Protein AF-A0A951AKP3-F1 (afdb_monomer_lite)

pLDDT: mean 90.2, std 10.3, range [45.19, 98.88]

Sequence (385 aa):
YLSSWAFIGCNFNHPSGFTTNSPVAVSLLDCQFVNNSPLYTNGPVHLEHAQFASKTAVPGTMQASTDSAGLVGQYTTGNVISNNATISGSAVPATDFTVFRRSASIAYPRPSSACVNIQTLGAKGDGIADDSAVIQNALNNYSDIFFPVGTYRTNGQLNIASGKHLYGQGVGTLIQSDSSILPSGSNSAFVSVAGRDISIVGIWFWNESYGKCGEFNVDGSSSVLDCMFWNNKPGNSSVIMNFIGGCGGLFDNMWGTGINGNGINVSSNGPLELFAVAPEHYNVASLTFDGASNVLGLNIQSETAGSYVTINNSHNIYLASILAGNWNSNSDHLVAIQNSAVELFGLQINQNSSCIVLDQTTNPSIKYGPASGDAFVTLNGFIKP

Secondary structure (DSSP, 8-state):
----EEEES-EE-STT-EEE---S-EEEES-EE-TT--EEESS-EEEEEEEESSGGGS-GGGGGGB-TTSEEEEEESS-EEETTEEE-SS---TTSS----PPPPPP-----TTPEEGGGGT---EEEEE-HHHHHHHHHH-SEEE--SEEEEESS-EEE-SSEEEE--STTEEEEE-TTSS-TT---EEEEEEESSEEEES-EEEE-SSSEEEEEEE-TT-EEES-EEEE-STT--S-SEEEEET--EEEEEEEEE-SSS--EEEEE-S-EEEEEEEEES-SSEEEEEES-EEEEEES-EEES-SEEEEEES-EEEEEEEEEEE-GGG--S-SEEEES--EEEEEEEE-SSBS-SEEE-SSSSPEEES--BSSS-EEEEEEEE-

Foldseek 3Di:
DQFAEEDELEEQEDQCGAEDAGQAEYEYANYEDPPLHAHYYNHKYKYAQYAYCALVSHDPLQSQQADGRRTRHIFIQAWAQAPNDTDGGDHDHNPPDDRDDDDDDDDDDDADPPAAELVVLPFDLAQPDASAVSQQVCLVPDLHYEQEQGEHEHAEAHEHEENHEYHYPAPRAEDEYDAPHAAPPDQDESYEYAEEQYEAERYEFEYNYAHEPYEDHYAQRYEYYSYEFEDPHPPRQYEHYEADEQGAHYYELYEFEYQEHEYYEYLHAHQHEAYNYEQEHYAAERYEYAVYENYEYERYEYEAYQEDYEYELYEHAEYERYEYHCPPVSYQEHYEYENYWYKYASQKYAARHPAHYWYVPDVVIDGHFDGDRDGMGTDGIYGYD

Structure (mmCIF, N/CA/C/O backbone):
data_AF-A0A951AKP3-F1
#
_entry.id   AF-A0A951AKP3-F1
#
loop_
_atom_site.group_PDB
_atom_site.id
_atom_site.type_symbol
_atom_site.label_atom_id
_atom_site.label_alt_id
_atom_site.label_comp_id
_atom_site.label_asym_id
_atom_site.label_entity_id
_atom_site.label_seq_id
_atom_site.pdbx_PDB_ins_code
_atom_site.Cartn_x
_atom_site.Cartn_y
_atom_site.Cartn_z
_atom_site.occupancy
_atom_site.B_iso_or_equiv
_atom_site.auth_seq_id
_atom_site.auth_comp_id
_atom_site.auth_asym_id
_atom_site.auth_atom_id
_atom_site.pdbx_PDB_model_num
ATOM 1 N N . TYR A 1 1 ? -8.389 8.442 -17.503 1.00 46.91 1 TYR A N 1
ATOM 2 C CA . TYR A 1 1 ? -7.409 8.029 -16.490 1.00 46.91 1 TYR A CA 1
ATOM 3 C C . TYR A 1 1 ? -6.517 6.977 -17.109 1.00 46.91 1 TYR A C 1
ATOM 5 O O . TYR A 1 1 ? -7.019 5.939 -17.520 1.00 46.91 1 TYR A O 1
ATOM 13 N N . LEU A 1 2 ? -5.239 7.294 -17.299 1.00 54.06 2 LEU A N 1
ATOM 14 C CA . LEU A 1 2 ? -4.231 6.281 -17.585 1.00 54.06 2 LEU A CA 1
ATOM 15 C C . LEU A 1 2 ? -3.783 5.774 -16.215 1.00 54.06 2 LEU A C 1
ATOM 17 O O . LEU A 1 2 ? -3.296 6.558 -15.413 1.00 54.06 2 LEU A O 1
ATOM 21 N N . SER A 1 3 ? -4.077 4.515 -15.913 1.00 64.56 3 SER A N 1
ATOM 22 C CA . SER A 1 3 ? -3.653 3.849 -14.681 1.00 64.56 3 SER A CA 1
ATOM 23 C C . SER A 1 3 ? -2.582 2.828 -15.039 1.00 64.56 3 SER A C 1
ATOM 25 O O . SER A 1 3 ? -2.849 1.973 -15.884 1.00 64.56 3 SER A O 1
ATOM 27 N N . SER A 1 4 ? -1.405 2.892 -14.422 1.00 75.81 4 SER A N 1
ATOM 28 C CA . SER A 1 4 ? -0.456 1.775 -14.445 1.00 75.81 4 SER A CA 1
ATOM 29 C C . SER A 1 4 ? -1.072 0.557 -13.758 1.00 75.81 4 SER A C 1
ATOM 31 O O . SER A 1 4 ? -1.837 0.712 -12.809 1.00 75.81 4 SER A O 1
ATOM 33 N N . TRP A 1 5 ? -0.774 -0.650 -14.236 1.00 86.06 5 TRP A N 1
ATOM 34 C CA . TRP A 1 5 ? -1.341 -1.881 -13.684 1.00 86.06 5 TRP A CA 1
ATOM 35 C C . TRP A 1 5 ? -0.245 -2.826 -13.222 1.00 86.06 5 TRP A C 1
ATOM 37 O O . TRP A 1 5 ? 0.670 -3.124 -13.983 1.00 86.06 5 TRP A O 1
ATOM 47 N N . ALA A 1 6 ? -0.379 -3.359 -12.011 1.00 89.12 6 ALA A N 1
ATOM 48 C CA . ALA A 1 6 ? 0.489 -4.407 -11.498 1.00 89.12 6 ALA A CA 1
ATOM 49 C C . ALA A 1 6 ? -0.329 -5.659 -11.177 1.00 89.12 6 ALA A C 1
ATOM 51 O O . ALA A 1 6 ? -1.405 -5.577 -10.586 1.00 89.12 6 ALA A O 1
ATOM 52 N N . PHE A 1 7 ? 0.200 -6.813 -11.561 1.00 89.50 7 PHE A N 1
ATOM 53 C CA . PHE A 1 7 ? -0.365 -8.126 -11.294 1.00 89.50 7 PHE A CA 1
ATOM 54 C C . PHE A 1 7 ? 0.702 -8.981 -10.631 1.00 89.50 7 PHE A C 1
ATOM 56 O O . PHE A 1 7 ? 1.847 -9.012 -11.085 1.00 89.50 7 PHE A O 1
ATOM 63 N N . ILE A 1 8 ? 0.316 -9.684 -9.570 1.00 88.00 8 ILE A N 1
ATOM 64 C CA . ILE A 1 8 ? 1.224 -10.508 -8.781 1.00 88.00 8 ILE A CA 1
ATOM 65 C C . ILE A 1 8 ? 0.625 -11.894 -8.558 1.00 88.00 8 ILE A C 1
ATOM 67 O O . ILE A 1 8 ? -0.493 -12.037 -8.063 1.00 88.00 8 ILE A O 1
ATOM 71 N N . GLY A 1 9 ? 1.354 -12.941 -8.945 1.00 88.06 9 GLY A N 1
ATOM 72 C CA . GLY A 1 9 ? 0.910 -14.322 -8.751 1.00 88.06 9 GLY A CA 1
ATOM 73 C C . GLY A 1 9 ? -0.378 -14.700 -9.486 1.00 88.06 9 GLY A C 1
ATOM 74 O O . GLY A 1 9 ? -1.086 -15.607 -9.043 1.00 88.06 9 GLY A O 1
ATOM 75 N N . CYS A 1 10 ? -0.723 -13.996 -10.567 1.00 90.00 10 CYS A N 1
ATOM 76 C CA . CYS A 1 10 ? -1.922 -14.275 -11.351 1.00 90.00 10 CYS A CA 1
ATOM 77 C C . CYS A 1 10 ? -1.716 -15.484 -12.273 1.00 90.00 10 CYS A C 1
ATOM 79 O O . CYS A 1 10 ? -0.638 -15.673 -12.831 1.00 90.00 10 CYS A O 1
ATOM 81 N N . ASN A 1 11 ? -2.771 -16.276 -12.479 1.00 93.00 11 ASN A N 1
ATOM 82 C CA . ASN A 1 11 ? -2.784 -17.369 -13.450 1.00 93.00 11 ASN A CA 1
ATOM 83 C C . ASN A 1 11 ? -3.703 -17.017 -14.628 1.00 93.00 11 ASN A C 1
ATOM 85 O O . ASN A 1 11 ? -4.929 -17.067 -14.514 1.00 93.00 11 ASN A O 1
ATOM 89 N N . PHE A 1 12 ? -3.104 -16.661 -15.760 1.00 94.12 12 PHE A N 1
ATOM 90 C CA . PHE A 1 12 ? -3.783 -16.390 -17.019 1.00 94.12 12 PHE A CA 1
ATOM 91 C C . PHE A 1 12 ? -3.979 -17.704 -17.777 1.00 94.12 12 PHE A C 1
ATOM 93 O O . PHE A 1 12 ? -3.045 -18.256 -18.361 1.00 94.12 12 PHE A O 1
ATOM 100 N N . ASN A 1 13 ? -5.210 -18.217 -17.742 1.00 92.31 13 ASN A N 1
ATOM 101 C CA . ASN A 1 13 ? -5.579 -19.528 -18.286 1.00 92.31 13 ASN A CA 1
ATOM 102 C C . ASN A 1 13 ? -6.669 -19.479 -19.373 1.00 92.31 13 ASN A C 1
ATOM 104 O O . ASN A 1 13 ? -7.083 -20.527 -19.877 1.00 92.31 13 ASN A O 1
ATOM 108 N N . HIS A 1 14 ? -7.147 -18.281 -19.707 1.00 91.19 14 HIS A N 1
ATOM 109 C CA . HIS A 1 14 ? -8.141 -18.045 -20.747 1.00 91.19 14 HIS A CA 1
ATOM 110 C C . HIS A 1 14 ? -7.468 -17.993 -22.132 1.00 91.19 14 HIS A C 1
ATOM 112 O O . HIS A 1 14 ? -6.368 -17.458 -22.226 1.00 91.19 14 HIS A O 1
ATOM 118 N N . PRO A 1 15 ? -8.112 -18.424 -23.236 1.00 87.19 15 PRO A N 1
ATOM 119 C CA . PRO A 1 15 ? -7.512 -18.376 -24.579 1.00 87.19 15 PRO A CA 1
ATOM 120 C C . PRO A 1 15 ? -7.021 -16.991 -25.034 1.00 87.19 15 PRO A C 1
ATOM 122 O O . PRO A 1 15 ? -6.120 -16.890 -25.858 1.00 87.19 15 PRO A O 1
ATOM 125 N N . SER A 1 16 ? -7.608 -15.917 -24.501 1.00 88.19 16 SER A N 1
ATOM 126 C CA . SER A 1 16 ? -7.175 -14.530 -24.751 1.00 88.19 16 SER A CA 1
ATOM 127 C C . SER A 1 16 ? -6.015 -14.068 -23.859 1.00 88.19 16 SER A C 1
ATOM 129 O O . SER A 1 16 ? -5.518 -12.961 -24.045 1.00 88.19 16 SER A O 1
ATOM 131 N N . GLY A 1 17 ? -5.614 -14.883 -22.881 1.00 89.12 17 GLY A N 1
ATOM 132 C CA . GLY A 1 17 ? -4.562 -14.600 -21.912 1.00 89.12 17 GLY A CA 1
ATOM 133 C C . GLY A 1 17 ? -4.682 -13.224 -21.270 1.00 89.12 17 GLY A C 1
ATOM 134 O O . GLY A 1 17 ? -5.776 -12.813 -20.879 1.00 89.12 17 GLY A O 1
ATOM 135 N N . PHE A 1 18 ? -3.557 -12.517 -21.177 1.00 91.81 18 PHE A N 1
ATOM 136 C CA . PHE A 1 18 ? -3.538 -11.105 -20.812 1.00 91.81 18 PHE A CA 1
ATOM 137 C C . PHE A 1 18 ? -3.488 -10.262 -22.084 1.00 91.81 18 PHE A C 1
ATOM 139 O O . PHE A 1 18 ? -2.475 -10.245 -22.783 1.00 91.81 18 PHE A O 1
ATOM 146 N N . THR A 1 19 ? -4.573 -9.552 -22.378 1.00 89.50 19 THR A N 1
ATOM 147 C CA . THR A 1 19 ? -4.664 -8.673 -23.547 1.00 89.50 19 THR A CA 1
ATOM 148 C C . THR A 1 19 ? -5.130 -7.292 -23.113 1.00 89.50 19 THR A C 1
ATOM 150 O O . THR A 1 19 ? -6.214 -7.150 -22.548 1.00 89.50 19 THR A O 1
ATOM 153 N N . THR A 1 20 ? -4.344 -6.259 -23.417 1.00 86.38 20 THR A N 1
ATOM 154 C CA . THR A 1 20 ? -4.750 -4.861 -23.240 1.00 86.38 20 THR A CA 1
ATOM 155 C C . THR A 1 20 ? -4.326 -3.984 -24.409 1.00 86.38 20 THR A C 1
ATOM 157 O O . THR A 1 20 ? -3.191 -4.033 -24.874 1.00 86.38 20 THR A O 1
ATOM 160 N N . ASN A 1 21 ? -5.244 -3.120 -24.845 1.00 85.25 21 ASN A N 1
ATOM 161 C CA . ASN A 1 21 ? -4.963 -2.066 -25.821 1.00 85.25 21 ASN A CA 1
ATOM 162 C C . ASN A 1 21 ? -4.540 -0.744 -25.164 1.00 85.25 21 ASN A C 1
ATOM 164 O O . ASN A 1 21 ? -4.314 0.244 -25.864 1.00 85.25 21 ASN A O 1
ATOM 168 N N . SER A 1 22 ? -4.460 -0.711 -23.833 1.00 81.88 22 SER A N 1
ATOM 169 C CA . SER A 1 22 ? -4.083 0.477 -23.077 1.00 81.88 22 SER A CA 1
ATOM 170 C C . SER A 1 22 ? -2.593 0.795 -23.269 1.00 81.88 22 SER A C 1
ATOM 172 O O . SER A 1 22 ? -1.778 -0.130 -23.236 1.00 81.88 22 SER A O 1
ATOM 174 N N . PRO A 1 23 ? -2.208 2.075 -23.433 1.00 78.62 23 PRO A N 1
ATOM 175 C CA . PRO A 1 23 ? -0.804 2.484 -23.522 1.00 78.62 23 PRO A CA 1
ATOM 176 C C . PRO A 1 23 ? -0.108 2.537 -22.148 1.00 78.62 23 PRO A C 1
ATOM 178 O O . PRO A 1 23 ? 1.027 2.996 -22.049 1.00 78.62 23 PRO A O 1
ATOM 181 N N . VAL A 1 24 ? -0.789 2.119 -21.078 1.00 77.75 24 VAL A N 1
ATOM 182 C CA . VAL A 1 24 ? -0.281 2.171 -19.701 1.00 77.75 24 VAL A CA 1
ATOM 183 C C . VAL A 1 24 ? 0.809 1.137 -19.452 1.00 77.75 24 VAL A C 1
ATOM 185 O O . VAL A 1 24 ? 0.820 0.071 -20.068 1.00 77.75 24 VAL A O 1
ATOM 188 N N . ALA A 1 25 ? 1.699 1.447 -18.510 1.00 82.88 25 ALA A N 1
ATOM 189 C CA . ALA A 1 25 ? 2.683 0.490 -18.034 1.00 82.88 25 ALA A CA 1
ATOM 190 C C . ALA A 1 25 ? 1.993 -0.681 -17.314 1.00 82.88 25 ALA A C 1
ATOM 192 O O . ALA A 1 25 ? 1.094 -0.471 -16.495 1.00 82.88 25 ALA A O 1
ATOM 193 N N . VAL A 1 26 ? 2.430 -1.901 -17.614 1.00 88.56 26 VAL A N 1
ATOM 194 C CA . VAL A 1 26 ? 1.954 -3.146 -17.008 1.00 88.56 26 VAL A CA 1
ATOM 195 C C . VAL A 1 26 ? 3.127 -3.863 -16.350 1.00 88.56 26 VAL A C 1
ATOM 197 O O . VAL A 1 26 ? 4.132 -4.130 -16.999 1.00 88.56 26 VAL A O 1
ATOM 200 N N . SER A 1 27 ? 2.992 -4.208 -15.075 1.00 89.69 27 SER A N 1
ATOM 201 C CA . SER A 1 27 ? 3.950 -5.035 -14.336 1.00 89.69 27 SER A CA 1
ATOM 202 C C . SER A 1 27 ? 3.326 -6.397 -14.028 1.00 89.69 27 SER A C 1
ATOM 204 O O . SER A 1 27 ? 2.205 -6.464 -13.529 1.00 89.69 27 SER A O 1
ATOM 206 N N . LEU A 1 28 ? 4.024 -7.485 -14.343 1.00 90.50 28 LEU A N 1
ATOM 207 C CA . LEU A 1 28 ? 3.576 -8.870 -14.167 1.00 90.50 28 LEU A CA 1
ATOM 208 C C . LEU A 1 28 ? 4.646 -9.632 -13.380 1.00 90.50 28 LEU A C 1
ATOM 210 O O . LEU A 1 28 ? 5.675 -10.008 -13.937 1.00 90.50 28 LEU A O 1
ATOM 214 N N . LEU A 1 29 ? 4.402 -9.851 -12.090 1.00 88.56 29 LEU A N 1
ATOM 215 C CA . LEU A 1 29 ? 5.344 -10.477 -11.164 1.00 88.56 29 LEU A CA 1
ATOM 216 C C . LEU A 1 29 ? 4.817 -11.849 -10.743 1.00 88.56 29 LEU A C 1
ATOM 218 O O . LEU A 1 29 ? 3.634 -11.987 -10.429 1.00 88.56 29 LEU A O 1
ATOM 222 N N . ASP A 1 30 ? 5.660 -12.880 -10.748 1.00 88.81 30 ASP A N 1
ATOM 223 C CA . ASP A 1 30 ? 5.292 -14.247 -10.337 1.00 88.81 30 ASP A CA 1
ATOM 224 C C . ASP A 1 30 ? 4.057 -14.820 -11.077 1.00 88.81 30 ASP A C 1
ATOM 226 O O . ASP A 1 30 ? 3.333 -15.675 -10.562 1.00 88.81 30 ASP A O 1
ATOM 230 N N . CYS A 1 31 ? 3.759 -14.324 -12.281 1.00 91.94 31 CYS A N 1
ATOM 231 C CA . CYS A 1 31 ? 2.549 -14.680 -13.023 1.00 91.94 31 CYS A CA 1
ATOM 232 C C . CYS A 1 31 ? 2.733 -15.938 -13.884 1.00 91.94 31 CYS A C 1
ATOM 234 O O . CYS A 1 31 ? 3.832 -16.271 -14.319 1.00 91.94 31 CYS A O 1
ATOM 236 N N . GLN A 1 32 ? 1.632 -16.625 -14.187 1.00 94.00 32 GLN A N 1
ATOM 237 C CA . GLN A 1 32 ? 1.617 -17.823 -15.026 1.00 94.00 32 GLN A CA 1
ATOM 238 C C . GLN A 1 32 ? 0.714 -17.630 -16.244 1.00 94.00 32 GLN A C 1
ATOM 240 O O . GLN A 1 32 ? -0.408 -17.150 -16.122 1.00 94.00 32 GLN A O 1
ATOM 245 N N . PHE A 1 33 ? 1.193 -18.054 -17.407 1.00 94.75 33 PHE A N 1
ATOM 246 C CA . PHE A 1 33 ? 0.490 -18.080 -18.685 1.00 94.75 33 PHE A CA 1
ATOM 247 C C . PHE A 1 33 ? 0.360 -19.538 -19.130 1.00 94.75 33 PHE A C 1
ATOM 249 O O . PHE A 1 33 ? 1.243 -20.108 -19.782 1.00 94.75 33 PHE A O 1
ATOM 256 N N . VAL A 1 34 ? -0.739 -20.172 -18.727 1.00 89.00 34 VAL A N 1
ATOM 257 C CA . VAL A 1 34 ? -0.997 -21.597 -18.986 1.00 89.00 34 VAL A CA 1
ATOM 258 C C . VAL A 1 34 ? -1.833 -21.784 -20.252 1.00 89.00 34 VAL A C 1
ATOM 260 O O . VAL A 1 34 ? -2.404 -20.830 -20.772 1.00 89.00 34 VAL A O 1
ATOM 263 N N . ASN A 1 35 ? -1.919 -23.010 -20.778 1.00 88.31 35 ASN A N 1
ATOM 264 C CA . ASN A 1 35 ? -2.717 -23.338 -21.974 1.00 88.31 35 ASN A CA 1
ATOM 265 C C . ASN A 1 35 ? -2.380 -22.491 -23.220 1.00 88.31 35 ASN A C 1
ATOM 267 O O . ASN A 1 35 ? -3.260 -22.208 -24.028 1.00 88.31 35 ASN A O 1
ATOM 271 N N . ASN A 1 36 ? -1.114 -22.082 -23.374 1.00 86.19 36 ASN A N 1
ATOM 272 C CA . ASN A 1 36 ? -0.660 -21.166 -24.431 1.00 86.19 36 ASN A CA 1
ATOM 273 C C . ASN A 1 36 ? -1.417 -19.824 -24.453 1.00 86.19 36 ASN A C 1
ATOM 275 O O . ASN A 1 36 ? -1.597 -19.227 -25.513 1.00 86.19 36 ASN A O 1
ATOM 279 N N . SER A 1 37 ? -1.859 -19.355 -23.284 1.00 90.69 37 SER A N 1
ATOM 280 C CA . SER A 1 37 ? -2.459 -18.032 -23.124 1.00 90.69 37 SER A CA 1
ATOM 281 C C . SER A 1 37 ? -1.463 -16.943 -23.554 1.00 90.69 37 SER A C 1
ATOM 283 O O . SER A 1 37 ? -0.346 -16.921 -23.032 1.00 90.69 37 SER A O 1
ATOM 285 N N . PRO A 1 38 ? -1.825 -16.044 -24.486 1.00 90.19 38 PRO A N 1
ATOM 286 C CA . PRO A 1 38 ? -0.917 -15.008 -24.967 1.00 90.19 38 PRO A CA 1
ATOM 287 C C . PRO A 1 38 ? -0.733 -13.866 -23.956 1.00 90.19 38 PRO A C 1
ATOM 289 O O . PRO A 1 38 ? -1.555 -13.649 -23.063 1.00 90.19 38 PRO A O 1
ATOM 292 N N . LEU A 1 39 ? 0.337 -13.094 -24.155 1.00 92.06 39 LEU A N 1
ATOM 293 C CA . LEU A 1 39 ? 0.555 -11.786 -23.540 1.00 92.06 39 LEU A CA 1
ATOM 294 C C . LEU A 1 39 ? 0.606 -10.728 -24.648 1.00 92.06 39 LEU A C 1
ATOM 296 O O . LEU A 1 39 ? 1.522 -10.738 -25.471 1.00 92.06 39 LEU A O 1
ATOM 300 N N . TYR A 1 40 ? -0.372 -9.825 -24.662 1.00 89.44 40 TYR A N 1
ATOM 301 C CA . TYR A 1 40 ? -0.458 -8.712 -25.601 1.00 89.44 40 TYR A CA 1
ATOM 302 C C . TYR A 1 40 ? -0.697 -7.393 -24.860 1.00 89.44 40 TYR A C 1
ATOM 304 O O . TYR A 1 40 ? -1.684 -7.246 -24.134 1.00 89.44 40 TYR A O 1
ATOM 312 N N . THR A 1 41 ? 0.177 -6.411 -25.083 1.00 86.75 41 THR A N 1
ATOM 313 C CA . THR A 1 41 ? 0.041 -5.050 -24.549 1.00 86.75 41 THR A CA 1
ATOM 314 C C . THR A 1 41 ? 0.401 -4.016 -25.616 1.00 86.75 41 THR A C 1
ATOM 316 O O . THR A 1 41 ? 1.294 -4.240 -26.431 1.00 86.75 41 THR A O 1
ATOM 319 N N . ASN A 1 42 ? -0.269 -2.860 -25.590 1.00 84.25 42 ASN A N 1
ATOM 320 C CA . ASN A 1 42 ? 0.148 -1.680 -26.362 1.00 84.25 42 ASN A CA 1
ATOM 321 C C . ASN A 1 42 ? 1.095 -0.755 -25.573 1.00 84.25 42 ASN A C 1
ATOM 323 O O . ASN A 1 42 ? 1.770 0.079 -26.173 1.00 84.25 42 ASN A O 1
ATOM 327 N N . GLY A 1 43 ? 1.104 -0.857 -24.242 1.00 80.19 43 GLY A N 1
ATOM 328 C CA . GLY A 1 43 ? 1.953 -0.068 -23.351 1.00 80.19 43 GLY A CA 1
ATOM 329 C C . GLY A 1 43 ? 3.216 -0.803 -22.893 1.00 80.19 43 GLY A C 1
ATOM 330 O O . GLY A 1 43 ? 3.383 -1.992 -23.198 1.00 80.19 43 GLY A O 1
ATOM 331 N N . PRO A 1 44 ? 4.100 -0.106 -22.152 1.00 83.12 44 PRO A N 1
ATOM 332 C CA . PRO A 1 44 ? 5.299 -0.705 -21.594 1.00 83.12 44 PRO A CA 1
ATOM 333 C C . PRO A 1 44 ? 4.980 -1.886 -20.681 1.00 83.12 44 PRO A C 1
ATOM 335 O O . PRO A 1 44 ? 4.000 -1.859 -19.943 1.00 83.12 44 PRO A O 1
ATOM 338 N N . VAL A 1 45 ? 5.823 -2.906 -20.700 1.00 87.12 45 VAL A N 1
ATOM 339 C CA . VAL A 1 45 ? 5.665 -4.109 -19.892 1.00 87.12 45 VAL A CA 1
ATOM 340 C C . VAL A 1 45 ? 6.933 -4.367 -19.102 1.00 87.12 45 VAL A C 1
ATOM 342 O O . VAL A 1 45 ? 8.02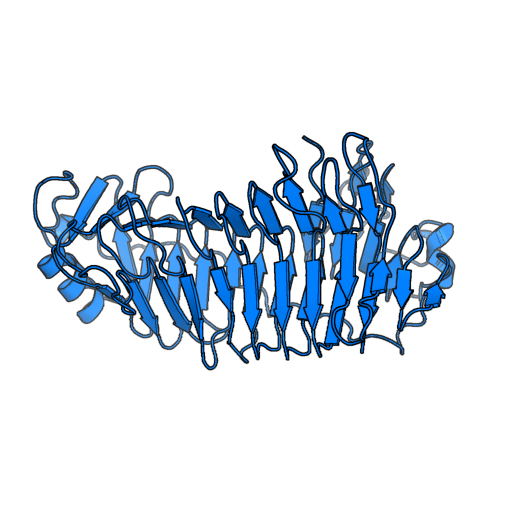2 -4.255 -19.657 1.00 87.12 45 VAL A O 1
ATOM 345 N N . HIS A 1 46 ? 6.766 -4.747 -17.839 1.00 88.38 46 HIS A N 1
ATOM 346 C CA . HIS A 1 46 ? 7.789 -5.291 -16.954 1.00 88.38 46 HIS A CA 1
ATOM 347 C C . HIS A 1 46 ? 7.351 -6.678 -16.470 1.00 88.38 46 HIS A C 1
ATOM 349 O O . HIS A 1 46 ? 6.246 -6.823 -15.949 1.00 88.38 46 HIS A O 1
ATOM 355 N N . LEU A 1 47 ? 8.175 -7.702 -16.681 1.00 88.56 47 LEU A N 1
ATOM 356 C CA . LEU A 1 47 ? 7.941 -9.077 -16.234 1.00 88.56 47 LEU A CA 1
ATOM 357 C C . LEU A 1 47 ? 9.041 -9.488 -15.277 1.00 88.56 47 LEU A C 1
ATOM 359 O O . LEU A 1 47 ? 10.214 -9.300 -15.593 1.00 88.56 47 LEU A O 1
ATOM 363 N N . GLU A 1 48 ? 8.653 -10.171 -14.208 1.00 86.50 48 GLU A N 1
ATOM 364 C CA . GLU A 1 48 ? 9.561 -10.900 -13.330 1.00 86.50 48 GLU A CA 1
ATOM 365 C C . GLU A 1 48 ? 8.989 -12.263 -12.989 1.00 86.50 48 GLU A C 1
ATOM 367 O O . GLU A 1 48 ? 7.817 -12.386 -12.629 1.00 86.50 48 GLU A O 1
ATOM 372 N N . HIS A 1 49 ? 9.833 -13.287 -13.116 1.00 87.38 49 HIS A N 1
ATOM 373 C CA . HIS A 1 49 ? 9.505 -14.665 -12.767 1.00 87.38 49 HIS A CA 1
ATOM 374 C C . HIS A 1 49 ? 8.157 -15.123 -13.367 1.00 87.38 49 HIS A C 1
ATOM 376 O O . HIS A 1 49 ? 7.302 -15.717 -12.710 1.00 87.38 49 HIS A O 1
ATOM 382 N N . ALA A 1 50 ? 7.954 -14.812 -14.651 1.00 90.06 50 ALA A N 1
ATOM 383 C CA . ALA A 1 50 ? 6.722 -15.114 -15.366 1.00 90.06 50 ALA A CA 1
ATOM 384 C C . ALA A 1 50 ? 6.853 -16.435 -16.134 1.00 90.06 50 ALA A C 1
ATOM 386 O O . ALA A 1 50 ? 7.704 -16.578 -17.015 1.00 90.06 50 ALA A O 1
ATOM 387 N N . GLN A 1 51 ? 5.997 -17.403 -15.818 1.00 93.00 51 GLN A N 1
ATOM 388 C CA . GLN A 1 51 ? 6.039 -18.741 -16.403 1.00 93.00 51 GLN A CA 1
ATOM 389 C C . GLN A 1 51 ? 5.072 -18.862 -17.579 1.00 93.00 51 GLN A C 1
ATOM 391 O O . GLN A 1 51 ? 3.864 -18.722 -17.408 1.00 93.00 51 GLN A O 1
ATOM 396 N N . PHE A 1 52 ? 5.578 -19.228 -18.753 1.00 94.19 52 PHE A N 1
ATOM 397 C CA . PHE A 1 52 ? 4.767 -19.599 -19.915 1.00 94.19 52 PHE A CA 1
ATOM 398 C C . PHE A 1 52 ? 4.769 -21.114 -20.124 1.00 94.19 52 PHE A C 1
ATOM 400 O O . PHE A 1 52 ? 5.644 -21.819 -19.630 1.00 94.19 52 PHE A O 1
ATOM 407 N N . ALA A 1 53 ? 3.814 -21.636 -20.894 1.00 93.06 53 ALA A N 1
ATOM 408 C CA . ALA A 1 53 ? 3.714 -23.075 -21.165 1.00 93.06 53 ALA A CA 1
ATOM 409 C C . ALA A 1 53 ? 4.967 -23.689 -21.834 1.00 93.06 53 ALA A C 1
ATOM 411 O O . ALA A 1 53 ? 5.202 -24.889 -21.724 1.00 93.06 53 ALA A O 1
ATOM 412 N N . SER A 1 54 ? 5.741 -22.887 -22.570 1.00 92.38 54 SER A N 1
ATOM 413 C CA . SER A 1 54 ? 7.017 -23.266 -23.191 1.00 92.38 54 SER A CA 1
ATOM 414 C C . SER A 1 54 ? 7.754 -22.017 -23.675 1.00 92.38 54 SER A C 1
ATOM 416 O O . SER A 1 54 ? 7.134 -20.967 -23.850 1.00 92.38 54 SER A O 1
ATOM 418 N N . LYS A 1 55 ? 9.048 -22.130 -24.009 1.00 91.81 55 LYS A N 1
ATOM 419 C CA . LYS A 1 55 ? 9.799 -21.032 -24.646 1.00 91.81 55 LYS A CA 1
ATOM 420 C C . LYS A 1 55 ? 9.136 -20.514 -25.929 1.00 91.81 55 LYS A C 1
ATOM 422 O O . LYS A 1 55 ? 9.139 -19.316 -26.181 1.00 91.81 55 LYS A O 1
ATOM 427 N N . THR A 1 56 ? 8.528 -21.396 -26.723 1.00 92.44 56 THR A N 1
ATOM 428 C CA . THR A 1 56 ? 7.816 -21.020 -27.957 1.00 92.44 56 THR A CA 1
ATOM 429 C C . THR A 1 56 ? 6.491 -20.302 -27.710 1.00 92.44 56 THR A C 1
ATOM 431 O O . THR A 1 56 ? 6.010 -19.619 -28.607 1.00 92.44 56 THR A O 1
ATOM 434 N N . ALA A 1 57 ? 5.904 -20.445 -26.518 1.00 91.69 57 ALA A N 1
ATOM 435 C CA . ALA A 1 57 ? 4.707 -19.705 -26.120 1.00 91.69 57 ALA A CA 1
ATOM 436 C C . ALA A 1 57 ? 5.028 -18.278 -25.638 1.00 91.69 57 ALA A C 1
ATOM 438 O O . ALA A 1 57 ? 4.125 -17.449 -25.539 1.00 91.69 57 ALA A O 1
ATOM 439 N N . VAL A 1 58 ? 6.300 -17.977 -25.353 1.00 90.75 58 VAL A N 1
ATOM 440 C CA . VAL A 1 58 ? 6.741 -16.632 -24.978 1.00 90.75 58 VAL A CA 1
ATOM 441 C C . VAL A 1 58 ? 6.766 -15.720 -26.213 1.00 90.75 58 VAL A C 1
ATOM 443 O O . VAL A 1 58 ? 7.280 -16.143 -27.259 1.00 90.75 58 VAL A O 1
ATOM 446 N N . PRO A 1 59 ? 6.285 -14.461 -26.115 1.00 89.06 59 PRO A N 1
ATOM 447 C CA . PRO A 1 59 ? 6.449 -13.469 -27.174 1.00 89.06 59 PRO A CA 1
ATOM 448 C C . PRO A 1 59 ? 7.898 -13.392 -27.668 1.00 89.06 59 PRO A C 1
ATOM 450 O O . PRO A 1 59 ? 8.833 -13.332 -26.870 1.00 89.06 59 PRO A O 1
ATOM 453 N N . GLY A 1 60 ? 8.098 -13.377 -28.991 1.00 87.62 60 GLY A N 1
ATOM 454 C CA . GLY A 1 60 ? 9.432 -13.472 -29.605 1.00 87.62 60 GLY A CA 1
ATOM 455 C C . GLY A 1 60 ? 10.449 -12.454 -29.075 1.00 87.62 60 GLY A C 1
ATOM 456 O O . GLY A 1 60 ? 11.620 -12.784 -28.913 1.00 87.62 60 GLY A O 1
ATOM 457 N N . THR A 1 61 ? 9.995 -11.249 -28.718 1.00 82.56 61 THR A N 1
ATOM 458 C CA . THR A 1 61 ? 10.820 -10.180 -28.129 1.00 82.56 61 THR A CA 1
ATOM 459 C C . THR A 1 61 ? 11.407 -10.526 -26.758 1.00 82.56 61 THR A C 1
ATOM 461 O O . THR A 1 61 ? 12.420 -9.945 -26.379 1.00 82.56 61 THR A O 1
ATOM 464 N N . MET A 1 62 ? 10.809 -11.466 -26.021 1.00 85.31 62 MET A N 1
ATOM 465 C CA . MET A 1 62 ? 11.230 -11.871 -24.672 1.00 85.31 62 MET A CA 1
ATOM 466 C C . MET A 1 62 ? 11.971 -13.217 -24.663 1.00 85.31 62 MET A C 1
ATOM 468 O O . MET A 1 62 ? 12.559 -13.591 -23.649 1.00 85.31 62 MET A O 1
ATOM 472 N N . GLN A 1 63 ? 11.997 -13.951 -25.784 1.00 87.19 63 GLN A N 1
ATOM 473 C CA . GLN A 1 63 ? 12.588 -15.298 -25.851 1.00 87.19 63 GLN A CA 1
ATOM 474 C C . GLN A 1 63 ? 14.095 -15.329 -25.539 1.00 87.19 63 GLN A C 1
ATOM 476 O O . GLN A 1 63 ? 14.614 -16.375 -25.137 1.00 87.19 63 GLN A O 1
ATOM 481 N N . ALA A 1 64 ? 14.797 -14.199 -25.688 1.00 82.75 64 ALA A N 1
ATOM 482 C CA . ALA A 1 64 ? 16.191 -14.049 -25.268 1.00 82.75 64 ALA A CA 1
ATOM 483 C C . ALA A 1 64 ? 16.355 -14.080 -23.733 1.00 82.75 64 ALA A C 1
ATOM 485 O O . ALA A 1 64 ? 17.325 -14.653 -23.249 1.00 82.75 64 ALA A O 1
ATOM 486 N N . SER A 1 65 ? 15.378 -13.557 -22.981 1.00 80.00 65 SER A N 1
ATOM 487 C CA . SER A 1 65 ? 15.303 -13.605 -21.506 1.00 80.00 65 SER A CA 1
ATOM 488 C C . SER A 1 65 ? 14.711 -14.907 -20.954 1.00 80.00 65 SER A C 1
ATOM 490 O O . SER A 1 65 ? 14.453 -15.004 -19.754 1.00 80.00 65 SER A O 1
ATOM 492 N N . THR A 1 66 ? 14.396 -15.874 -21.819 1.00 87.19 66 THR A N 1
ATOM 493 C CA . THR A 1 66 ? 13.602 -17.051 -21.446 1.00 87.19 66 THR A CA 1
ATOM 494 C C . THR A 1 66 ? 14.447 -18.313 -21.432 1.00 87.19 66 THR A C 1
ATOM 496 O O . THR A 1 66 ? 15.150 -18.615 -22.409 1.00 87.19 66 THR A O 1
ATOM 499 N N . ASP A 1 67 ? 14.313 -19.096 -20.367 1.00 89.31 67 ASP A N 1
ATOM 500 C CA . ASP A 1 67 ? 14.891 -20.433 -20.296 1.00 89.31 67 ASP A CA 1
ATOM 501 C C . ASP A 1 67 ? 14.182 -21.442 -21.232 1.00 89.31 67 ASP A C 1
ATOM 503 O O . ASP A 1 67 ? 13.256 -21.120 -21.982 1.00 89.31 67 ASP A O 1
ATOM 507 N N . SER A 1 68 ? 14.635 -22.697 -21.234 1.00 90.38 68 SER A N 1
ATOM 508 C CA . SER A 1 68 ? 14.026 -23.767 -22.038 1.00 90.38 68 SER A CA 1
ATOM 509 C C . SER A 1 68 ? 12.618 -24.166 -21.587 1.00 90.38 68 SER A C 1
ATOM 511 O O . SER A 1 68 ? 11.863 -24.712 -22.392 1.00 90.38 68 SER A O 1
ATOM 513 N N . ALA A 1 69 ? 12.272 -23.931 -20.321 1.00 91.19 69 ALA A N 1
ATOM 514 C CA . ALA A 1 69 ? 10.980 -24.281 -19.743 1.00 91.19 69 ALA A CA 1
ATOM 515 C C . ALA A 1 69 ? 9.910 -23.206 -19.999 1.00 91.19 69 ALA A C 1
ATOM 517 O O . ALA A 1 69 ? 8.732 -23.461 -19.772 1.00 91.19 69 ALA A O 1
ATOM 518 N N . GLY A 1 70 ? 10.288 -22.032 -20.512 1.00 91.44 70 GLY A N 1
ATOM 519 C CA . GLY A 1 70 ? 9.368 -20.914 -20.722 1.00 91.44 70 GLY A CA 1
ATOM 520 C C . GLY A 1 70 ? 9.307 -19.942 -19.545 1.00 91.44 70 GLY A C 1
ATOM 521 O O . GLY A 1 70 ? 8.381 -19.135 -19.493 1.00 91.44 70 GLY A O 1
ATOM 522 N N . LEU A 1 71 ? 10.256 -20.009 -18.609 1.00 90.38 71 LEU A N 1
ATOM 523 C CA . LEU A 1 71 ? 10.379 -19.039 -17.530 1.00 90.38 71 LEU A CA 1
ATOM 524 C C . LEU A 1 71 ? 11.103 -17.794 -18.043 1.00 90.38 71 LEU A C 1
ATOM 526 O O . LEU A 1 71 ? 12.264 -17.855 -18.460 1.00 90.38 71 LEU A O 1
ATOM 530 N N . VAL A 1 72 ? 10.414 -16.658 -17.986 1.00 88.19 72 VAL A N 1
ATOM 531 C CA . VAL A 1 72 ? 11.005 -15.334 -18.177 1.00 88.19 72 VAL A CA 1
ATOM 532 C C . VAL A 1 72 ? 11.501 -14.860 -16.816 1.00 88.19 72 VAL A C 1
ATOM 534 O O . VAL A 1 72 ? 10.696 -14.576 -15.931 1.00 88.19 72 VAL A O 1
ATOM 537 N N . GLY A 1 73 ? 12.825 -14.792 -16.648 1.00 81.31 73 GLY A N 1
ATOM 538 C CA . GLY A 1 73 ? 13.439 -14.337 -15.396 1.00 81.31 73 GLY A CA 1
ATOM 539 C C . GLY A 1 73 ? 13.116 -12.871 -15.122 1.00 81.31 73 GLY A C 1
ATOM 540 O O . GLY A 1 73 ? 12.441 -12.561 -14.146 1.00 81.31 73 GLY A O 1
ATOM 541 N N . GLN A 1 74 ? 13.530 -11.992 -16.035 1.00 82.44 74 GLN A N 1
ATOM 542 C CA . GLN A 1 74 ? 13.100 -10.601 -16.065 1.00 82.44 74 GLN A CA 1
ATOM 543 C C . GLN A 1 74 ? 13.069 -10.074 -17.506 1.00 82.44 74 GLN A C 1
ATOM 545 O O . GLN A 1 74 ? 13.877 -10.466 -18.359 1.00 82.44 74 GLN A O 1
ATOM 550 N N . TYR A 1 75 ? 12.124 -9.186 -17.799 1.00 84.75 75 TYR A N 1
ATOM 551 C CA . TYR A 1 75 ? 12.027 -8.521 -19.091 1.00 84.75 75 TYR A CA 1
ATOM 552 C C . TYR A 1 75 ? 11.348 -7.156 -18.975 1.00 84.75 75 TYR A C 1
ATOM 554 O O . TYR A 1 75 ? 10.370 -7.015 -18.251 1.00 84.75 75 TYR A O 1
ATOM 562 N N . THR A 1 76 ? 11.800 -6.176 -19.762 1.00 84.25 76 THR A N 1
ATOM 563 C CA . THR A 1 76 ? 11.118 -4.885 -19.899 1.00 84.25 76 THR A CA 1
ATOM 564 C C . THR A 1 76 ? 11.126 -4.382 -21.346 1.00 84.25 76 THR A C 1
ATOM 566 O O . THR A 1 76 ? 12.123 -4.531 -22.056 1.00 84.25 76 THR A O 1
ATOM 569 N N . THR A 1 77 ? 10.019 -3.799 -21.820 1.00 80.19 77 THR A N 1
ATOM 570 C CA . THR A 1 77 ? 9.845 -3.376 -23.230 1.00 80.19 77 THR A CA 1
ATOM 571 C C . THR A 1 77 ? 10.486 -2.028 -23.576 1.00 80.19 77 THR A C 1
ATOM 573 O O . THR A 1 77 ? 10.298 -1.538 -24.689 1.00 80.19 77 THR A O 1
ATOM 576 N N . GLY A 1 78 ? 11.231 -1.387 -22.671 1.00 77.88 78 GLY A N 1
ATOM 577 C CA . GLY A 1 78 ? 11.947 -0.159 -23.017 1.00 77.88 78 GLY A CA 1
ATOM 578 C C . GLY A 1 78 ? 13.105 0.177 -22.090 1.00 77.88 78 GLY A C 1
ATOM 579 O O . GLY A 1 78 ? 13.588 -0.670 -21.351 1.00 77.88 78 GLY A O 1
ATOM 580 N N . ASN A 1 79 ? 13.596 1.413 -22.180 1.00 79.44 79 ASN A N 1
ATOM 581 C CA . ASN A 1 79 ? 14.853 1.785 -21.535 1.00 79.44 79 ASN A CA 1
ATOM 582 C C . ASN A 1 79 ? 14.749 1.791 -20.009 1.00 79.44 79 ASN A C 1
ATOM 584 O O . ASN A 1 79 ? 13.840 2.408 -19.448 1.00 79.44 79 ASN A O 1
ATOM 588 N N . VAL A 1 80 ? 15.737 1.175 -19.371 1.00 84.81 80 VAL A N 1
ATOM 589 C CA . VAL A 1 80 ? 15.972 1.251 -17.929 1.00 84.81 80 VAL A CA 1
ATOM 590 C C . VAL A 1 80 ? 17.205 2.102 -17.690 1.00 84.81 80 VAL A C 1
ATOM 592 O O . VAL A 1 80 ? 18.201 1.971 -18.402 1.00 84.81 80 VAL A O 1
ATOM 595 N N . ILE A 1 81 ? 17.152 2.971 -16.688 1.00 88.81 81 ILE A N 1
ATOM 596 C CA . ILE A 1 81 ? 18.357 3.599 -16.152 1.00 88.81 81 ILE A CA 1
ATOM 597 C C . ILE A 1 81 ? 18.899 2.690 -15.056 1.00 88.81 81 ILE A C 1
ATOM 599 O O . ILE A 1 81 ? 18.203 2.451 -14.081 1.00 88.81 81 ILE A O 1
ATOM 603 N N . SER A 1 82 ? 20.120 2.191 -15.206 1.00 87.38 82 SER A N 1
ATOM 604 C CA . SER A 1 82 ? 20.813 1.402 -14.188 1.00 87.38 82 SER A CA 1
ATOM 605 C C . SER A 1 82 ? 22.163 2.036 -13.894 1.00 87.38 82 SER A C 1
ATOM 607 O O . SER A 1 82 ? 22.968 2.216 -14.809 1.00 87.38 82 SER A O 1
ATOM 609 N N . ASN A 1 83 ? 22.387 2.431 -12.638 1.00 85.19 83 ASN A N 1
ATOM 610 C CA . ASN A 1 83 ? 23.615 3.092 -12.184 1.00 85.19 83 ASN A CA 1
ATOM 611 C C . ASN A 1 83 ? 24.089 4.208 -13.146 1.00 85.19 83 ASN A C 1
ATOM 613 O O . ASN A 1 83 ? 25.224 4.222 -13.624 1.00 85.19 83 ASN A O 1
ATOM 617 N N . ASN A 1 84 ? 23.171 5.124 -13.471 1.00 84.38 84 ASN A N 1
ATOM 618 C CA . ASN A 1 84 ? 23.357 6.273 -14.369 1.00 84.38 84 ASN A CA 1
ATOM 619 C C . ASN A 1 84 ? 23.580 5.930 -15.861 1.00 84.38 84 ASN A C 1
ATOM 621 O O . ASN A 1 84 ? 23.786 6.837 -16.668 1.00 84.38 84 ASN A O 1
ATOM 625 N N . ALA A 1 85 ? 23.505 4.657 -16.258 1.00 84.62 85 ALA A N 1
ATOM 626 C CA . ALA A 1 85 ? 23.606 4.210 -17.646 1.00 84.62 85 ALA A CA 1
ATOM 627 C C . ALA A 1 85 ? 22.243 3.765 -18.197 1.00 84.62 85 ALA A C 1
ATOM 629 O O . ALA A 1 85 ? 21.419 3.200 -17.485 1.00 84.62 85 ALA A O 1
ATOM 630 N N . THR A 1 86 ? 21.995 4.000 -19.487 1.00 85.12 86 THR A N 1
ATOM 631 C CA . THR A 1 86 ? 20.781 3.504 -20.156 1.00 85.12 86 THR A CA 1
ATOM 632 C C . THR A 1 86 ? 21.002 2.080 -20.656 1.00 85.12 86 THR A C 1
ATOM 634 O O . THR A 1 86 ? 21.841 1.854 -21.527 1.00 85.12 86 THR A O 1
ATOM 637 N N . ILE A 1 87 ? 20.202 1.135 -20.169 1.00 78.31 87 ILE A N 1
ATOM 638 C CA . ILE A 1 87 ? 20.085 -0.218 -20.713 1.00 78.31 87 ILE A CA 1
ATOM 639 C C . ILE A 1 87 ? 18.893 -0.221 -21.674 1.00 78.31 87 ILE A C 1
ATOM 641 O O . ILE A 1 87 ? 17.745 -0.046 -21.265 1.00 78.31 87 ILE A O 1
ATOM 645 N N . SER A 1 88 ? 19.168 -0.376 -22.971 1.00 70.12 88 SER A N 1
ATOM 646 C CA . SER A 1 88 ? 18.124 -0.510 -23.998 1.00 70.12 88 SER A CA 1
ATOM 647 C C . SER A 1 88 ? 17.608 -1.951 -24.028 1.00 70.12 88 SER A C 1
ATOM 649 O O . SER A 1 88 ? 18.417 -2.870 -23.949 1.00 70.12 88 SER A O 1
ATOM 651 N N . GLY A 1 89 ? 16.284 -2.128 -24.133 1.00 63.06 89 GLY A N 1
ATOM 652 C CA . GLY A 1 89 ? 15.508 -3.357 -23.870 1.00 63.06 89 GLY A CA 1
ATOM 653 C C . GLY A 1 89 ? 15.944 -4.653 -24.569 1.00 63.06 89 GLY A C 1
ATOM 654 O O . GLY A 1 89 ? 15.233 -5.198 -25.407 1.00 63.06 89 GLY A O 1
ATOM 655 N N . SER A 1 90 ? 17.091 -5.192 -24.180 1.00 52.56 90 SER A N 1
ATOM 656 C CA . SER A 1 90 ? 17.572 -6.520 -24.536 1.00 52.56 90 SER A CA 1
ATOM 657 C C . SER A 1 90 ? 17.899 -7.236 -23.240 1.00 52.56 90 SER A C 1
ATOM 659 O O . SER A 1 90 ? 19.001 -7.079 -22.736 1.00 52.56 90 SER A O 1
ATOM 661 N N . ALA A 1 91 ? 16.907 -7.950 -22.703 1.00 53.12 91 ALA A N 1
ATOM 662 C CA . ALA A 1 91 ? 17.065 -9.023 -21.725 1.00 53.12 91 ALA A CA 1
ATOM 663 C C . ALA A 1 91 ? 18.152 -8.789 -20.668 1.00 53.12 91 ALA A C 1
ATOM 665 O O . ALA A 1 91 ? 19.310 -9.138 -20.896 1.00 53.12 91 ALA A O 1
ATOM 666 N N . VAL A 1 92 ? 17.799 -8.258 -19.496 1.00 51.12 92 VAL A N 1
ATOM 667 C CA . VAL A 1 92 ? 18.790 -8.268 -18.423 1.00 51.12 92 VAL A CA 1
ATOM 668 C C . VAL A 1 92 ? 18.977 -9.714 -17.952 1.00 51.12 92 VAL A C 1
ATOM 670 O O . VAL A 1 92 ? 17.982 -10.382 -17.646 1.00 51.12 92 VAL A O 1
ATOM 673 N N . PRO A 1 93 ? 20.211 -10.250 -17.945 1.00 48.69 93 PRO A N 1
ATOM 674 C CA . PRO A 1 93 ? 20.467 -11.575 -17.409 1.00 48.69 93 PRO A CA 1
ATOM 675 C C . PRO A 1 93 ? 20.030 -11.619 -15.945 1.00 48.69 93 PRO A C 1
ATOM 677 O O . PRO A 1 93 ? 20.306 -10.699 -15.181 1.00 48.69 93 PRO A O 1
ATOM 680 N N . ALA A 1 94 ? 19.374 -12.710 -15.549 1.00 45.19 94 ALA A N 1
ATOM 681 C CA . ALA A 1 94 ? 18.795 -12.938 -14.221 1.00 45.19 94 ALA A CA 1
ATOM 682 C C . ALA A 1 94 ? 19.798 -12.915 -13.035 1.00 45.19 94 ALA A C 1
ATOM 684 O O . ALA A 1 94 ? 19.464 -13.367 -11.945 1.00 45.19 94 ALA A O 1
ATOM 685 N N . THR A 1 95 ? 21.031 -12.444 -13.239 1.00 47.56 95 THR A N 1
ATOM 686 C CA . THR A 1 95 ? 22.117 -12.378 -12.253 1.00 47.56 95 THR A CA 1
ATOM 687 C C . THR A 1 95 ? 22.383 -10.977 -11.705 1.00 47.56 95 THR A C 1
ATOM 689 O O . THR A 1 95 ? 23.129 -10.871 -10.737 1.00 47.56 95 THR A O 1
ATOM 692 N N . ASP A 1 96 ? 21.795 -9.929 -12.291 1.00 46.53 96 ASP A N 1
ATOM 693 C CA . ASP A 1 96 ? 22.127 -8.536 -11.943 1.00 46.53 96 ASP A CA 1
ATOM 694 C C . ASP A 1 96 ? 21.112 -7.873 -10.991 1.00 46.53 96 ASP A C 1
ATOM 696 O O . ASP A 1 96 ? 21.330 -6.734 -10.577 1.00 46.53 96 ASP A O 1
ATOM 700 N N . PHE A 1 97 ? 20.037 -8.577 -10.605 1.00 60.47 97 PHE A N 1
ATOM 701 C CA . PHE A 1 97 ? 18.952 -8.036 -9.775 1.00 60.47 97 PHE A CA 1
ATOM 702 C C . PHE A 1 97 ? 18.538 -8.961 -8.646 1.00 60.47 97 PHE A C 1
ATOM 704 O O . PHE A 1 97 ? 18.674 -10.188 -8.729 1.00 60.47 97 PHE A O 1
ATOM 711 N N . THR A 1 98 ? 17.963 -8.368 -7.603 1.00 58.88 98 THR A N 1
ATOM 712 C CA . THR A 1 98 ? 17.214 -9.152 -6.632 1.00 58.88 98 THR A CA 1
ATOM 713 C C . THR A 1 98 ? 15.917 -9.612 -7.288 1.00 58.88 98 THR A C 1
ATOM 715 O O . THR A 1 98 ? 15.048 -8.814 -7.604 1.00 58.88 98 THR A O 1
ATOM 718 N N . VAL A 1 99 ? 15.781 -10.920 -7.543 1.00 57.72 99 VAL A N 1
ATOM 719 C CA . VAL A 1 99 ? 14.487 -11.465 -7.972 1.00 57.72 99 VAL A CA 1
ATOM 720 C C . VAL A 1 99 ? 13.530 -11.271 -6.815 1.00 57.72 99 VAL A C 1
ATOM 722 O O . VAL A 1 99 ? 13.654 -11.937 -5.778 1.00 57.72 99 VAL A O 1
ATOM 725 N N . PHE A 1 100 ? 12.593 -10.353 -7.002 1.00 63.81 100 PHE A N 1
ATOM 726 C CA . PHE A 1 100 ? 11.535 -10.149 -6.051 1.00 63.81 100 PHE A CA 1
ATOM 727 C C . PHE A 1 100 ? 10.754 -11.463 -5.883 1.00 63.81 100 PHE A C 1
ATOM 729 O O . PHE A 1 100 ? 10.413 -12.147 -6.849 1.00 63.81 100 PHE A O 1
ATOM 736 N N . ARG A 1 101 ? 10.499 -11.839 -4.630 1.00 63.72 101 ARG A N 1
ATOM 737 C CA . ARG A 1 101 ? 9.621 -12.955 -4.291 1.00 63.72 101 ARG A CA 1
ATOM 738 C C . ARG A 1 101 ? 8.603 -12.462 -3.299 1.00 63.72 101 ARG A C 1
ATOM 740 O O . ARG A 1 101 ? 8.969 -12.040 -2.203 1.00 63.72 101 ARG A O 1
ATOM 747 N N . ARG A 1 102 ? 7.334 -12.575 -3.673 1.00 68.75 102 ARG A N 1
ATOM 748 C CA . ARG A 1 102 ? 6.244 -12.298 -2.745 1.00 68.75 102 ARG A CA 1
ATOM 749 C C . ARG A 1 102 ? 6.327 -13.181 -1.517 1.00 68.75 102 ARG A C 1
ATOM 751 O O . ARG A 1 102 ? 6.718 -14.352 -1.604 1.00 68.75 102 ARG A O 1
ATOM 758 N N . SER A 1 103 ? 5.883 -12.640 -0.392 1.00 68.38 103 SER A N 1
ATOM 759 C CA . SER A 1 103 ? 5.550 -13.455 0.764 1.00 68.38 103 SER A CA 1
ATOM 760 C C . SER A 1 103 ? 4.483 -14.479 0.374 1.00 68.38 103 SER A C 1
ATOM 762 O O . SER A 1 103 ? 3.743 -14.319 -0.605 1.00 68.38 103 SER A O 1
ATOM 764 N N . ALA A 1 104 ? 4.423 -15.587 1.115 1.00 67.81 104 ALA A N 1
ATOM 765 C CA . ALA A 1 104 ? 3.405 -16.603 0.880 1.00 67.81 104 ALA A CA 1
ATOM 766 C C . ALA A 1 104 ? 2.014 -15.950 0.862 1.00 67.81 104 ALA A C 1
ATOM 768 O O . ALA A 1 104 ? 1.707 -15.133 1.727 1.00 67.81 104 ALA A O 1
ATOM 769 N N . SER A 1 105 ? 1.185 -16.302 -0.127 1.00 67.50 105 SER A N 1
ATOM 770 C CA . SER A 1 105 ? -0.149 -15.716 -0.267 1.00 67.50 105 SER A CA 1
ATOM 771 C C . SER A 1 105 ? -0.937 -15.862 1.031 1.00 67.50 105 SER A C 1
ATOM 773 O O . SER A 1 105 ? -1.193 -16.981 1.481 1.00 67.50 105 SER A O 1
ATOM 775 N N . ILE A 1 106 ? -1.344 -14.733 1.605 1.00 71.56 106 ILE A N 1
ATOM 776 C CA . ILE A 1 106 ? -2.260 -14.707 2.739 1.00 71.56 106 ILE A CA 1
ATOM 777 C C . ILE A 1 106 ? -3.663 -14.956 2.180 1.00 71.56 106 ILE A C 1
ATOM 779 O O . ILE A 1 106 ? -4.113 -14.271 1.260 1.00 71.56 106 ILE A O 1
ATOM 783 N N . ALA A 1 107 ? -4.349 -15.981 2.686 1.00 83.75 107 ALA A N 1
ATOM 784 C CA . ALA A 1 107 ? -5.751 -16.189 2.346 1.00 83.75 107 ALA A CA 1
ATOM 785 C C . ALA A 1 107 ? -6.563 -14.994 2.859 1.00 83.75 107 ALA A C 1
ATOM 787 O O . ALA A 1 107 ? -6.385 -14.599 4.008 1.00 83.75 107 ALA A O 1
ATOM 788 N N . TYR A 1 108 ? -7.460 -14.446 2.033 1.00 89.31 108 TYR A N 1
ATOM 789 C CA . TYR A 1 108 ? -8.296 -13.314 2.437 1.00 89.31 108 TYR A CA 1
ATOM 790 C C . TYR A 1 108 ? -9.041 -13.647 3.748 1.00 89.31 108 TYR A C 1
ATOM 792 O O . TYR A 1 108 ? -9.858 -14.581 3.735 1.00 89.31 108 TYR A O 1
ATOM 800 N N . PRO A 1 109 ? -8.780 -12.934 4.864 1.00 92.44 109 PRO A N 1
ATOM 801 C CA . PRO A 1 109 ? -9.399 -13.217 6.152 1.00 92.44 109 PRO A CA 1
ATOM 802 C C . PRO A 1 109 ? -10.912 -13.019 6.079 1.00 92.44 109 PRO A C 1
ATOM 804 O O . PRO A 1 109 ? -11.405 -12.025 5.547 1.00 92.44 109 PRO A O 1
ATOM 807 N N . ARG A 1 110 ? -11.677 -13.974 6.612 1.00 92.38 110 ARG A N 1
ATOM 808 C CA . ARG A 1 110 ? -13.144 -13.912 6.645 1.00 92.38 110 ARG A CA 1
ATOM 809 C C . ARG A 1 110 ? -13.643 -14.213 8.051 1.00 92.38 110 ARG A C 1
ATOM 811 O O . ARG A 1 110 ? -13.121 -15.143 8.668 1.00 92.38 110 ARG A O 1
ATOM 818 N N . PRO A 1 111 ? -14.681 -13.508 8.532 1.00 93.69 111 PRO A N 1
ATOM 819 C CA . PRO A 1 111 ? -15.248 -13.800 9.836 1.00 93.69 111 PRO A CA 1
ATOM 820 C C . PRO A 1 111 ? -15.825 -15.219 9.842 1.00 93.69 111 PRO A C 1
ATOM 822 O O . PRO A 1 111 ? -16.592 -15.606 8.956 1.00 93.69 111 PRO A O 1
ATOM 825 N N . SER A 1 112 ? -15.452 -16.003 10.850 1.00 91.94 112 SER A N 1
ATOM 826 C CA . SER A 1 112 ? -16.077 -17.298 11.120 1.00 91.94 112 SER A CA 1
ATOM 827 C C . SER A 1 112 ? -17.377 -17.117 11.913 1.00 91.94 112 SER A C 1
ATOM 829 O O . SER A 1 112 ? -17.677 -16.035 12.416 1.00 91.94 112 SER A O 1
ATOM 831 N N . SER A 1 113 ? -18.135 -18.198 12.110 1.00 91.25 113 SER A N 1
ATOM 832 C CA . SER A 1 113 ? -19.302 -18.180 13.004 1.00 91.25 113 SER A CA 1
ATOM 833 C C . SER A 1 113 ? -18.951 -17.931 14.478 1.00 91.25 113 SER A C 1
ATOM 835 O O . SER A 1 113 ? -19.856 -17.703 15.274 1.00 91.25 113 SER A O 1
ATOM 837 N N . ALA A 1 114 ? -17.670 -18.013 14.859 1.00 91.06 114 ALA A N 1
ATOM 838 C CA . ALA A 1 114 ? -17.195 -17.716 16.211 1.00 91.06 114 ALA A CA 1
ATOM 839 C C . ALA A 1 114 ? -16.881 -16.224 16.425 1.00 91.06 114 ALA A C 1
ATOM 841 O O . ALA A 1 114 ? -16.617 -15.813 17.552 1.00 91.06 114 ALA A O 1
ATOM 842 N N . CYS A 1 115 ? -16.907 -15.420 15.358 1.00 97.25 115 CYS A N 1
ATOM 843 C CA . CYS A 1 115 ? -16.624 -13.994 15.417 1.00 97.25 115 CYS A CA 1
ATOM 844 C C . CYS A 1 115 ? -17.682 -13.260 16.254 1.00 97.25 115 CYS A C 1
ATOM 846 O O . CYS A 1 115 ? -18.887 -13.427 16.036 1.00 97.25 115 CYS A O 1
ATOM 848 N N . VAL A 1 116 ? -17.246 -12.442 17.215 1.00 98.31 116 VAL A N 1
ATOM 849 C CA . VAL A 1 116 ? -18.169 -11.702 18.081 1.00 98.31 116 VAL A CA 1
ATOM 850 C C . VAL A 1 116 ? -18.632 -10.423 17.392 1.00 98.31 116 VAL A C 1
ATOM 852 O O . VAL A 1 116 ? -17.824 -9.638 16.909 1.00 98.31 116 VAL A O 1
ATOM 855 N N . ASN A 1 117 ? -19.940 -10.177 17.358 1.00 98.50 117 ASN A N 1
ATOM 856 C CA . ASN A 1 117 ? -20.477 -8.918 16.846 1.00 98.50 117 ASN A CA 1
ATOM 857 C C . ASN A 1 117 ? -20.370 -7.830 17.925 1.00 98.50 117 ASN A C 1
ATOM 859 O O . ASN A 1 117 ? -20.959 -7.963 19.001 1.00 98.50 117 ASN A O 1
ATOM 863 N N . ILE A 1 118 ? -19.678 -6.730 17.627 1.00 98.75 118 ILE A N 1
ATOM 864 C CA . ILE A 1 118 ? -19.435 -5.635 18.576 1.00 98.75 118 ILE A CA 1
ATOM 865 C C . ILE A 1 118 ? -20.727 -5.011 19.136 1.00 98.75 118 ILE A C 1
ATOM 867 O O . ILE A 1 118 ? -20.773 -4.613 20.300 1.00 98.75 118 ILE A O 1
ATOM 871 N N . GLN A 1 119 ? -21.817 -4.999 18.362 1.00 98.56 119 GLN A N 1
ATOM 872 C CA . GLN A 1 119 ? -23.110 -4.474 18.812 1.00 98.56 119 GLN A CA 1
ATOM 873 C C . GLN A 1 119 ? -23.771 -5.381 19.856 1.00 98.56 119 GLN A C 1
ATOM 875 O O . GLN A 1 119 ? -24.447 -4.901 20.764 1.00 98.56 119 GLN A O 1
ATOM 880 N N . THR A 1 120 ? -23.518 -6.694 19.800 1.00 98.38 120 THR A N 1
ATOM 881 C CA . THR A 1 120 ? -23.978 -7.628 20.846 1.00 98.38 120 THR A CA 1
ATOM 882 C C . THR A 1 120 ? -23.224 -7.441 22.163 1.00 98.38 120 THR A C 1
ATOM 884 O O . THR A 1 120 ? -23.747 -7.783 23.221 1.00 98.38 120 THR A O 1
ATOM 887 N N . LEU A 1 121 ? -22.034 -6.832 22.108 1.00 98.56 121 LEU A N 1
ATOM 888 C CA . LEU A 1 121 ? -21.250 -6.420 23.275 1.00 98.56 121 LEU A CA 1
ATOM 889 C C . LEU A 1 121 ? -21.649 -5.033 23.806 1.00 98.56 121 LEU A C 1
ATOM 891 O O . LEU A 1 121 ? -21.129 -4.600 24.832 1.00 98.56 121 LEU A O 1
ATOM 895 N N . GLY A 1 122 ? -22.589 -4.353 23.142 1.00 98.56 122 GLY A N 1
ATOM 896 C CA . GLY A 1 122 ? -23.191 -3.105 23.608 1.00 98.56 122 GLY A CA 1
ATOM 897 C C . GLY A 1 122 ? -22.806 -1.853 22.825 1.00 98.56 122 GLY A C 1
ATOM 898 O O . GLY A 1 122 ? -23.359 -0.795 23.131 1.00 98.56 122 GLY A O 1
ATOM 899 N N . ALA A 1 123 ? -21.922 -1.955 21.825 1.00 98.75 123 ALA A N 1
ATOM 900 C CA . ALA A 1 123 ? -21.592 -0.818 20.972 1.00 98.75 123 ALA A CA 1
ATOM 901 C C . ALA A 1 123 ? -22.819 -0.399 20.157 1.00 98.75 123 ALA A C 1
ATOM 903 O O . ALA A 1 123 ? -23.605 -1.246 19.722 1.00 98.75 123 ALA A O 1
ATOM 904 N N . LYS A 1 124 ? -23.004 0.903 19.960 1.00 98.69 124 LYS A N 1
ATOM 905 C CA . LYS A 1 124 ? -24.165 1.439 19.249 1.00 98.69 124 LYS A CA 1
ATOM 906 C C . LYS A 1 124 ? -23.906 1.578 17.762 1.00 98.69 124 LYS A C 1
ATOM 908 O O . LYS A 1 124 ? -24.784 1.222 16.981 1.00 98.69 124 LYS A O 1
ATOM 913 N N . GLY A 1 125 ? -22.731 2.074 17.372 1.00 98.50 125 GLY A N 1
ATOM 914 C CA . GLY A 1 125 ? -22.441 2.365 15.969 1.00 98.50 125 GLY A CA 1
ATOM 915 C C . GLY A 1 125 ? -23.384 3.413 15.360 1.00 98.50 125 GLY A C 1
ATOM 916 O O . GLY A 1 125 ? -23.604 3.411 14.151 1.00 98.50 125 GLY A O 1
ATOM 917 N N . ASP A 1 126 ? -23.981 4.280 16.183 1.00 98.50 126 ASP A N 1
ATOM 918 C CA . ASP A 1 126 ? -24.996 5.263 15.779 1.00 98.50 126 ASP A CA 1
ATOM 919 C C . ASP A 1 126 ? -24.414 6.649 15.446 1.00 98.50 126 ASP A C 1
ATOM 921 O O . ASP A 1 126 ? -25.151 7.568 15.089 1.00 98.50 126 ASP A O 1
ATOM 925 N N . GLY A 1 127 ? -23.092 6.811 15.553 1.00 98.12 127 GLY A N 1
ATOM 926 C CA . GLY A 1 127 ? -22.387 8.074 15.346 1.00 98.12 127 GLY A CA 1
ATOM 927 C C . GLY A 1 127 ? -22.518 9.075 16.495 1.00 98.12 127 GLY A C 1
ATOM 928 O O . GLY A 1 127 ? -22.010 10.189 16.368 1.00 98.12 127 GLY A O 1
ATOM 929 N N . ILE A 1 128 ? -23.171 8.705 17.600 1.00 97.62 128 ILE A N 1
ATOM 930 C CA . ILE A 1 128 ? -23.467 9.590 18.734 1.00 97.62 128 ILE A CA 1
ATOM 931 C C . ILE A 1 128 ? -22.886 9.029 20.033 1.00 97.62 128 ILE A C 1
ATOM 933 O O . ILE A 1 128 ? -22.203 9.754 20.757 1.00 97.62 128 ILE A O 1
ATOM 937 N N . ALA A 1 129 ? -23.175 7.768 20.354 1.00 98.25 129 ALA A N 1
ATOM 938 C CA . ALA A 1 129 ? -22.740 7.149 21.597 1.00 98.25 129 ALA A CA 1
ATOM 939 C C . ALA A 1 129 ? -21.224 6.911 21.609 1.00 98.25 129 ALA A C 1
ATOM 941 O O . ALA A 1 129 ? -20.639 6.533 20.598 1.00 98.25 129 ALA A O 1
ATOM 942 N N . ASP A 1 130 ? -20.601 7.097 22.774 1.00 98.44 130 ASP A N 1
ATOM 943 C CA . ASP A 1 130 ? -19.203 6.723 22.987 1.00 98.44 130 ASP A CA 1
ATOM 944 C C . ASP A 1 130 ? -19.069 5.198 23.098 1.00 98.44 130 ASP A C 1
ATOM 946 O O . ASP A 1 130 ? -19.443 4.596 24.108 1.00 98.44 130 ASP A O 1
ATOM 950 N N . ASP A 1 131 ? -18.506 4.586 22.060 1.00 98.88 131 ASP A N 1
ATOM 951 C CA . ASP A 1 131 ? -18.269 3.150 21.967 1.00 98.88 131 ASP A CA 1
ATOM 952 C C . ASP A 1 131 ? -16.858 2.748 22.449 1.00 98.88 131 ASP A C 1
ATOM 954 O O . ASP A 1 131 ? -16.518 1.561 22.425 1.00 98.88 131 ASP A O 1
ATOM 958 N N . SER A 1 132 ? -16.031 3.686 22.945 1.00 98.38 132 SER A N 1
ATOM 959 C CA . SER A 1 132 ? -14.633 3.427 23.336 1.00 98.38 132 SER A CA 1
ATOM 960 C C . SER A 1 132 ? -14.469 2.253 24.291 1.00 98.38 132 SER A C 1
ATOM 962 O O . SER A 1 132 ? -13.642 1.369 24.055 1.00 98.38 132 SER A O 1
ATOM 964 N N . ALA A 1 133 ? -15.240 2.237 25.381 1.00 98.19 133 ALA A N 1
ATOM 965 C CA . ALA A 1 133 ? -15.104 1.206 26.402 1.00 98.19 133 ALA A CA 1
ATOM 966 C C . ALA A 1 133 ? -15.478 -0.178 25.854 1.00 98.19 133 ALA A C 1
ATOM 968 O O . ALA A 1 133 ? -14.803 -1.160 26.158 1.00 98.19 133 ALA A O 1
ATOM 969 N N . VAL A 1 134 ? -16.521 -0.263 25.020 1.00 98.75 134 VAL A N 1
ATOM 970 C CA . VAL A 1 134 ? -16.955 -1.534 24.426 1.00 98.75 134 VAL A CA 1
ATOM 971 C C . VAL A 1 134 ? -15.919 -2.036 23.424 1.00 98.75 134 VAL A C 1
ATOM 973 O O . VAL A 1 134 ? -15.544 -3.206 23.481 1.00 98.75 134 VAL A O 1
ATOM 976 N N . ILE A 1 135 ? -15.398 -1.156 22.566 1.00 98.75 135 ILE A N 1
ATOM 977 C CA . ILE A 1 135 ? -14.389 -1.510 21.560 1.00 98.75 135 ILE A CA 1
ATOM 978 C C . ILE A 1 135 ? -13.096 -1.975 22.218 1.00 98.75 135 ILE A C 1
ATOM 980 O O . ILE A 1 135 ? -12.608 -3.059 21.900 1.00 98.75 135 ILE A O 1
ATOM 984 N N . GLN A 1 136 ? -12.550 -1.213 23.169 1.00 98.19 136 GLN A N 1
ATOM 985 C CA . GLN A 1 136 ? -11.294 -1.608 23.805 1.00 98.19 136 GLN A CA 1
ATOM 986 C C . GLN A 1 136 ? -11.465 -2.884 24.641 1.00 98.19 136 GLN A C 1
ATOM 988 O O . GLN A 1 136 ? -10.584 -3.744 24.630 1.00 98.19 136 GLN A O 1
ATOM 993 N N . ASN A 1 137 ? -12.609 -3.072 25.309 1.00 98.50 137 ASN A N 1
ATOM 994 C CA . ASN A 1 137 ? -12.901 -4.333 25.993 1.00 98.50 137 ASN A CA 1
ATOM 995 C C . ASN A 1 137 ? -13.026 -5.502 25.014 1.00 98.50 137 ASN A C 1
ATOM 997 O O . ASN A 1 137 ? -12.558 -6.597 25.330 1.00 98.50 137 ASN A O 1
ATOM 1001 N N . ALA A 1 138 ? -13.610 -5.294 23.833 1.00 98.69 138 ALA A N 1
ATOM 1002 C CA . ALA A 1 138 ? -13.676 -6.328 22.814 1.00 98.69 138 ALA A CA 1
ATOM 1003 C C . ALA A 1 138 ? -12.269 -6.717 22.333 1.00 98.69 138 ALA A C 1
ATOM 1005 O O . ALA A 1 138 ? -11.921 -7.896 22.362 1.00 98.69 138 ALA A O 1
ATOM 1006 N N . LEU A 1 139 ? -11.428 -5.725 22.016 1.00 98.56 139 LEU A N 1
ATOM 1007 C CA . LEU A 1 139 ? -10.022 -5.924 21.646 1.00 98.56 139 LEU A CA 1
ATOM 1008 C C . LEU A 1 139 ? -9.234 -6.666 22.733 1.00 98.56 139 LEU A C 1
ATOM 1010 O O . LEU A 1 139 ? -8.386 -7.497 22.422 1.00 98.56 139 LEU A O 1
ATOM 1014 N N . ASN A 1 140 ? -9.534 -6.428 24.008 1.00 98.31 140 ASN A N 1
ATOM 1015 C CA . ASN A 1 140 ? -8.854 -7.103 25.111 1.00 98.31 140 ASN A CA 1
ATOM 1016 C C . ASN A 1 140 ? -9.291 -8.570 25.281 1.00 98.31 140 ASN A C 1
ATOM 1018 O O . ASN A 1 140 ? -8.465 -9.402 25.649 1.00 98.31 140 ASN A O 1
ATOM 1022 N N . ASN A 1 141 ? -10.560 -8.902 25.013 1.00 98.06 141 ASN A N 1
ATOM 1023 C CA . ASN A 1 141 ? -11.153 -10.189 25.413 1.00 98.06 141 ASN A CA 1
ATOM 1024 C C . ASN A 1 141 ? -11.462 -11.154 24.259 1.00 98.06 141 ASN A C 1
ATOM 1026 O O . ASN A 1 141 ? -11.651 -12.341 24.510 1.00 98.06 141 ASN A O 1
ATOM 1030 N N . TYR A 1 142 ? -11.501 -10.679 23.014 1.00 98.31 142 TYR A N 1
ATOM 1031 C CA . TYR A 1 142 ? -11.841 -11.495 21.846 1.00 98.31 142 TYR A CA 1
ATOM 1032 C C . TYR A 1 142 ? -10.749 -11.403 20.779 1.00 98.31 142 TYR A C 1
ATOM 1034 O O . TYR A 1 142 ? -10.043 -10.396 20.687 1.00 98.31 142 TYR A O 1
ATOM 1042 N N . SER A 1 143 ? -10.581 -12.479 20.009 1.00 98.00 143 SER A N 1
ATOM 1043 C CA . SER A 1 143 ? -9.664 -12.523 18.862 1.00 98.00 143 SER A CA 1
ATOM 1044 C C . SER A 1 143 ? -10.354 -12.038 17.594 1.00 98.00 143 SER A C 1
ATOM 1046 O O . SER A 1 143 ? -9.908 -11.062 17.005 1.00 98.00 143 SER A O 1
ATOM 1048 N N . ASP A 1 144 ? -11.487 -12.645 17.238 1.00 98.50 144 ASP A N 1
ATOM 1049 C CA . ASP A 1 144 ? -12.271 -12.293 16.054 1.00 98.50 144 ASP A CA 1
ATOM 1050 C C . ASP A 1 144 ? -13.431 -11.353 16.409 1.00 98.50 144 ASP A C 1
ATOM 1052 O O . ASP A 1 144 ? -14.339 -11.749 17.145 1.00 98.50 144 ASP A O 1
ATOM 1056 N N . ILE A 1 145 ? -13.448 -10.140 15.849 1.00 98.75 145 ILE A N 1
ATOM 1057 C CA . ILE A 1 145 ? -14.459 -9.109 16.129 1.00 98.75 145 ILE A CA 1
ATOM 1058 C C . ILE A 1 145 ? -15.070 -8.597 14.823 1.00 98.75 145 ILE A C 1
ATOM 1060 O O . ILE A 1 145 ? -14.374 -8.099 13.939 1.00 98.75 145 ILE A O 1
ATOM 1064 N N . PHE A 1 146 ? -16.393 -8.679 14.722 1.00 98.69 146 PHE A N 1
ATOM 1065 C CA . PHE A 1 146 ? -17.171 -8.177 13.601 1.00 98.69 146 PHE A CA 1
ATOM 1066 C C . PHE A 1 146 ? -17.778 -6.814 13.934 1.00 98.69 146 PHE A C 1
ATOM 1068 O O . PHE A 1 146 ? -18.440 -6.648 14.964 1.00 98.69 146 PHE A O 1
ATOM 1075 N N . PHE A 1 147 ? -17.592 -5.864 13.022 1.00 98.62 147 PHE A N 1
ATOM 1076 C CA . PHE A 1 147 ? -18.152 -4.521 13.048 1.00 98.62 147 PHE A CA 1
ATOM 1077 C C . PHE A 1 147 ? -19.204 -4.392 11.936 1.00 98.62 147 PHE A C 1
ATOM 1079 O O . PHE A 1 147 ? -18.850 -4.140 10.779 1.00 98.62 147 PHE A O 1
ATOM 1086 N N . PRO A 1 148 ? -20.504 -4.531 12.258 1.00 98.12 148 PRO A N 1
ATOM 1087 C CA . PRO A 1 148 ? -21.566 -4.192 11.319 1.00 98.12 148 PRO A CA 1
ATOM 1088 C C . PRO A 1 148 ? -21.433 -2.753 10.803 1.00 98.12 148 PRO A C 1
ATOM 1090 O O . PRO A 1 148 ? -20.795 -1.919 11.452 1.00 98.12 148 PRO A O 1
ATOM 1093 N N . VAL A 1 149 ? -22.079 -2.443 9.679 1.00 98.62 149 VAL A N 1
ATOM 1094 C CA . VAL A 1 149 ? -22.251 -1.057 9.209 1.00 98.62 149 VAL A CA 1
ATOM 1095 C C . VAL A 1 149 ? -22.738 -0.169 10.361 1.00 98.62 149 VAL A C 1
ATOM 1097 O O . VAL A 1 149 ? -23.680 -0.515 11.076 1.00 98.62 149 VAL A O 1
ATOM 1100 N N . GLY A 1 150 ? -22.075 0.968 10.536 1.00 98.62 150 GLY A N 1
ATOM 1101 C CA . GLY A 1 150 ? -22.288 1.912 11.623 1.00 98.62 150 GLY A CA 1
ATOM 1102 C C . GLY A 1 150 ? -21.088 2.842 11.799 1.00 98.62 150 GLY A C 1
ATOM 1103 O O . GLY A 1 150 ? -19.983 2.550 11.336 1.00 98.62 150 GLY A O 1
ATOM 1104 N N . THR A 1 151 ? -21.315 3.951 12.499 1.00 98.75 151 THR A N 1
ATOM 1105 C CA . THR A 1 151 ? -20.265 4.881 12.927 1.00 98.75 151 THR A CA 1
ATOM 1106 C C . THR A 1 151 ? -20.030 4.707 14.419 1.00 98.75 151 THR A C 1
ATOM 1108 O O . THR A 1 151 ? -20.853 5.110 15.239 1.00 98.75 151 THR A O 1
ATOM 1111 N N . TYR A 1 152 ? -18.903 4.114 14.781 1.00 98.81 152 TYR A N 1
ATOM 1112 C CA . TYR A 1 152 ? -18.518 3.847 16.158 1.00 98.81 152 TYR A CA 1
ATOM 1113 C C . TYR A 1 152 ? -17.606 4.967 16.658 1.00 98.81 152 TYR A C 1
ATOM 1115 O O . TYR A 1 152 ? -16.448 5.070 16.242 1.00 98.81 152 TYR A O 1
ATOM 1123 N N . ARG A 1 153 ? -18.136 5.846 17.515 1.00 98.62 153 ARG A N 1
ATOM 1124 C CA . ARG A 1 153 ? -17.383 6.987 18.055 1.00 98.62 153 ARG A CA 1
ATOM 1125 C C . ARG A 1 153 ? -16.476 6.530 19.191 1.00 98.62 153 ARG A C 1
ATOM 1127 O O . ARG A 1 153 ? -16.887 5.725 20.020 1.00 98.62 153 ARG A O 1
ATOM 1134 N N . THR A 1 154 ? -15.268 7.078 19.258 1.00 98.44 154 THR A N 1
ATOM 1135 C CA . THR A 1 154 ? -14.319 6.772 20.333 1.00 98.44 154 THR A CA 1
ATOM 1136 C C . THR A 1 154 ? -13.730 8.031 20.953 1.00 98.44 154 THR A C 1
ATOM 1138 O O . THR A 1 154 ? -13.112 8.843 20.266 1.00 98.44 154 THR A O 1
ATOM 1141 N N . ASN A 1 155 ? -13.811 8.136 22.273 1.00 97.31 155 ASN A N 1
ATOM 1142 C CA . ASN A 1 155 ? -13.291 9.240 23.081 1.00 97.31 155 ASN A CA 1
ATOM 1143 C C . ASN A 1 155 ? -11.849 8.999 23.565 1.00 97.31 155 ASN A C 1
ATOM 1145 O O . ASN A 1 155 ? -11.361 9.672 24.472 1.00 97.31 155 ASN A O 1
ATOM 1149 N N . GLY A 1 156 ? -11.163 8.022 22.978 1.00 96.44 156 GLY A N 1
ATOM 1150 C CA . GLY A 1 156 ? -9.784 7.679 23.286 1.00 96.44 156 GLY A CA 1
ATOM 1151 C C . GLY A 1 156 ? -9.109 6.959 22.125 1.00 96.44 156 GLY A C 1
ATOM 1152 O O . GLY A 1 156 ? -9.747 6.607 21.133 1.00 96.44 156 GLY A O 1
ATOM 1153 N N . GLN A 1 157 ? -7.804 6.751 22.268 1.00 97.88 157 GLN A N 1
ATOM 1154 C CA . GLN A 1 157 ? -7.004 5.966 21.330 1.00 97.88 157 GLN A CA 1
ATOM 1155 C C . GLN A 1 157 ? -7.372 4.478 21.414 1.00 97.88 157 GLN A C 1
ATOM 1157 O O . GLN A 1 157 ? -7.782 3.994 22.472 1.00 97.88 157 GLN A O 1
ATOM 1162 N N . LEU A 1 158 ? -7.173 3.748 20.319 1.00 98.38 158 LEU A N 1
ATOM 1163 C CA . LEU A 1 158 ? -7.383 2.305 20.246 1.00 98.38 158 LEU A CA 1
ATOM 1164 C C . LEU A 1 158 ? -6.053 1.570 20.118 1.00 98.38 158 LEU A C 1
ATOM 1166 O O . LEU A 1 158 ? -5.216 1.922 19.287 1.00 98.38 158 LEU A O 1
ATOM 1170 N N . ASN A 1 159 ? -5.890 0.513 20.911 1.00 98.44 159 ASN A N 1
ATOM 1171 C CA . ASN A 1 159 ? -4.718 -0.355 20.855 1.00 98.44 159 ASN A CA 1
ATOM 1172 C C . ASN A 1 159 ? -5.121 -1.748 20.371 1.00 98.44 159 ASN A C 1
ATOM 1174 O O . ASN A 1 159 ? -5.878 -2.449 21.049 1.00 98.44 159 ASN A O 1
ATOM 1178 N N . ILE A 1 160 ? -4.584 -2.151 19.221 1.00 98.75 160 ILE A N 1
ATOM 1179 C CA . ILE A 1 160 ? -4.783 -3.469 18.620 1.00 98.75 160 ILE A CA 1
ATOM 1180 C C . ILE A 1 160 ? -3.493 -4.271 18.816 1.00 98.75 160 ILE A C 1
ATOM 1182 O O . ILE A 1 160 ? -2.447 -3.956 18.246 1.00 98.75 160 ILE A O 1
ATOM 1186 N N . ALA A 1 161 ? -3.569 -5.286 19.674 1.00 98.50 161 ALA A N 1
ATOM 1187 C CA . ALA A 1 161 ? -2.452 -6.168 20.002 1.00 98.50 161 ALA A CA 1
ATOM 1188 C C . ALA A 1 161 ? -2.455 -7.436 19.130 1.00 98.50 161 ALA A C 1
ATOM 1190 O O . ALA A 1 161 ? -3.285 -7.589 18.241 1.00 98.50 161 ALA A O 1
ATOM 1191 N N . SER A 1 162 ? -1.538 -8.367 19.405 1.00 98.62 162 SER A N 1
ATOM 1192 C CA . SER A 1 162 ? -1.424 -9.627 18.654 1.00 98.62 162 SER A CA 1
ATOM 1193 C C . SER A 1 162 ? -2.687 -10.496 18.715 1.00 98.62 162 SER A C 1
ATOM 1195 O O . SER A 1 162 ? -3.371 -10.526 19.743 1.00 98.62 162 SER A O 1
ATOM 1197 N N . GLY A 1 163 ? -2.929 -11.275 17.656 1.00 98.12 163 GLY A N 1
ATOM 1198 C CA . GLY A 1 163 ? -4.018 -12.256 17.586 1.00 98.12 163 GLY A CA 1
ATOM 1199 C C . GLY A 1 163 ? -5.403 -11.617 17.486 1.00 98.12 163 GLY A C 1
ATOM 1200 O O . GLY A 1 163 ? -6.342 -12.105 18.126 1.00 98.12 163 GLY A O 1
ATOM 1201 N N . LYS A 1 164 ? -5.502 -10.477 16.788 1.00 98.56 164 LYS A N 1
ATOM 1202 C CA . LYS A 1 164 ? -6.739 -9.702 16.622 1.00 98.56 164 LYS A CA 1
ATOM 1203 C C . LYS A 1 164 ? -7.134 -9.638 15.159 1.00 98.56 164 LYS A C 1
ATOM 1205 O O . LYS A 1 164 ? -6.385 -9.141 14.324 1.00 98.56 164 LYS A O 1
ATOM 1210 N N . HIS A 1 165 ? -8.350 -10.075 14.876 1.00 98.44 165 HIS A N 1
ATOM 1211 C CA . HIS A 1 165 ? -8.914 -10.130 13.539 1.00 98.44 165 HIS A CA 1
ATOM 1212 C C . HIS A 1 165 ? -10.217 -9.336 13.528 1.00 98.44 165 HIS A C 1
ATOM 1214 O O . HIS A 1 165 ? -11.209 -9.708 14.154 1.00 98.44 165 HIS A O 1
ATOM 1220 N N . LEU A 1 166 ? -10.185 -8.179 12.882 1.00 98.75 166 LEU A N 1
ATOM 1221 C CA . LEU A 1 166 ? -11.273 -7.220 12.826 1.00 98.75 166 LEU A CA 1
ATOM 1222 C C . LEU A 1 166 ? -11.885 -7.255 11.429 1.00 98.75 166 LEU A C 1
ATOM 1224 O O . LEU A 1 166 ? -11.184 -7.079 10.432 1.00 98.75 166 LEU A O 1
ATOM 1228 N N . TYR A 1 167 ? -13.200 -7.435 11.368 1.00 98.62 167 TYR A N 1
ATOM 1229 C CA . TYR A 1 167 ? -13.935 -7.565 10.115 1.00 98.62 167 TYR A CA 1
ATOM 1230 C C . TYR A 1 167 ? -15.045 -6.519 10.053 1.00 98.62 167 TYR A C 1
ATOM 1232 O O . TYR A 1 167 ? -15.995 -6.570 10.833 1.00 98.62 167 TYR A O 1
ATOM 1240 N N . GLY A 1 168 ? -14.929 -5.577 9.128 1.00 98.19 168 GLY A N 1
ATOM 1241 C CA . GLY A 1 168 ? -15.975 -4.633 8.763 1.00 98.19 168 GLY A CA 1
ATOM 1242 C C . GLY A 1 168 ? -16.683 -5.019 7.468 1.00 98.19 168 GLY A C 1
ATOM 1243 O O . GLY A 1 168 ? -16.444 -6.078 6.886 1.00 98.19 168 GLY A O 1
ATOM 1244 N N . GLN A 1 169 ? -17.582 -4.150 7.016 1.00 95.88 169 GLN A N 1
ATOM 1245 C CA . GLN A 1 169 ? -18.361 -4.330 5.788 1.00 95.88 169 GLN A CA 1
ATOM 1246 C C . GLN A 1 169 ? -17.944 -3.345 4.681 1.00 95.88 169 GLN A C 1
ATOM 1248 O O . GLN A 1 169 ? -18.709 -3.100 3.749 1.00 95.88 169 GLN A O 1
ATOM 1253 N N . GLY A 1 170 ? -16.734 -2.785 4.772 1.00 92.62 170 GLY A N 1
ATOM 1254 C CA . GLY A 1 170 ? -16.208 -1.798 3.835 1.00 92.62 170 GLY A CA 1
ATOM 1255 C C . GLY A 1 170 ? -16.907 -0.450 3.998 1.00 92.62 170 GLY A C 1
ATOM 1256 O O . GLY A 1 170 ? -16.984 0.092 5.103 1.00 92.62 170 GLY A O 1
ATOM 1257 N N . VAL A 1 171 ? -17.431 0.086 2.889 1.00 86.31 171 VAL A N 1
ATOM 1258 C CA . VAL A 1 171 ? -18.182 1.352 2.875 1.00 86.31 171 VAL A CA 1
ATOM 1259 C C . VAL A 1 171 ? -19.332 1.275 3.886 1.00 86.31 171 VAL A C 1
ATOM 1261 O O . VAL A 1 171 ? -20.287 0.523 3.701 1.00 86.31 171 VAL A O 1
ATOM 1264 N N . GLY A 1 172 ? -19.245 2.079 4.949 1.00 91.38 172 GLY A N 1
ATOM 1265 C CA . GLY A 1 172 ? -20.259 2.166 6.002 1.00 91.38 172 GLY A CA 1
ATOM 1266 C C . GLY A 1 172 ? -19.854 1.582 7.358 1.00 91.38 172 GLY A C 1
ATOM 1267 O O . GLY A 1 172 ? -20.555 1.850 8.328 1.00 91.38 172 GLY A O 1
ATOM 1268 N N . THR A 1 173 ? -18.741 0.849 7.474 1.00 98.38 173 THR A N 1
ATOM 1269 C CA . THR A 1 173 ? -18.161 0.497 8.784 1.00 98.38 173 THR A CA 1
ATOM 1270 C C . THR A 1 173 ? -17.065 1.497 9.141 1.00 98.38 173 THR A C 1
ATOM 1272 O O . THR A 1 173 ? -15.950 1.421 8.626 1.00 98.38 173 THR A O 1
ATOM 1275 N N . LEU A 1 174 ? -17.379 2.434 10.035 1.00 98.38 174 LEU A N 1
ATOM 1276 C CA . LEU A 1 174 ? -16.510 3.551 10.389 1.00 98.38 174 LEU A CA 1
ATOM 1277 C C . LEU A 1 174 ? -16.203 3.563 11.888 1.00 98.38 174 LEU A C 1
ATOM 1279 O O . LEU A 1 174 ? -17.117 3.622 12.703 1.00 98.38 174 LEU A O 1
ATOM 1283 N N . ILE A 1 175 ? -14.926 3.601 12.256 1.00 98.69 175 ILE A N 1
ATOM 1284 C CA . ILE A 1 175 ? -14.478 3.936 13.610 1.00 98.69 175 ILE A CA 1
ATOM 1285 C C . ILE A 1 175 ? -13.936 5.367 13.582 1.00 98.69 175 ILE A C 1
ATOM 1287 O O . ILE A 1 175 ? -12.989 5.673 12.855 1.00 98.69 175 ILE A O 1
ATOM 1291 N N . GLN A 1 176 ? -14.554 6.258 14.355 1.00 98.50 176 GLN A N 1
ATOM 1292 C CA . GLN A 1 176 ? -14.286 7.694 14.300 1.00 98.50 176 GLN A CA 1
ATOM 1293 C C . GLN A 1 176 ? -13.850 8.221 15.665 1.00 98.50 176 GLN A C 1
ATOM 1295 O O . GLN A 1 176 ? -14.565 8.062 16.656 1.00 98.50 176 GLN A O 1
ATOM 1300 N N . SER A 1 177 ? -12.708 8.903 15.716 1.00 98.38 177 SER A N 1
ATOM 1301 C CA . SER A 1 177 ? -12.252 9.530 16.952 1.00 98.38 177 SER A CA 1
ATOM 1302 C C . SER A 1 177 ? -13.066 10.771 17.314 1.00 98.38 177 SER A C 1
ATOM 1304 O O . SER A 1 177 ? -13.623 11.463 16.458 1.00 98.38 177 SER A O 1
ATOM 1306 N N . ASP A 1 178 ? -13.131 11.081 18.606 1.00 97.69 178 ASP A N 1
ATOM 1307 C CA . ASP A 1 178 ? -13.518 12.409 19.052 1.00 97.69 178 ASP A CA 1
ATOM 1308 C C . ASP A 1 178 ? -12.412 13.428 18.752 1.00 97.69 178 ASP A C 1
ATOM 1310 O O . ASP A 1 178 ? -11.220 13.134 18.808 1.00 97.69 178 ASP A O 1
ATOM 1314 N N . SER A 1 179 ? -12.798 14.670 18.467 1.00 96.19 179 SER A N 1
ATOM 1315 C CA . SER A 1 179 ? -11.848 15.701 18.050 1.00 96.19 179 SER A CA 1
ATOM 1316 C C . SER A 1 179 ? -10.850 16.143 19.126 1.00 96.19 179 SER A C 1
ATOM 1318 O O . SER A 1 179 ? -9.881 16.843 18.812 1.00 96.19 179 SER A O 1
ATOM 1320 N N . SER A 1 180 ? -11.088 15.757 20.381 1.00 95.00 180 SER A N 1
ATOM 1321 C CA . SER A 1 180 ? -10.286 16.131 21.546 1.00 95.00 180 SER A CA 1
ATOM 1322 C C . SER A 1 180 ? -9.257 15.082 21.978 1.00 95.00 180 SER A C 1
ATOM 1324 O O . SER A 1 180 ? -8.441 15.384 22.849 1.00 95.00 180 SER A O 1
ATOM 1326 N N . ILE A 1 181 ? -9.243 13.881 21.375 1.00 97.38 181 ILE A N 1
ATOM 1327 C CA . ILE A 1 181 ? -8.435 12.763 21.900 1.00 97.38 181 ILE A CA 1
ATOM 1328 C C . ILE A 1 181 ? -6.922 12.987 21.794 1.00 97.38 181 ILE A C 1
ATOM 1330 O O . ILE A 1 181 ? -6.165 12.437 22.590 1.00 97.38 181 ILE A O 1
ATOM 1334 N N . LEU A 1 182 ? -6.473 13.795 20.830 1.00 97.19 182 LEU A N 1
ATOM 1335 C CA . LEU A 1 182 ? -5.067 14.126 20.611 1.00 97.19 182 LEU A CA 1
ATOM 1336 C C . LEU A 1 182 ? -4.914 15.645 20.419 1.00 97.19 182 LEU A C 1
ATOM 1338 O O . LEU A 1 182 ? -5.612 16.220 19.576 1.00 97.19 182 LEU A O 1
ATOM 1342 N N . PRO A 1 183 ? -4.007 16.312 21.163 1.00 96.12 183 PRO A N 1
ATOM 1343 C CA . PRO A 1 183 ? -3.791 17.754 21.061 1.00 96.12 183 PRO A CA 1
ATOM 1344 C C . PRO A 1 183 ? -2.944 18.140 19.839 1.00 96.12 183 PRO A C 1
ATOM 1346 O O . PRO A 1 183 ? -2.219 17.321 19.273 1.00 96.12 183 PRO A O 1
ATOM 1349 N N . SER A 1 184 ? -2.986 19.422 19.460 1.00 94.06 184 SER A N 1
ATOM 1350 C CA . SER A 1 184 ? -2.137 19.974 18.393 1.00 94.06 184 SER A CA 1
ATOM 1351 C C . SER A 1 184 ? -0.655 19.688 18.649 1.00 94.06 184 SER A C 1
ATOM 1353 O O . SER A 1 184 ? -0.167 19.873 19.762 1.00 94.06 184 SER A O 1
ATOM 1355 N N . GLY A 1 185 ? 0.064 19.252 17.612 1.00 91.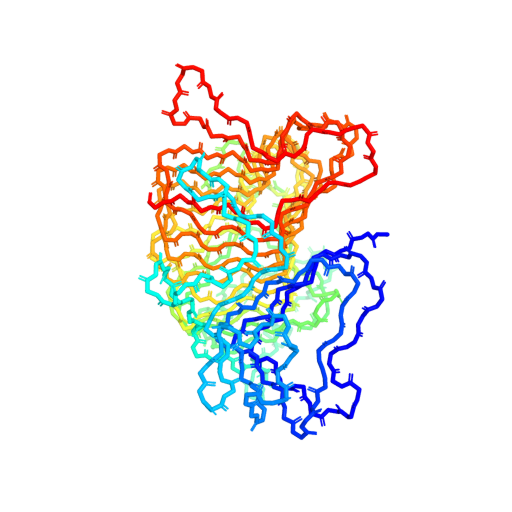44 185 GLY A N 1
ATOM 1356 C CA . GLY A 1 185 ? 1.469 18.840 17.712 1.00 91.44 185 GLY A CA 1
ATOM 1357 C C . GLY A 1 185 ? 1.688 17.436 18.289 1.00 91.44 185 GLY A C 1
ATOM 1358 O O . GLY A 1 185 ? 2.835 17.043 18.490 1.00 91.44 185 GLY A O 1
ATOM 1359 N N . SER A 1 186 ? 0.623 16.668 18.553 1.00 94.69 186 SER A N 1
ATOM 1360 C CA . SER A 1 186 ? 0.741 15.277 18.994 1.00 94.69 186 SER A CA 1
ATOM 1361 C C . SER A 1 186 ? 1.485 14.412 17.972 1.00 94.69 186 SER A C 1
ATOM 1363 O O . SER A 1 186 ? 1.202 14.450 16.771 1.00 94.69 186 SER A O 1
ATOM 1365 N N . ASN A 1 187 ? 2.390 13.575 18.480 1.00 92.88 187 ASN A N 1
ATOM 1366 C CA . ASN A 1 187 ? 3.041 12.502 17.728 1.00 92.88 187 ASN A CA 1
ATOM 1367 C C . ASN A 1 187 ? 2.480 11.112 18.090 1.00 92.88 187 ASN A C 1
ATOM 1369 O O . ASN A 1 187 ? 3.116 10.097 17.819 1.00 92.88 187 ASN A O 1
ATOM 1373 N N . SER A 1 188 ? 1.313 11.045 18.724 1.00 96.56 188 SER A N 1
ATOM 1374 C CA . SER A 1 188 ? 0.617 9.782 18.986 1.00 96.56 188 SER A CA 1
ATOM 1375 C C . SER A 1 188 ? -0.314 9.420 17.826 1.00 96.56 188 SER A C 1
ATOM 1377 O O . SER A 1 188 ? -0.636 10.272 16.992 1.00 96.56 188 SER A O 1
ATOM 1379 N N . ALA A 1 189 ? -0.748 8.162 17.772 1.00 97.62 189 ALA A N 1
ATOM 1380 C CA . ALA A 1 189 ? -1.727 7.684 16.801 1.00 97.62 189 ALA A CA 1
ATOM 1381 C C . ALA A 1 189 ? 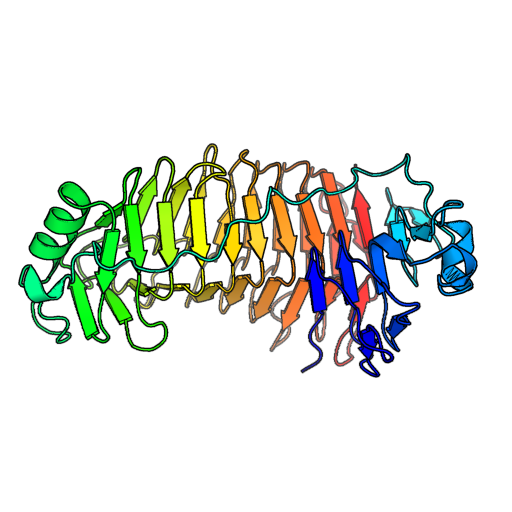-3.109 7.494 17.431 1.00 97.62 189 ALA A C 1
ATOM 1383 O O . ALA A 1 189 ? -3.215 7.117 18.597 1.00 97.62 189 ALA A O 1
ATOM 1384 N N . PHE A 1 190 ? -4.165 7.734 16.658 1.00 98.19 190 PHE A N 1
ATOM 1385 C CA . PHE A 1 190 ? -5.521 7.339 17.020 1.00 98.19 190 PHE A CA 1
ATOM 1386 C C . PHE A 1 190 ? -5.608 5.812 17.165 1.00 98.19 190 PHE A C 1
ATOM 1388 O O . PHE A 1 190 ? -6.075 5.329 18.196 1.00 98.19 190 PHE A O 1
ATOM 1395 N N . VAL A 1 191 ? -5.098 5.065 16.183 1.00 98.44 191 VAL A N 1
ATOM 1396 C CA . VAL A 1 191 ? -5.037 3.600 16.221 1.00 98.44 191 VAL A CA 1
ATOM 1397 C C . VAL A 1 191 ? -3.584 3.136 16.221 1.00 98.44 191 VAL A C 1
ATOM 1399 O O . VAL A 1 191 ? -2.848 3.363 15.262 1.00 98.44 191 VAL A O 1
ATOM 1402 N N . SER A 1 192 ? -3.175 2.461 17.291 1.00 98.50 192 SER A N 1
ATOM 1403 C CA . SER A 1 192 ? -1.864 1.820 17.404 1.00 98.50 192 SER A CA 1
ATOM 1404 C C . SER A 1 192 ? -2.015 0.311 17.236 1.00 98.50 192 SER A C 1
ATOM 1406 O O . SER A 1 192 ? -2.771 -0.329 17.969 1.00 98.50 192 SER A O 1
ATOM 1408 N N . VAL A 1 193 ? -1.293 -0.262 16.274 1.00 98.75 193 VAL A N 1
ATOM 1409 C CA . VAL A 1 193 ? -1.374 -1.681 15.908 1.00 98.75 193 VAL A CA 1
ATOM 1410 C C . VAL A 1 193 ? 0.011 -2.304 16.014 1.00 98.75 193 VAL A C 1
ATOM 1412 O O . VAL A 1 193 ? 0.940 -1.900 15.313 1.00 98.75 193 VAL A O 1
ATOM 1415 N N . ALA A 1 194 ? 0.172 -3.283 16.902 1.00 98.56 194 ALA A N 1
ATOM 1416 C CA . ALA A 1 194 ? 1.477 -3.886 17.144 1.00 98.56 194 ALA A CA 1
ATOM 1417 C C . ALA A 1 194 ? 1.403 -5.375 17.487 1.00 98.56 194 ALA A C 1
ATOM 1419 O O . ALA A 1 194 ? 0.532 -5.829 18.235 1.00 98.56 194 ALA A O 1
ATOM 1420 N N . GLY A 1 195 ? 2.392 -6.124 16.998 1.00 98.12 195 GLY A N 1
ATOM 1421 C CA . GLY A 1 195 ? 2.554 -7.543 17.292 1.00 98.12 195 GLY A CA 1
ATOM 1422 C C . GLY A 1 195 ? 2.436 -8.433 16.061 1.00 98.12 195 GLY A C 1
ATOM 1423 O O . GLY A 1 195 ? 3.057 -8.156 15.046 1.00 98.12 195 GLY A O 1
ATOM 1424 N N . ARG A 1 196 ? 1.703 -9.540 16.164 1.00 97.50 196 ARG A N 1
ATOM 1425 C CA . ARG A 1 196 ? 1.611 -10.568 15.117 1.00 97.50 196 ARG A CA 1
ATOM 1426 C C . ARG A 1 196 ? 0.204 -11.116 14.985 1.00 97.50 196 ARG A C 1
ATOM 1428 O O . ARG A 1 196 ? -0.571 -10.994 15.935 1.00 97.50 196 ARG A O 1
ATOM 1435 N N . ASP A 1 197 ? -0.070 -11.799 13.880 1.00 96.62 197 ASP A N 1
ATOM 1436 C CA . ASP A 1 197 ? -1.360 -12.430 13.603 1.00 96.62 197 ASP A CA 1
ATOM 1437 C C . ASP A 1 197 ? -2.509 -11.424 13.769 1.00 96.62 197 ASP A C 1
ATOM 1439 O O . ASP A 1 197 ? -3.406 -11.580 14.599 1.00 96.62 197 ASP A O 1
ATOM 1443 N N . ILE A 1 198 ? -2.399 -10.305 13.052 1.00 98.19 198 ILE A N 1
ATOM 1444 C CA . ILE A 1 198 ? -3.416 -9.255 13.038 1.00 98.19 198 ILE A CA 1
ATOM 1445 C C . ILE A 1 198 ? -4.023 -9.186 11.644 1.00 98.19 198 ILE A C 1
ATOM 1447 O O . ILE A 1 198 ? -3.300 -9.141 10.656 1.00 98.19 198 ILE A O 1
ATOM 1451 N N . SER A 1 199 ? -5.348 -9.169 11.552 1.00 97.81 199 SER A N 1
ATOM 1452 C CA . SER A 1 199 ? -6.059 -8.892 10.299 1.00 97.81 199 SER A CA 1
ATOM 1453 C C . SER A 1 199 ? -7.053 -7.765 10.515 1.00 97.81 199 SER A C 1
ATOM 1455 O O . SER A 1 199 ? -7.845 -7.831 11.449 1.00 97.81 199 SER A O 1
ATOM 1457 N N . ILE A 1 200 ? -7.035 -6.734 9.677 1.00 98.50 200 ILE A N 1
ATOM 1458 C CA . ILE A 1 200 ? -8.043 -5.666 9.703 1.00 98.50 200 ILE A CA 1
ATOM 1459 C C . ILE A 1 200 ? -8.618 -5.553 8.302 1.00 98.50 200 ILE A C 1
ATOM 1461 O O . ILE A 1 200 ? -7.892 -5.244 7.363 1.00 98.50 200 ILE A O 1
ATOM 1465 N N . VAL A 1 201 ? -9.905 -5.846 8.156 1.00 98.19 201 VAL A N 1
ATOM 1466 C CA . VAL A 1 201 ? -10.544 -5.970 6.846 1.00 98.19 201 VAL A CA 1
ATOM 1467 C C . VAL A 1 201 ? -11.756 -5.059 6.766 1.00 98.19 201 VAL A C 1
ATOM 1469 O O . VAL A 1 201 ? -12.663 -5.184 7.585 1.00 98.19 201 VAL A O 1
ATOM 1472 N N . GLY A 1 202 ? -11.813 -4.175 5.768 1.00 97.88 202 GLY A N 1
ATOM 1473 C CA . GLY A 1 202 ? -13.040 -3.447 5.436 1.00 97.88 202 GLY A CA 1
ATOM 1474 C C . GLY A 1 202 ? -13.508 -2.457 6.507 1.00 97.88 202 GLY A C 1
ATOM 1475 O O . GLY A 1 202 ? -14.714 -2.346 6.732 1.00 97.88 202 GLY A O 1
ATOM 1476 N N . ILE A 1 203 ? -12.589 -1.778 7.200 1.00 98.50 203 ILE A N 1
ATOM 1477 C CA . ILE A 1 203 ? -12.907 -0.770 8.226 1.00 98.50 203 ILE A CA 1
ATOM 1478 C C . ILE A 1 203 ? -12.315 0.578 7.826 1.00 98.50 203 ILE A C 1
ATOM 1480 O O . ILE A 1 203 ? -11.167 0.675 7.389 1.00 98.50 203 ILE A O 1
ATOM 1484 N N . TRP A 1 204 ? -13.104 1.637 7.988 1.00 97.94 204 TRP A N 1
ATOM 1485 C CA . TRP A 1 204 ? -12.639 3.008 7.818 1.00 97.94 204 TRP A CA 1
ATOM 1486 C C . TRP A 1 204 ? -12.295 3.604 9.180 1.00 97.94 204 TRP A C 1
ATOM 1488 O O . TRP A 1 204 ? -13.054 3.460 10.136 1.00 97.94 204 TRP A O 1
ATOM 1498 N N . PHE A 1 205 ? -11.165 4.294 9.262 1.00 97.88 205 PHE A N 1
ATOM 1499 C CA . PHE A 1 205 ? -10.694 4.996 10.447 1.00 97.88 205 PHE A CA 1
ATOM 1500 C C . PHE A 1 205 ? -10.657 6.493 10.161 1.00 97.88 205 PHE A C 1
ATOM 1502 O O . PHE A 1 205 ? -9.861 6.961 9.343 1.00 97.88 205 PHE A O 1
ATOM 1509 N N . TRP A 1 206 ? -11.523 7.255 10.827 1.00 96.31 206 TRP A N 1
ATOM 1510 C CA . TRP A 1 206 ? -11.533 8.715 10.720 1.00 96.31 206 TRP A CA 1
ATOM 1511 C C . TRP A 1 206 ? -10.985 9.335 11.989 1.00 96.31 206 TRP A C 1
ATOM 1513 O O . TRP A 1 206 ? -11.592 9.271 13.059 1.00 96.31 206 TRP A O 1
ATOM 1523 N N . ASN A 1 207 ? -9.831 9.970 11.849 1.00 96.56 207 ASN A N 1
ATOM 1524 C CA . ASN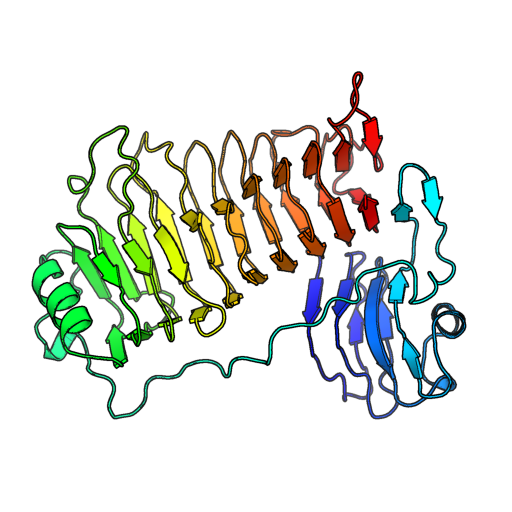 A 1 207 ? -9.241 10.759 12.901 1.00 96.56 207 ASN A CA 1
ATOM 1525 C C . ASN A 1 207 ? -9.741 12.210 12.813 1.00 96.56 207 ASN A C 1
ATOM 1527 O O . ASN A 1 207 ? -9.272 12.999 11.989 1.00 96.56 207 ASN A O 1
ATOM 1531 N N . GLU A 1 208 ? -10.674 12.565 13.695 1.00 96.56 208 GLU A N 1
ATOM 1532 C CA . GLU A 1 208 ? -11.175 13.936 13.875 1.00 96.56 208 GLU A CA 1
ATOM 1533 C C . GLU A 1 208 ? -10.303 14.766 14.831 1.00 96.56 208 GLU A C 1
ATOM 1535 O O . GLU A 1 208 ? -10.613 15.925 15.124 1.00 96.56 208 GLU A O 1
ATOM 1540 N N . SER A 1 209 ? -9.212 14.188 15.336 1.00 96.06 209 SER A N 1
ATOM 1541 C CA . SER A 1 209 ? -8.250 14.831 16.232 1.00 96.06 209 SER A CA 1
ATOM 1542 C C . SER A 1 209 ? -6.918 15.131 15.529 1.00 96.06 209 SER A C 1
ATOM 1544 O O . SER A 1 209 ? -6.763 14.922 14.323 1.00 96.06 209 SER A O 1
ATOM 1546 N N . TYR A 1 210 ? -5.950 15.677 16.264 1.00 95.81 210 TYR A N 1
ATOM 1547 C CA . TYR A 1 210 ? -4.584 15.847 15.758 1.00 95.81 210 TYR A CA 1
ATOM 1548 C C . TYR A 1 210 ? -3.815 14.511 15.763 1.00 95.81 210 TYR A C 1
ATOM 1550 O O . TYR A 1 210 ? -4.373 13.460 16.068 1.00 95.81 210 TYR A O 1
ATOM 1558 N N . GLY A 1 211 ? -2.526 14.521 15.421 1.00 95.62 211 GLY A N 1
ATOM 1559 C CA . GLY A 1 211 ? -1.716 13.303 15.422 1.00 95.62 211 GLY A CA 1
ATOM 1560 C C . GLY A 1 211 ? -2.021 12.374 14.247 1.00 95.62 211 GLY A C 1
ATOM 1561 O O . GLY A 1 211 ? -2.645 12.762 13.256 1.00 95.62 211 GLY A O 1
ATOM 1562 N N . LYS A 1 212 ? -1.521 11.145 14.342 1.00 96.00 212 LYS A N 1
ATOM 1563 C CA . LYS A 1 212 ? -1.591 10.151 13.263 1.00 96.00 212 LYS A CA 1
ATOM 1564 C C . LYS A 1 212 ? -2.939 9.444 13.294 1.00 96.00 212 LYS A C 1
ATOM 1566 O O . LYS A 1 212 ? -3.497 9.233 14.369 1.00 96.00 212 LYS A O 1
ATOM 1571 N N . CYS A 1 213 ? -3.429 9.010 12.142 1.00 96.81 213 CYS A N 1
ATOM 1572 C CA . CYS A 1 213 ? -4.572 8.106 12.090 1.00 96.81 213 CYS A CA 1
ATOM 1573 C C . CYS A 1 213 ? -4.146 6.696 12.539 1.00 96.81 213 CYS A C 1
ATOM 1575 O O . CYS A 1 213 ? -4.786 6.113 13.413 1.00 96.81 213 CYS A O 1
ATOM 1577 N N . GLY A 1 214 ? -3.017 6.199 12.016 1.00 97.19 214 GLY A N 1
ATOM 1578 C CA . GLY A 1 214 ? -2.494 4.862 12.310 1.00 97.19 214 GLY A CA 1
ATOM 1579 C C . GLY A 1 214 ? -0.995 4.823 12.632 1.00 97.19 214 GLY A C 1
ATOM 1580 O O . GLY A 1 214 ? -0.204 5.605 12.108 1.00 97.19 214 GLY A O 1
ATOM 1581 N N . GLU A 1 215 ? -0.580 3.882 13.474 1.00 98.38 215 GLU A N 1
ATOM 1582 C CA . GLU A 1 215 ? 0.826 3.515 13.673 1.00 98.38 215 GLU A CA 1
ATOM 1583 C C . GLU A 1 215 ? 0.966 1.995 13.758 1.00 98.38 215 GLU A C 1
ATOM 1585 O O . GLU A 1 215 ? 0.351 1.361 14.615 1.00 98.38 215 GLU A O 1
ATOM 1590 N N . PHE A 1 216 ? 1.776 1.428 12.865 1.00 98.69 216 PHE A N 1
ATOM 1591 C CA . PHE A 1 216 ? 1.908 -0.005 12.641 1.00 98.69 216 PHE A CA 1
ATOM 1592 C C . PHE A 1 216 ? 3.323 -0.491 12.957 1.00 98.69 216 PHE A C 1
ATOM 1594 O O . PHE A 1 216 ? 4.317 0.005 12.421 1.00 98.69 216 PHE A O 1
ATOM 1601 N N . ASN A 1 217 ? 3.392 -1.506 13.814 1.00 98.50 217 ASN A N 1
ATOM 1602 C CA . ASN A 1 217 ? 4.583 -2.301 14.103 1.00 98.50 217 ASN A CA 1
ATOM 1603 C C . ASN A 1 217 ? 4.174 -3.776 14.219 1.00 98.50 217 ASN A C 1
ATOM 1605 O O . ASN A 1 217 ? 4.219 -4.381 15.296 1.00 98.50 217 ASN A O 1
ATOM 1609 N N . VAL A 1 218 ? 3.660 -4.310 13.113 1.00 97.88 218 VAL A N 1
ATOM 1610 C CA . VAL A 1 218 ? 3.152 -5.683 13.006 1.00 97.88 218 VAL A CA 1
ATOM 1611 C C . VAL A 1 218 ? 4.119 -6.554 12.215 1.00 97.88 218 VAL A C 1
ATOM 1613 O O . VAL A 1 218 ? 4.798 -6.041 11.344 1.00 97.88 218 VAL A O 1
ATOM 1616 N N . ASP A 1 219 ? 4.229 -7.848 12.487 1.00 94.75 219 ASP A N 1
ATOM 1617 C CA . ASP A 1 219 ? 5.116 -8.721 11.709 1.00 94.75 219 ASP A CA 1
ATOM 1618 C C . ASP A 1 219 ? 4.481 -9.223 10.396 1.00 94.75 219 ASP A C 1
ATOM 1620 O O . ASP A 1 219 ? 3.303 -8.997 10.109 1.00 94.75 219 ASP A O 1
ATOM 1624 N N . GLY A 1 220 ? 5.274 -9.971 9.620 1.00 92.50 220 GLY A N 1
ATOM 1625 C CA . GLY A 1 220 ? 4.893 -10.537 8.321 1.00 92.50 220 GLY A CA 1
ATOM 1626 C C . GLY A 1 220 ? 3.683 -11.478 8.309 1.00 92.50 220 GLY A C 1
ATOM 1627 O O . GLY A 1 220 ? 3.234 -11.851 7.232 1.00 92.50 220 GLY A O 1
ATOM 1628 N N . SER A 1 221 ? 3.148 -11.875 9.469 1.00 93.69 221 SER A N 1
ATOM 1629 C CA . SER A 1 221 ? 1.918 -12.677 9.547 1.00 93.69 221 SER A CA 1
ATOM 1630 C C . SER A 1 221 ? 0.637 -11.838 9.504 1.00 93.69 221 SER A C 1
ATOM 1632 O O . SER A 1 221 ? -0.457 -12.399 9.502 1.00 93.69 221 SER A O 1
ATOM 1634 N N . SER A 1 222 ? 0.759 -10.509 9.500 1.00 96.06 222 SER A N 1
ATOM 1635 C CA . SER A 1 222 ? -0.376 -9.595 9.613 1.00 96.06 222 SER A CA 1
ATOM 1636 C C . SER A 1 222 ? -0.829 -9.043 8.261 1.00 96.06 222 SER A C 1
ATOM 1638 O O . SER A 1 222 ? -0.056 -8.975 7.304 1.00 96.06 222 SER A O 1
ATOM 1640 N N . SER A 1 223 ? -2.096 -8.635 8.188 1.00 96.81 223 SER A N 1
ATOM 1641 C CA . SER A 1 223 ? -2.677 -8.005 7.006 1.00 96.81 223 SER A CA 1
ATOM 1642 C C . SER A 1 223 ? -3.658 -6.877 7.339 1.00 96.81 223 SER A C 1
ATOM 1644 O O . SER A 1 223 ? -4.385 -6.927 8.332 1.00 96.81 223 SER A O 1
ATOM 1646 N N . VAL A 1 224 ? -3.699 -5.851 6.494 1.00 97.44 224 VAL A N 1
ATOM 1647 C CA . VAL A 1 224 ? -4.701 -4.780 6.522 1.00 97.44 224 VAL A CA 1
ATOM 1648 C C . VAL A 1 224 ? -5.231 -4.607 5.109 1.00 97.44 224 VAL A C 1
ATOM 1650 O O . VAL A 1 224 ? -4.486 -4.236 4.207 1.00 97.44 224 VAL A O 1
ATOM 1653 N N . LEU A 1 225 ? -6.505 -4.928 4.912 1.00 96.62 225 LEU A N 1
ATOM 1654 C CA . LEU A 1 225 ? -7.112 -5.087 3.594 1.00 96.62 225 LEU A CA 1
ATOM 1655 C C . LEU A 1 225 ? -8.375 -4.232 3.493 1.00 96.62 225 LEU A C 1
ATOM 1657 O O . LEU A 1 225 ? -9.170 -4.189 4.435 1.00 96.62 225 LEU A O 1
ATOM 1661 N N . ASP A 1 226 ? -8.586 -3.575 2.355 1.00 96.44 226 ASP A N 1
ATOM 1662 C CA . ASP A 1 226 ? -9.810 -2.812 2.062 1.00 96.44 226 ASP A CA 1
ATOM 1663 C C . ASP A 1 226 ? -10.133 -1.742 3.129 1.00 96.44 226 ASP A C 1
ATOM 1665 O O . ASP A 1 226 ? -11.295 -1.466 3.446 1.00 96.44 226 ASP A O 1
ATOM 1669 N N . CYS A 1 227 ? -9.094 -1.171 3.741 1.00 97.31 227 CYS A N 1
ATOM 1670 C CA . CYS A 1 227 ? -9.215 -0.206 4.829 1.00 97.31 227 CYS A CA 1
ATOM 1671 C C . CYS A 1 227 ? -8.950 1.220 4.346 1.00 97.31 227 CYS A C 1
ATOM 1673 O O . CYS A 1 227 ? -8.165 1.460 3.431 1.00 97.31 227 CYS A O 1
ATOM 1675 N N . MET A 1 228 ? -9.563 2.198 5.008 1.00 96.06 228 MET A N 1
ATOM 1676 C CA . MET A 1 228 ? -9.335 3.615 4.706 1.00 96.06 228 MET A CA 1
ATOM 1677 C C . MET A 1 228 ? -8.933 4.344 5.977 1.00 96.06 228 MET A C 1
ATOM 1679 O O . MET A 1 228 ? -9.525 4.132 7.031 1.00 96.06 228 MET A O 1
ATOM 1683 N N . PHE A 1 229 ? -7.930 5.205 5.872 1.00 96.19 229 PHE A N 1
ATOM 1684 C CA . PHE A 1 229 ? -7.422 6.016 6.968 1.00 96.19 229 PHE A CA 1
ATOM 1685 C C . PHE A 1 229 ? -7.511 7.476 6.553 1.00 96.19 229 PHE A C 1
ATOM 1687 O O . PHE A 1 229 ? -7.061 7.853 5.469 1.00 96.19 229 PHE A O 1
ATOM 1694 N N . TRP A 1 230 ? -8.095 8.303 7.415 1.00 94.81 230 TRP A N 1
ATOM 1695 C CA . TRP A 1 230 ? -8.277 9.723 7.141 1.00 94.81 230 TRP A CA 1
ATOM 1696 C C . TRP A 1 230 ? -7.924 10.557 8.370 1.00 94.81 230 TRP A C 1
ATOM 1698 O O . TRP A 1 230 ? -8.499 10.373 9.440 1.00 94.81 230 TRP A O 1
ATOM 1708 N N . ASN A 1 231 ? -7.002 11.507 8.212 1.00 94.25 231 ASN A N 1
ATOM 1709 C CA . ASN A 1 231 ? -6.877 12.660 9.108 1.00 94.25 231 ASN A CA 1
ATOM 1710 C C . ASN A 1 231 ? -7.791 13.801 8.625 1.00 94.25 231 ASN A C 1
ATOM 1712 O O . ASN A 1 231 ? -7.430 14.538 7.707 1.00 94.25 231 ASN A O 1
ATOM 1716 N N . ASN A 1 232 ? -8.972 13.945 9.232 1.00 92.44 232 ASN A N 1
ATOM 1717 C CA . ASN A 1 232 ? -9.997 14.905 8.799 1.00 92.44 232 ASN A CA 1
ATOM 1718 C C . ASN A 1 232 ? -9.929 16.249 9.553 1.00 92.44 232 ASN A C 1
ATOM 1720 O O . ASN A 1 232 ? -10.488 17.253 9.117 1.00 92.44 232 ASN A O 1
ATOM 1724 N N . LYS A 1 233 ? -9.210 16.302 10.681 1.00 93.12 233 LYS A N 1
ATOM 1725 C CA . LYS A 1 233 ? -9.088 17.503 11.520 1.00 93.12 233 LYS A CA 1
ATOM 1726 C C . LYS A 1 233 ? -8.399 18.665 10.787 1.00 93.12 233 LYS A C 1
ATOM 1728 O O . LYS A 1 233 ? -7.201 18.562 10.507 1.00 93.12 233 LYS A O 1
ATOM 1733 N N . PRO A 1 234 ? -9.069 19.821 10.588 1.00 91.00 234 PRO A N 1
ATOM 1734 C CA . PRO A 1 234 ? -8.429 21.019 10.050 1.00 91.00 234 PRO A CA 1
ATOM 1735 C C . PRO A 1 234 ? -7.175 21.425 10.834 1.00 91.00 234 PRO A C 1
ATOM 1737 O O . PRO A 1 234 ? -7.189 21.498 12.064 1.00 91.00 234 PRO A O 1
ATOM 1740 N N . GLY A 1 235 ? -6.089 21.701 10.111 1.00 89.31 235 GLY A N 1
ATOM 1741 C CA . GLY A 1 235 ? -4.794 22.064 10.693 1.00 89.31 235 GLY A CA 1
ATOM 1742 C C . GLY A 1 235 ? -3.976 20.888 11.236 1.00 89.31 235 GLY A C 1
ATOM 1743 O O . GLY A 1 235 ? -2.893 21.119 11.768 1.00 89.31 235 GLY A O 1
ATOM 1744 N N . ASN A 1 236 ? -4.446 19.642 11.110 1.00 91.81 236 ASN A N 1
ATOM 1745 C CA . ASN A 1 236 ? -3.602 18.481 11.364 1.00 91.81 236 ASN A CA 1
ATOM 1746 C C . ASN A 1 236 ? -2.580 18.323 10.223 1.00 91.81 236 ASN A C 1
ATOM 1748 O O . ASN A 1 236 ? -2.958 18.144 9.067 1.00 91.81 236 ASN A O 1
ATOM 1752 N N . SER A 1 237 ? -1.294 18.429 10.559 1.00 89.44 237 SER A N 1
ATOM 1753 C CA . SER A 1 237 ? -0.153 18.263 9.649 1.00 89.44 237 SER A CA 1
ATOM 1754 C C . SER A 1 237 ? 0.705 17.037 9.980 1.00 89.44 237 SER A C 1
ATOM 1756 O O . SER A 1 237 ? 1.782 16.864 9.402 1.00 89.44 237 SER A O 1
ATOM 1758 N N . SER A 1 238 ? 0.262 16.204 10.925 1.00 91.31 238 SER A N 1
ATOM 1759 C CA . SER A 1 238 ? 0.939 14.958 11.274 1.00 91.31 238 SER A CA 1
ATOM 1760 C C . SER A 1 238 ? 0.854 13.963 10.118 1.00 91.31 238 SER A C 1
ATOM 1762 O O . SER A 1 238 ? -0.140 13.933 9.390 1.00 91.31 238 SER A O 1
ATOM 1764 N N . VAL A 1 239 ? 1.875 13.104 10.006 1.00 92.56 239 VAL A N 1
ATOM 1765 C CA . VAL A 1 239 ? 1.830 11.923 9.128 1.00 92.56 239 VAL A CA 1
ATOM 1766 C C . VAL A 1 239 ? 0.536 11.148 9.365 1.00 92.56 239 VAL A C 1
ATOM 1768 O O . VAL A 1 239 ? 0.090 11.011 10.508 1.00 92.56 239 VAL A O 1
ATOM 1771 N N . ILE A 1 240 ? -0.094 10.653 8.302 1.00 93.75 240 ILE A N 1
ATOM 1772 C CA . ILE A 1 240 ? -1.356 9.924 8.456 1.00 93.75 240 ILE A CA 1
ATOM 1773 C C . ILE A 1 240 ? -1.127 8.554 9.081 1.00 93.75 240 ILE A C 1
ATOM 1775 O O . ILE A 1 240 ? -1.874 8.133 9.966 1.00 93.75 240 ILE A O 1
ATOM 1779 N N . MET A 1 241 ? -0.084 7.872 8.618 1.00 94.50 241 MET A N 1
ATOM 1780 C CA . MET A 1 241 ? 0.233 6.505 8.979 1.00 94.50 241 MET A CA 1
ATOM 1781 C C . MET A 1 241 ? 1.736 6.310 9.019 1.00 94.50 241 MET A C 1
ATOM 1783 O O . MET A 1 241 ? 2.463 6.799 8.155 1.00 94.50 241 MET A O 1
ATOM 1787 N N . ASN A 1 242 ? 2.169 5.563 10.025 1.00 97.31 242 ASN A N 1
ATOM 1788 C CA . ASN A 1 242 ? 3.554 5.184 10.228 1.00 97.31 242 ASN A CA 1
ATOM 1789 C C . ASN A 1 242 ? 3.698 3.664 10.151 1.00 97.31 242 ASN A C 1
ATOM 1791 O O . ASN A 1 242 ? 2.981 2.955 10.853 1.00 97.31 242 ASN A O 1
ATOM 1795 N N . PHE A 1 243 ? 4.682 3.190 9.393 1.00 98.50 243 PHE A N 1
ATOM 1796 C CA . PHE A 1 243 ? 5.192 1.821 9.448 1.00 98.50 243 PHE A CA 1
ATOM 1797 C C . PHE A 1 243 ? 6.586 1.859 10.065 1.00 98.50 243 PHE A C 1
ATOM 1799 O O . PHE A 1 243 ? 7.500 2.426 9.467 1.00 98.50 243 PHE A O 1
ATOM 1806 N N . ILE A 1 244 ? 6.754 1.306 11.265 1.00 98.44 244 ILE A N 1
ATOM 1807 C CA . ILE A 1 244 ? 7.973 1.499 12.068 1.00 98.44 244 ILE A CA 1
ATOM 1808 C C . ILE A 1 244 ? 8.613 0.180 12.490 1.00 98.44 244 ILE A C 1
ATOM 1810 O O . ILE A 1 244 ? 7.968 -0.865 12.525 1.00 98.44 244 ILE A O 1
ATOM 1814 N N . GLY A 1 245 ? 9.884 0.242 12.891 1.00 96.94 245 GLY A N 1
ATOM 1815 C CA . GLY A 1 245 ? 10.560 -0.873 13.546 1.00 96.94 245 GLY A CA 1
ATOM 1816 C C . GLY A 1 245 ? 10.705 -2.078 12.621 1.00 96.94 245 GLY A C 1
ATOM 1817 O O . GLY A 1 245 ? 11.399 -2.002 11.614 1.00 96.94 245 GLY A O 1
ATOM 1818 N N . GLY A 1 246 ? 10.083 -3.198 12.988 1.00 95.56 246 GLY A N 1
ATOM 1819 C CA . GLY A 1 246 ? 10.100 -4.436 12.204 1.00 95.56 246 GLY A CA 1
ATOM 1820 C C . GLY A 1 246 ? 8.820 -4.662 11.404 1.00 95.56 246 GLY A C 1
ATOM 1821 O O . GLY A 1 246 ? 8.527 -5.814 11.089 1.00 95.56 246 GLY A O 1
ATOM 1822 N N . CYS A 1 247 ? 8.039 -3.607 11.142 1.00 97.50 247 CYS A N 1
ATOM 1823 C CA . CYS A 1 247 ? 6.742 -3.724 10.490 1.00 97.50 247 CYS A CA 1
ATOM 1824 C C . CYS A 1 247 ? 6.826 -4.464 9.142 1.00 97.50 247 CYS A C 1
ATOM 1826 O O . CYS A 1 247 ? 7.578 -4.079 8.251 1.00 97.50 247 CYS A O 1
ATOM 1828 N N . GLY A 1 248 ? 6.015 -5.492 8.963 1.00 94.44 248 GLY A N 1
ATOM 1829 C CA . GLY A 1 248 ? 5.889 -6.233 7.723 1.00 94.44 248 GLY A CA 1
ATOM 1830 C C . GLY A 1 248 ? 4.459 -6.700 7.507 1.00 94.44 248 GLY A C 1
ATOM 1831 O O . GLY A 1 248 ? 3.544 -6.279 8.211 1.00 94.44 248 GLY A O 1
ATOM 1832 N N . GLY A 1 249 ? 4.287 -7.581 6.531 1.00 94.00 249 GLY A N 1
ATOM 1833 C CA . GLY A 1 249 ? 2.986 -8.125 6.167 1.00 94.00 249 GLY A CA 1
ATOM 1834 C C . GLY A 1 249 ? 2.334 -7.333 5.044 1.00 94.00 249 GLY A C 1
ATOM 1835 O O . GLY A 1 249 ? 2.971 -6.488 4.411 1.00 94.00 249 GLY A O 1
ATOM 1836 N N . LEU A 1 250 ? 1.066 -7.646 4.791 1.00 94.94 250 LEU A N 1
ATOM 1837 C CA . LEU A 1 250 ? 0.341 -7.180 3.614 1.00 94.94 250 LEU A CA 1
ATOM 1838 C C . LEU A 1 250 ? -0.591 -6.014 3.937 1.00 94.94 250 LEU A C 1
ATOM 1840 O O . LEU A 1 250 ? -1.525 -6.157 4.721 1.00 94.94 250 LEU A O 1
ATOM 1844 N N . PHE A 1 251 ? -0.394 -4.893 3.259 1.00 96.31 251 PHE A N 1
ATOM 1845 C CA . PHE A 1 251 ? -1.286 -3.741 3.280 1.00 96.31 251 PHE A CA 1
ATOM 1846 C C . PHE A 1 251 ? -1.822 -3.548 1.864 1.00 96.31 251 PHE A C 1
ATOM 1848 O O . PHE A 1 251 ? -1.065 -3.172 0.971 1.00 96.31 251 PHE A O 1
ATOM 1855 N N . ASP A 1 252 ? -3.099 -3.867 1.651 1.00 94.88 252 ASP A N 1
ATOM 1856 C CA . ASP A 1 252 ? -3.707 -3.945 0.318 1.00 94.88 252 ASP A CA 1
ATOM 1857 C C . ASP A 1 252 ? -4.997 -3.130 0.223 1.00 94.88 252 ASP A C 1
ATOM 1859 O O . ASP A 1 252 ? -5.812 -3.111 1.151 1.00 94.88 252 ASP A O 1
ATOM 1863 N N . ASN A 1 253 ? -5.188 -2.490 -0.929 1.00 94.25 253 ASN A N 1
ATOM 1864 C CA . ASN A 1 253 ? -6.352 -1.681 -1.267 1.00 94.25 253 ASN A CA 1
ATOM 1865 C C . ASN A 1 253 ? -6.669 -0.654 -0.170 1.00 94.25 253 ASN A C 1
ATOM 1867 O O . ASN A 1 253 ? -7.743 -0.651 0.440 1.00 94.25 253 ASN A O 1
ATOM 1871 N N . MET A 1 254 ? -5.680 0.194 0.113 1.00 93.44 254 MET A N 1
ATOM 1872 C CA . MET A 1 254 ? -5.751 1.181 1.183 1.00 93.44 254 MET A CA 1
ATOM 1873 C C . MET A 1 254 ? -5.783 2.603 0.649 1.00 93.44 254 MET A C 1
ATOM 1875 O O . MET A 1 254 ? -4.922 2.993 -0.136 1.00 93.44 254 MET A O 1
ATOM 1879 N N . TRP A 1 255 ? -6.699 3.418 1.175 1.00 93.56 255 TRP A N 1
ATOM 1880 C CA . TRP A 1 255 ? -6.678 4.865 0.946 1.00 93.56 255 TRP A CA 1
ATOM 1881 C C . TRP A 1 255 ? -6.191 5.601 2.188 1.00 93.56 255 TRP A C 1
ATOM 1883 O O . TRP A 1 255 ? -6.779 5.467 3.264 1.00 93.56 255 TRP A O 1
ATOM 1893 N N . GLY A 1 256 ? -5.115 6.373 2.040 1.00 88.31 256 GLY A N 1
ATOM 1894 C CA . GLY A 1 256 ? -4.590 7.257 3.071 1.00 88.31 256 GLY A CA 1
ATOM 1895 C C . GLY A 1 256 ? -4.753 8.702 2.629 1.00 88.31 256 GLY A C 1
ATOM 1896 O O . GLY A 1 256 ? -3.939 9.194 1.859 1.00 88.31 256 GLY A O 1
ATOM 1897 N N . THR A 1 257 ? -5.790 9.389 3.105 1.00 87.94 257 THR A N 1
ATOM 1898 C CA . THR A 1 257 ? -6.062 10.775 2.690 1.00 87.94 257 THR A CA 1
ATOM 1899 C C . THR A 1 257 ? -5.840 11.757 3.833 1.00 87.94 257 THR A C 1
ATOM 1901 O O . THR A 1 257 ? -6.260 11.551 4.979 1.00 87.94 257 THR A O 1
ATOM 1904 N N . GLY A 1 258 ? -5.157 12.853 3.525 1.00 81.31 258 GLY A N 1
ATOM 1905 C CA . GLY A 1 258 ? -4.951 13.967 4.439 1.00 81.31 258 GLY A CA 1
ATOM 1906 C C . GLY A 1 258 ? -5.459 15.272 3.855 1.00 81.31 258 GLY A C 1
ATOM 1907 O O . GLY A 1 258 ? -6.081 15.314 2.801 1.00 81.31 258 GLY A O 1
ATOM 1908 N N . ILE A 1 259 ? -5.205 16.351 4.584 1.00 71.62 259 ILE A N 1
ATOM 1909 C CA . ILE A 1 259 ? -5.489 17.710 4.113 1.00 71.62 259 ILE A CA 1
ATOM 1910 C C . ILE A 1 259 ? -4.233 18.585 4.071 1.00 71.62 259 ILE A C 1
ATOM 1912 O O . ILE A 1 259 ? -4.292 19.675 3.516 1.00 71.62 259 ILE A O 1
ATOM 1916 N N . ASN A 1 260 ? -3.127 18.155 4.701 1.00 78.38 260 ASN A N 1
ATOM 1917 C CA . ASN A 1 260 ? -1.870 18.895 4.845 1.00 78.38 260 ASN A CA 1
ATOM 1918 C C . ASN A 1 260 ? -0.722 17.955 5.263 1.00 78.38 260 ASN A C 1
ATOM 1920 O O . ASN A 1 260 ? -0.961 16.880 5.807 1.00 78.38 260 ASN A O 1
ATOM 1924 N N . GLY A 1 261 ? 0.522 18.417 5.119 1.00 85.25 261 GLY A N 1
ATOM 1925 C CA . GLY A 1 261 ? 1.705 17.784 5.695 1.00 85.25 261 GLY A CA 1
ATOM 1926 C C . GLY A 1 261 ? 2.249 16.629 4.860 1.00 85.25 261 GLY A C 1
ATOM 1927 O O . GLY A 1 261 ? 2.237 16.678 3.628 1.00 85.25 261 GLY A O 1
ATOM 1928 N N . ASN A 1 262 ? 2.767 15.623 5.563 1.00 89.06 262 ASN A N 1
ATOM 1929 C CA . ASN A 1 262 ? 3.241 14.368 4.988 1.00 89.06 262 ASN A CA 1
ATOM 1930 C C . ASN A 1 262 ? 2.138 13.309 5.063 1.00 89.06 262 ASN A C 1
ATOM 1932 O O . ASN A 1 262 ? 1.373 13.278 6.027 1.00 89.06 262 ASN A O 1
ATOM 1936 N N . GLY A 1 263 ? 2.096 12.418 4.081 1.00 93.62 263 GLY A N 1
ATOM 1937 C CA . GLY A 1 263 ? 1.193 11.283 4.061 1.00 93.62 263 GLY A CA 1
ATOM 1938 C C . GLY A 1 263 ? 1.715 10.107 4.860 1.00 93.62 263 GLY A C 1
ATOM 1939 O O . GLY A 1 263 ? 1.812 10.161 6.090 1.00 93.62 263 GLY A O 1
ATOM 1940 N N . ILE A 1 264 ? 1.974 9.014 4.157 1.00 96.25 264 ILE A N 1
ATOM 1941 C CA . ILE A 1 264 ? 2.440 7.759 4.730 1.00 96.25 264 ILE A CA 1
ATOM 1942 C C . ILE A 1 264 ? 3.952 7.831 4.915 1.00 96.25 264 ILE A C 1
ATOM 1944 O O . ILE A 1 264 ? 4.681 8.225 4.006 1.00 96.25 264 ILE A O 1
ATOM 1948 N N . ASN A 1 265 ? 4.427 7.403 6.078 1.00 97.25 265 ASN A N 1
ATOM 1949 C CA . ASN A 1 265 ? 5.847 7.288 6.357 1.00 97.25 265 ASN A CA 1
ATOM 1950 C C . ASN A 1 265 ? 6.222 5.845 6.711 1.00 97.25 265 ASN A C 1
ATOM 1952 O O . ASN A 1 265 ? 5.577 5.192 7.533 1.00 97.25 265 ASN A O 1
ATOM 1956 N N . VAL A 1 266 ? 7.292 5.366 6.091 1.00 98.50 266 VAL A N 1
ATOM 1957 C CA . VAL A 1 266 ? 7.857 4.035 6.259 1.00 98.50 266 VAL A CA 1
ATOM 1958 C C . VAL A 1 266 ? 9.289 4.198 6.748 1.00 98.50 266 VAL A C 1
ATOM 1960 O O . VAL A 1 266 ? 10.157 4.683 6.031 1.00 98.50 266 VAL A O 1
ATOM 1963 N N . SER A 1 267 ? 9.535 3.756 7.973 1.00 98.12 267 SER A N 1
ATOM 1964 C CA . SER A 1 267 ? 10.870 3.592 8.563 1.00 98.12 267 SER A CA 1
ATOM 1965 C C . SER A 1 267 ? 11.071 2.165 9.084 1.00 98.12 267 SER A C 1
ATOM 1967 O O . SER A 1 267 ? 11.868 1.900 9.984 1.00 98.12 267 SER A O 1
ATOM 1969 N N . SER A 1 268 ? 10.277 1.237 8.546 1.00 97.19 268 SER A N 1
ATOM 1970 C CA . SER A 1 268 ? 10.333 -0.178 8.868 1.00 97.19 268 SER A CA 1
ATOM 1971 C C . SER A 1 268 ? 11.497 -0.876 8.171 1.00 97.19 268 SER A C 1
ATOM 1973 O O . SER A 1 268 ? 11.837 -0.549 7.038 1.00 97.19 268 SER A O 1
ATOM 1975 N N . ASN A 1 269 ? 12.037 -1.894 8.838 1.00 95.75 269 ASN A N 1
ATOM 1976 C CA . ASN A 1 269 ? 12.996 -2.846 8.289 1.00 95.75 269 ASN A CA 1
ATOM 1977 C C . ASN A 1 269 ? 12.435 -4.269 8.126 1.00 95.75 269 ASN A C 1
ATOM 1979 O O . ASN A 1 269 ? 13.177 -5.195 7.786 1.00 95.75 269 ASN A O 1
ATOM 1983 N N . GLY A 1 270 ? 11.148 -4.468 8.423 1.00 93.25 270 GLY A N 1
ATOM 1984 C CA . GLY A 1 270 ? 10.455 -5.735 8.185 1.00 93.25 270 GLY A CA 1
ATOM 1985 C C . GLY A 1 270 ? 10.054 -5.929 6.716 1.00 93.25 270 GLY A C 1
ATOM 1986 O O . GLY A 1 270 ? 10.103 -4.979 5.941 1.00 93.25 270 GLY A O 1
ATOM 1987 N N . PRO A 1 271 ? 9.645 -7.151 6.321 1.00 92.75 271 PRO A N 1
ATOM 1988 C CA . PRO A 1 271 ? 9.178 -7.438 4.966 1.00 92.75 271 PRO A CA 1
ATOM 1989 C C . PRO A 1 271 ? 7.785 -6.830 4.750 1.00 92.75 271 PRO A C 1
ATOM 1991 O O . PRO A 1 271 ? 6.776 -7.452 5.087 1.00 92.75 271 PRO A O 1
ATOM 1994 N N . LEU A 1 272 ? 7.730 -5.594 4.257 1.00 95.06 272 LEU A N 1
ATOM 1995 C CA . LEU A 1 272 ? 6.495 -4.826 4.101 1.00 95.06 272 LEU A CA 1
ATOM 1996 C C . LEU A 1 272 ? 6.001 -4.876 2.654 1.00 95.06 272 LEU A C 1
ATOM 1998 O O . LEU A 1 272 ? 6.736 -4.524 1.733 1.00 95.06 272 LEU A O 1
ATOM 2002 N N . GLU A 1 273 ? 4.741 -5.257 2.468 1.00 94.50 273 GLU A N 1
ATOM 2003 C CA . GLU A 1 273 ? 4.079 -5.293 1.165 1.00 94.50 273 GLU A CA 1
ATOM 2004 C C . GLU A 1 273 ? 2.972 -4.234 1.118 1.00 94.50 273 GLU A C 1
ATOM 2006 O O . GLU A 1 273 ? 2.039 -4.264 1.919 1.00 94.50 273 GLU A O 1
ATOM 2011 N N . LEU A 1 274 ? 3.091 -3.283 0.189 1.00 95.12 274 LEU A N 1
ATOM 2012 C CA . LEU A 1 274 ? 2.163 -2.171 -0.021 1.00 95.12 274 LEU A CA 1
ATOM 2013 C C . LEU A 1 274 ? 1.514 -2.299 -1.404 1.00 95.12 274 LEU A C 1
ATOM 2015 O O . LEU A 1 274 ? 2.100 -1.898 -2.412 1.00 95.12 274 LEU A O 1
ATOM 2019 N N . PHE A 1 275 ? 0.308 -2.854 -1.474 1.00 93.44 275 PHE A N 1
ATOM 2020 C CA . PHE A 1 275 ? -0.422 -3.068 -2.724 1.00 93.44 275 PHE A CA 1
ATOM 2021 C C . PHE A 1 275 ? -1.618 -2.136 -2.841 1.00 93.44 275 PHE A C 1
ATOM 2023 O O . PHE A 1 275 ? -2.367 -1.948 -1.890 1.00 93.44 275 PHE A O 1
ATOM 2030 N N . ALA A 1 276 ? -1.789 -1.524 -4.016 1.00 93.31 276 ALA A N 1
ATOM 2031 C CA . ALA A 1 276 ? -2.920 -0.636 -4.289 1.00 93.31 276 ALA A CA 1
ATOM 2032 C C . ALA A 1 276 ? -3.123 0.426 -3.185 1.00 93.31 276 ALA A C 1
ATOM 2034 O O . ALA A 1 276 ? -4.247 0.720 -2.776 1.00 93.31 276 ALA A O 1
ATOM 2035 N N . VAL A 1 277 ? -2.015 0.964 -2.664 1.00 94.69 277 VAL A N 1
ATOM 2036 C CA . VAL A 1 277 ? -2.027 1.986 -1.615 1.00 94.69 277 VAL A CA 1
ATOM 2037 C C . VAL A 1 277 ? -2.064 3.359 -2.269 1.00 94.69 277 VAL A C 1
ATOM 2039 O O . VAL A 1 277 ? -1.212 3.679 -3.099 1.00 94.69 277 VAL A O 1
ATOM 2042 N N . ALA A 1 278 ? -3.025 4.181 -1.862 1.00 94.62 278 ALA A N 1
ATOM 2043 C CA . ALA A 1 278 ? -3.241 5.507 -2.413 1.00 94.62 278 ALA A CA 1
ATOM 2044 C C . ALA A 1 278 ? -3.076 6.608 -1.348 1.00 94.62 278 ALA A C 1
ATOM 2046 O O . ALA A 1 278 ? -4.031 6.918 -0.630 1.00 94.62 278 ALA A O 1
ATOM 2047 N N . PRO A 1 279 ? -1.867 7.175 -1.168 1.00 94.06 279 PRO A N 1
ATOM 2048 C CA . PRO A 1 279 ? -1.679 8.372 -0.362 1.00 94.06 279 PRO A CA 1
ATOM 2049 C C . PRO A 1 279 ? -1.993 9.639 -1.174 1.00 94.06 279 PRO A C 1
ATOM 2051 O O . PRO A 1 279 ? -1.266 9.963 -2.113 1.00 94.06 279 PRO A O 1
ATOM 2054 N N . GLU A 1 280 ? -3.023 10.401 -0.800 1.00 92.06 280 GLU A N 1
ATOM 2055 C CA . GLU A 1 280 ? -3.479 11.578 -1.562 1.00 92.06 280 GLU A CA 1
ATOM 2056 C C . GLU A 1 280 ? -3.654 12.856 -0.720 1.00 92.06 280 GLU A C 1
ATOM 2058 O O . GLU A 1 280 ? -3.959 12.814 0.476 1.00 92.06 280 GLU A O 1
ATOM 2063 N N . HIS A 1 281 ? -3.524 14.002 -1.403 1.00 90.25 281 HIS A N 1
ATOM 2064 C CA . HIS A 1 281 ? -3.831 15.357 -0.925 1.00 90.25 281 HIS A CA 1
ATOM 2065 C C . HIS A 1 281 ? -2.880 15.901 0.148 1.00 90.25 281 HIS A C 1
ATOM 2067 O O . HIS A 1 281 ? -3.287 16.485 1.158 1.00 90.25 281 HIS A O 1
ATOM 2073 N N . TYR A 1 282 ? -1.584 15.753 -0.107 1.00 90.94 282 TYR A N 1
ATOM 2074 C CA . TYR A 1 282 ? -0.517 16.240 0.761 1.00 90.94 282 TYR A CA 1
ATOM 2075 C C . TYR A 1 282 ? 0.158 17.482 0.168 1.00 90.94 282 TYR A C 1
ATOM 2077 O O . TYR A 1 282 ? -0.044 17.848 -0.982 1.00 90.94 282 TYR A O 1
ATOM 2085 N N . ASN A 1 283 ? 0.951 18.203 0.957 1.00 88.75 283 ASN A N 1
ATOM 2086 C CA . ASN A 1 283 ? 1.690 19.370 0.446 1.00 88.75 283 ASN A CA 1
ATOM 2087 C C . ASN A 1 283 ? 3.204 19.265 0.648 1.00 88.75 283 ASN A C 1
ATOM 2089 O O . ASN A 1 283 ? 3.938 20.063 0.072 1.00 88.75 283 ASN A O 1
ATOM 2093 N N . VAL A 1 284 ? 3.672 18.264 1.403 1.00 90.38 284 VAL A N 1
ATOM 2094 C CA . VAL A 1 284 ? 5.095 17.933 1.538 1.00 90.38 284 VAL A CA 1
ATOM 2095 C C . VAL A 1 284 ? 5.405 16.681 0.725 1.00 90.38 284 VAL A C 1
ATOM 2097 O O . VAL A 1 284 ? 5.872 16.807 -0.405 1.00 90.38 284 VAL A O 1
ATOM 2100 N N . ALA A 1 285 ? 5.090 15.495 1.250 1.00 92.06 285 ALA A N 1
ATOM 2101 C CA . ALA A 1 285 ? 5.256 14.237 0.538 1.00 92.06 285 ALA A CA 1
ATOM 2102 C C . ALA A 1 285 ? 4.081 13.281 0.753 1.00 92.06 285 ALA A C 1
ATOM 2104 O O . ALA A 1 285 ? 3.505 13.272 1.840 1.00 92.06 285 ALA A O 1
ATOM 2105 N N . SER A 1 286 ? 3.739 12.467 -0.248 1.00 94.62 286 SER A N 1
ATOM 2106 C CA . SER A 1 286 ? 2.657 11.478 -0.114 1.00 94.62 286 SER A CA 1
ATOM 2107 C C . SER A 1 286 ? 3.122 10.177 0.527 1.00 94.62 286 SER A C 1
ATOM 2109 O O . SER A 1 286 ? 2.455 9.655 1.420 1.00 94.62 286 SER A O 1
ATOM 2111 N N . LEU A 1 287 ? 4.272 9.664 0.090 1.00 96.75 287 LEU A N 1
ATOM 2112 C CA . LEU A 1 287 ? 4.890 8.456 0.617 1.00 96.75 287 LEU A CA 1
ATOM 2113 C C . LEU A 1 287 ? 6.381 8.690 0.848 1.00 96.75 287 LEU A C 1
ATOM 2115 O O . LEU A 1 287 ? 7.121 9.016 -0.080 1.00 96.75 287 LEU A O 1
ATOM 2119 N N . THR A 1 288 ? 6.824 8.486 2.081 1.00 97.69 288 THR A N 1
ATOM 2120 C CA . THR A 1 288 ? 8.226 8.643 2.465 1.00 97.69 288 THR A CA 1
ATOM 2121 C C . THR A 1 288 ? 8.780 7.324 2.973 1.00 97.69 288 THR A C 1
ATOM 2123 O O . THR A 1 288 ? 8.193 6.699 3.850 1.00 97.69 288 THR A O 1
ATOM 2126 N N . PHE A 1 289 ? 9.934 6.935 2.445 1.00 98.50 289 PHE A N 1
ATOM 2127 C CA . PHE A 1 289 ? 10.801 5.892 2.968 1.00 98.50 289 PHE A CA 1
ATOM 2128 C C . PHE A 1 289 ? 12.024 6.570 3.579 1.00 98.50 289 PHE A C 1
ATOM 2130 O O . PHE A 1 289 ? 12.755 7.261 2.869 1.00 98.50 289 PHE A O 1
ATOM 2137 N N . ASP A 1 290 ? 12.239 6.411 4.881 1.00 97.81 290 ASP A N 1
ATOM 2138 C CA . ASP A 1 290 ? 13.378 7.012 5.580 1.00 97.81 290 ASP A CA 1
ATOM 2139 C C . ASP A 1 290 ? 14.027 5.992 6.514 1.00 97.81 290 ASP A C 1
ATOM 2141 O O . ASP A 1 290 ? 13.439 5.575 7.515 1.00 97.81 290 ASP A O 1
ATOM 2145 N N . GLY A 1 291 ? 15.228 5.541 6.144 1.00 98.19 291 GLY A N 1
ATOM 2146 C CA . GLY A 1 291 ? 15.898 4.434 6.827 1.00 98.19 291 GLY A CA 1
ATOM 2147 C C . GLY A 1 291 ? 15.147 3.104 6.710 1.00 98.19 291 GLY A C 1
ATOM 2148 O O . GLY A 1 291 ? 15.265 2.267 7.603 1.00 98.19 291 GLY A O 1
ATOM 2149 N N . ALA A 1 292 ? 14.341 2.932 5.657 1.00 98.25 292 ALA A N 1
ATOM 2150 C CA . ALA A 1 292 ? 13.497 1.763 5.456 1.00 98.25 292 ALA A CA 1
ATOM 2151 C C . ALA A 1 292 ? 14.219 0.634 4.717 1.00 98.25 292 ALA A C 1
ATOM 2153 O O . ALA A 1 292 ? 15.193 0.844 3.980 1.00 98.25 292 ALA A O 1
ATOM 2154 N N . SER A 1 293 ? 13.690 -0.579 4.860 1.00 95.62 293 SER A N 1
ATOM 2155 C CA . SER A 1 293 ? 14.172 -1.720 4.102 1.00 95.62 293 SER A CA 1
ATOM 2156 C C . SER A 1 293 ? 13.182 -2.843 3.913 1.00 95.62 293 SER A C 1
ATOM 2158 O O . SER A 1 293 ? 12.252 -2.991 4.697 1.00 95.62 293 SER A O 1
ATOM 2160 N N . ASN A 1 294 ? 13.440 -3.654 2.883 1.00 93.31 294 ASN A N 1
ATOM 2161 C CA . ASN A 1 294 ? 12.652 -4.837 2.544 1.00 93.31 294 ASN A CA 1
ATOM 2162 C C . ASN A 1 294 ? 11.197 -4.480 2.222 1.00 93.31 294 ASN A C 1
ATOM 2164 O O . ASN A 1 294 ? 10.266 -5.128 2.700 1.00 93.31 294 ASN A O 1
ATOM 2168 N N . VAL A 1 295 ? 11.016 -3.433 1.414 1.00 94.50 295 VAL A N 1
ATOM 2169 C CA . VAL A 1 295 ? 9.689 -2.994 0.986 1.00 94.50 295 VAL A CA 1
ATOM 2170 C C . VAL A 1 295 ? 9.441 -3.409 -0.449 1.00 94.50 295 VAL A C 1
ATOM 2172 O O . VAL A 1 295 ? 10.230 -3.108 -1.344 1.00 94.50 295 VAL A O 1
ATOM 2175 N N . LEU A 1 296 ? 8.281 -4.011 -0.654 1.00 92.94 296 LEU A N 1
ATOM 2176 C CA . LEU A 1 296 ? 7.662 -4.194 -1.947 1.00 92.94 296 LEU A CA 1
ATOM 2177 C C . LEU A 1 296 ? 6.433 -3.288 -2.044 1.00 92.94 296 LEU A C 1
ATOM 2179 O O . LEU A 1 296 ? 5.510 -3.406 -1.244 1.00 92.94 296 LEU A O 1
ATOM 2183 N N . GLY A 1 297 ? 6.378 -2.441 -3.064 1.00 93.56 297 GLY A N 1
ATOM 2184 C CA . GLY A 1 297 ? 5.208 -1.627 -3.377 1.00 93.56 297 GLY A CA 1
ATOM 2185 C C . GLY A 1 297 ? 4.713 -1.873 -4.793 1.00 93.56 297 GLY A C 1
ATOM 2186 O O . GLY A 1 297 ? 5.495 -1.806 -5.738 1.00 93.56 297 GLY A O 1
ATOM 2187 N N . LEU A 1 298 ? 3.418 -2.123 -4.963 1.00 91.88 298 LEU A N 1
ATOM 2188 C CA . LEU A 1 298 ? 2.799 -2.309 -6.274 1.00 91.88 298 LEU A CA 1
ATOM 2189 C C . LEU A 1 298 ? 1.559 -1.432 -6.412 1.00 91.88 298 LEU A C 1
ATOM 2191 O O . LEU A 1 298 ? 0.702 -1.417 -5.530 1.00 91.88 298 LEU A O 1
ATOM 2195 N N . ASN A 1 299 ? 1.428 -0.771 -7.562 1.00 92.00 299 ASN A N 1
ATOM 2196 C CA . ASN A 1 299 ? 0.250 0.028 -7.904 1.00 92.00 299 ASN A CA 1
ATOM 2197 C C . ASN A 1 299 ? -0.032 1.149 -6.886 1.00 92.00 299 ASN A C 1
ATOM 2199 O O . ASN A 1 299 ? -1.144 1.277 -6.377 1.00 92.00 299 ASN A O 1
ATOM 2203 N N . ILE A 1 300 ? 0.993 1.937 -6.557 1.00 93.31 300 ILE A N 1
ATOM 2204 C CA . ILE A 1 300 ? 0.837 3.101 -5.679 1.00 93.31 300 ILE A CA 1
ATOM 2205 C C . ILE A 1 300 ? 0.374 4.278 -6.528 1.00 93.31 300 ILE A C 1
ATOM 2207 O O . ILE A 1 300 ? 1.027 4.631 -7.513 1.00 93.31 300 ILE A O 1
ATOM 2211 N N . GLN A 1 301 ? -0.729 4.897 -6.128 1.00 91.94 301 GLN A N 1
ATOM 2212 C CA . GLN A 1 301 ? -1.282 6.061 -6.807 1.00 91.94 301 GLN A CA 1
ATOM 2213 C C . GLN A 1 301 ? -1.339 7.249 -5.844 1.00 91.94 301 GLN A C 1
ATOM 2215 O O . GLN A 1 301 ? -1.603 7.093 -4.661 1.00 91.94 301 GLN A O 1
ATOM 2220 N N . SER A 1 302 ? -1.017 8.445 -6.323 1.00 92.12 302 SER A N 1
ATOM 2221 C CA . SER A 1 302 ? -1.031 9.645 -5.493 1.00 92.12 302 SER A CA 1
ATOM 2222 C C . SER A 1 302 ? -1.527 10.860 -6.263 1.00 92.12 302 SER A C 1
ATOM 2224 O O . SER A 1 302 ? -1.395 10.927 -7.484 1.00 92.12 302 SER A O 1
ATOM 2226 N N . GLU A 1 303 ? -2.055 11.851 -5.553 1.00 89.38 303 GLU A N 1
ATOM 2227 C CA . GLU A 1 303 ? -2.509 13.120 -6.113 1.00 89.38 303 GLU A CA 1
ATOM 2228 C C . GLU A 1 303 ? -2.122 14.270 -5.198 1.00 89.38 303 GLU A C 1
ATOM 2230 O O . GLU A 1 303 ? -2.298 14.167 -3.986 1.00 89.38 303 GLU A O 1
ATOM 2235 N N . THR A 1 304 ? -1.669 15.381 -5.792 1.00 87.12 304 THR A N 1
ATOM 2236 C CA . THR A 1 304 ? -1.308 16.621 -5.081 1.00 87.12 304 THR A CA 1
ATOM 2237 C C . THR A 1 304 ? -0.269 16.385 -3.974 1.00 87.12 304 THR A C 1
ATOM 2239 O O . THR A 1 304 ? -0.625 16.022 -2.859 1.00 87.12 304 THR A O 1
ATOM 2242 N N . ALA A 1 305 ? 1.016 16.608 -4.270 1.00 89.19 305 ALA A N 1
ATOM 2243 C CA . ALA A 1 305 ? 2.097 16.654 -3.279 1.00 89.19 305 ALA A CA 1
ATOM 2244 C C . ALA A 1 305 ? 3.299 17.457 -3.789 1.00 89.19 305 ALA A C 1
ATOM 2246 O O . ALA A 1 305 ? 3.442 17.647 -4.996 1.00 89.19 305 ALA A O 1
ATOM 2247 N N . GLY A 1 306 ? 4.172 17.906 -2.878 1.00 89.25 306 GLY A N 1
ATOM 2248 C CA . GLY A 1 306 ? 5.461 18.514 -3.236 1.00 89.25 306 GLY A CA 1
ATOM 2249 C C . GLY A 1 306 ? 6.479 17.485 -3.747 1.00 89.25 306 GLY A C 1
ATOM 2250 O O . GLY A 1 306 ? 7.290 17.790 -4.619 1.00 89.25 306 GLY A O 1
ATOM 2251 N N . SER A 1 307 ? 6.393 16.248 -3.256 1.00 91.38 307 SER A N 1
ATOM 2252 C CA . SER A 1 307 ? 7.069 15.050 -3.764 1.00 91.38 307 SER A CA 1
ATOM 2253 C C . SER A 1 307 ? 6.150 13.841 -3.571 1.00 91.38 307 SER A C 1
ATOM 2255 O O . SER A 1 307 ? 5.623 13.631 -2.483 1.00 91.38 307 SER A O 1
ATOM 2257 N N . TYR A 1 308 ? 5.911 13.031 -4.598 1.00 94.62 308 TYR A N 1
ATOM 2258 C CA . TYR A 1 308 ? 4.977 11.905 -4.457 1.00 94.62 308 TYR A CA 1
ATOM 2259 C C . TYR A 1 308 ? 5.601 10.747 -3.686 1.00 94.62 308 TYR A C 1
ATOM 2261 O O . TYR A 1 308 ? 4.998 10.232 -2.744 1.00 94.62 308 TYR A O 1
ATOM 2269 N N . VAL A 1 309 ? 6.831 10.380 -4.045 1.00 97.00 309 VAL A N 1
ATOM 2270 C CA . VAL A 1 309 ? 7.609 9.364 -3.338 1.00 97.00 309 VAL A CA 1
ATOM 2271 C C . VAL A 1 309 ? 8.978 9.928 -2.990 1.00 97.00 309 VAL A C 1
ATOM 2273 O O . VAL A 1 309 ? 9.712 10.384 -3.861 1.00 97.00 309 VAL A O 1
ATOM 2276 N N . THR A 1 310 ? 9.349 9.864 -1.717 1.00 97.69 310 THR A N 1
ATOM 2277 C CA . THR A 1 310 ? 10.695 10.221 -1.253 1.00 97.69 310 THR A CA 1
ATOM 2278 C C . THR A 1 310 ? 11.366 8.991 -0.659 1.00 97.69 310 THR A C 1
ATOM 2280 O O . THR A 1 310 ? 10.759 8.310 0.162 1.00 97.69 310 THR A O 1
ATOM 2283 N N . ILE A 1 311 ? 12.602 8.696 -1.066 1.00 98.44 311 ILE A N 1
ATOM 2284 C CA . ILE A 1 311 ? 13.365 7.529 -0.607 1.00 98.44 311 ILE A CA 1
ATOM 2285 C C . ILE A 1 311 ? 14.733 7.986 -0.102 1.00 98.44 311 ILE A C 1
ATOM 2287 O O . ILE A 1 311 ? 15.617 8.326 -0.889 1.00 98.44 311 ILE A O 1
ATOM 2291 N N . ASN A 1 312 ? 14.907 7.977 1.216 1.00 98.25 312 ASN A N 1
ATOM 2292 C CA . ASN A 1 312 ? 16.093 8.472 1.900 1.00 98.25 312 ASN A CA 1
ATOM 2293 C C . ASN A 1 312 ? 16.752 7.354 2.704 1.00 98.25 312 ASN A C 1
ATOM 2295 O O . ASN A 1 312 ? 16.086 6.661 3.474 1.00 98.25 312 ASN A O 1
ATOM 2299 N N . ASN A 1 313 ? 18.070 7.204 2.555 1.00 98.00 313 ASN A N 1
ATOM 2300 C CA . ASN A 1 313 ? 18.895 6.280 3.341 1.00 98.00 313 ASN A CA 1
ATOM 2301 C C . ASN A 1 313 ? 18.297 4.860 3.451 1.00 98.00 313 ASN A C 1
ATOM 2303 O O . ASN A 1 313 ? 18.393 4.226 4.499 1.00 98.00 313 ASN A O 1
ATOM 2307 N N . SER A 1 314 ? 17.618 4.399 2.401 1.00 97.94 314 SER A N 1
ATOM 2308 C CA . SER A 1 314 ? 16.835 3.162 2.394 1.00 97.94 314 SER A CA 1
ATOM 2309 C C . SER A 1 314 ? 17.443 2.156 1.422 1.00 97.94 314 SER A C 1
ATOM 2311 O O . SER A 1 314 ? 18.084 2.528 0.441 1.00 97.94 314 SER A O 1
ATOM 2313 N N . HIS A 1 315 ? 17.252 0.869 1.672 1.00 94.88 315 HIS A N 1
ATOM 2314 C CA . HIS A 1 315 ? 17.825 -0.193 0.837 1.00 94.88 315 HIS A CA 1
ATOM 2315 C C . HIS A 1 315 ? 16.851 -1.350 0.661 1.00 94.88 315 HIS A C 1
ATOM 2317 O O . HIS A 1 315 ? 16.023 -1.592 1.537 1.00 94.88 315 HIS A O 1
ATOM 2323 N N . ASN A 1 316 ? 16.966 -2.079 -0.450 1.00 92.25 316 ASN A N 1
ATOM 2324 C CA . ASN A 1 316 ? 16.023 -3.136 -0.817 1.00 92.25 316 ASN A CA 1
ATOM 2325 C C . ASN A 1 316 ? 14.575 -2.610 -0.887 1.00 92.25 316 ASN A C 1
ATOM 2327 O O . ASN A 1 316 ? 13.673 -3.109 -0.208 1.00 92.25 316 ASN A O 1
ATOM 2331 N N . ILE A 1 317 ? 14.396 -1.528 -1.652 1.00 95.00 317 ILE A N 1
ATOM 2332 C CA . ILE A 1 317 ? 13.098 -0.915 -1.939 1.00 95.00 317 ILE A CA 1
ATOM 2333 C C . ILE A 1 317 ? 12.735 -1.232 -3.387 1.00 95.00 317 ILE A C 1
ATOM 2335 O O . ILE A 1 317 ? 13.362 -0.718 -4.315 1.00 95.00 317 ILE A O 1
ATOM 2339 N N . TYR A 1 318 ? 11.716 -2.065 -3.563 1.00 93.12 318 TYR A N 1
ATOM 2340 C CA . TYR A 1 318 ? 11.201 -2.460 -4.864 1.00 93.12 318 TYR A CA 1
ATOM 2341 C C . TYR A 1 318 ? 9.817 -1.850 -5.070 1.00 93.12 318 TYR A C 1
ATOM 2343 O O . TYR A 1 318 ? 8.886 -2.175 -4.334 1.00 93.12 318 TYR A O 1
ATOM 2351 N N . LEU A 1 319 ? 9.650 -0.990 -6.075 1.00 93.69 319 LEU A N 1
ATOM 2352 C CA . LEU A 1 319 ? 8.367 -0.353 -6.379 1.00 93.69 319 LEU A CA 1
ATOM 2353 C C . LEU A 1 319 ? 8.013 -0.526 -7.857 1.00 93.69 319 LEU A C 1
ATOM 2355 O O . LEU A 1 319 ? 8.812 -0.182 -8.726 1.00 93.69 319 LEU A O 1
ATOM 2359 N N . ALA A 1 320 ? 6.798 -0.974 -8.168 1.00 91.12 320 ALA A N 1
ATOM 2360 C CA . ALA A 1 320 ? 6.329 -1.047 -9.549 1.00 91.12 320 ALA A CA 1
ATOM 2361 C C . ALA A 1 320 ? 4.941 -0.433 -9.748 1.00 91.12 320 ALA A C 1
ATOM 2363 O O . ALA A 1 320 ? 4.059 -0.540 -8.895 1.00 91.12 320 ALA A O 1
ATOM 2364 N N . SER A 1 321 ? 4.728 0.154 -10.929 1.00 90.12 321 SER A N 1
ATOM 2365 C CA . SER A 1 321 ? 3.470 0.809 -11.317 1.00 90.12 321 SER A CA 1
ATOM 2366 C C . SER A 1 321 ? 3.109 1.964 -10.381 1.00 90.12 321 SER A C 1
ATOM 2368 O O . SER A 1 321 ? 2.070 1.946 -9.729 1.00 90.12 321 SER A O 1
ATOM 2370 N N . ILE A 1 322 ? 4.000 2.952 -10.292 1.00 91.38 322 ILE A N 1
ATOM 2371 C CA . ILE A 1 322 ? 3.807 4.142 -9.455 1.00 91.38 322 ILE A CA 1
ATOM 2372 C C . ILE A 1 322 ? 3.249 5.267 -10.312 1.00 91.38 322 ILE A C 1
ATOM 2374 O O . ILE A 1 322 ? 3.839 5.611 -11.339 1.00 91.38 322 ILE A O 1
ATOM 2378 N N . LEU A 1 323 ? 2.139 5.851 -9.874 1.00 89.31 323 LEU A N 1
ATOM 2379 C CA . LEU A 1 323 ? 1.402 6.868 -10.607 1.00 89.31 323 LEU A CA 1
ATOM 2380 C C . LEU A 1 323 ? 1.168 8.107 -9.748 1.00 89.31 323 LEU A C 1
ATOM 2382 O O . LEU A 1 323 ? 0.667 7.998 -8.632 1.00 89.31 323 LEU A O 1
ATOM 2386 N N . ALA A 1 324 ? 1.420 9.291 -10.303 1.00 90.44 324 ALA A N 1
ATOM 2387 C CA . ALA A 1 324 ? 0.980 10.539 -9.689 1.00 90.44 324 ALA A CA 1
ATOM 2388 C C . ALA A 1 324 ? 0.147 11.434 -10.612 1.00 90.44 324 ALA A C 1
ATOM 2390 O O . ALA A 1 324 ? 0.557 11.783 -11.725 1.00 90.44 324 ALA A O 1
ATOM 2391 N N . GLY A 1 325 ? -0.999 11.869 -10.086 1.00 87.81 325 GLY A N 1
ATOM 2392 C CA . GLY A 1 325 ? -1.746 13.032 -10.538 1.00 87.81 325 GLY A CA 1
ATOM 2393 C C . GLY A 1 325 ? -1.143 14.325 -9.976 1.00 87.81 325 GLY A C 1
ATOM 2394 O O . GLY A 1 325 ? -1.603 14.867 -8.974 1.00 87.81 325 GLY A O 1
ATOM 2395 N N . ASN A 1 326 ? -0.125 14.847 -10.647 1.00 86.88 326 ASN A N 1
ATOM 2396 C CA . ASN A 1 326 ? 0.433 16.197 -10.520 1.00 86.88 326 ASN A CA 1
ATOM 2397 C C . ASN A 1 326 ? -0.474 17.329 -11.020 1.00 86.88 326 ASN A C 1
ATOM 2399 O O . ASN A 1 326 ? -0.090 18.210 -11.799 1.00 86.88 326 ASN A O 1
ATOM 2403 N N . TRP A 1 327 ? -1.696 17.342 -10.500 1.00 83.19 327 TRP A N 1
ATOM 2404 C CA . TRP A 1 327 ? -2.626 18.446 -10.672 1.00 83.19 327 TRP A CA 1
ATOM 2405 C C . TRP A 1 327 ? -1.975 19.759 -10.236 1.00 83.19 327 TRP A C 1
ATOM 2407 O O . TRP A 1 327 ? -1.276 19.808 -9.229 1.00 83.19 327 TRP A O 1
ATOM 2417 N N . ASN A 1 328 ? -2.193 20.828 -11.000 1.00 79.62 328 ASN A N 1
ATOM 2418 C CA . ASN A 1 328 ? -1.655 22.164 -10.718 1.00 79.62 328 ASN A CA 1
ATOM 2419 C C . ASN A 1 328 ? -0.117 22.267 -10.662 1.00 79.62 328 ASN A C 1
ATOM 2421 O O . ASN A 1 328 ? 0.390 23.294 -10.221 1.00 79.62 328 ASN A O 1
ATOM 2425 N N . SER A 1 329 ? 0.624 21.253 -11.136 1.00 84.69 329 SER A N 1
ATOM 2426 C CA . SER A 1 329 ? 2.097 21.276 -11.169 1.00 84.69 329 SER A CA 1
ATOM 2427 C C . SER A 1 329 ? 2.735 21.422 -9.780 1.00 84.69 329 SER A C 1
ATOM 2429 O O . SER A 1 329 ? 3.700 22.164 -9.604 1.00 84.69 329 SER A O 1
ATOM 2431 N N . ASN A 1 330 ? 2.175 20.723 -8.788 1.00 84.75 330 ASN A N 1
ATOM 2432 C CA . ASN A 1 330 ? 2.613 20.791 -7.390 1.00 84.75 330 ASN A CA 1
ATOM 2433 C C . ASN A 1 330 ? 4.033 20.250 -7.151 1.00 84.75 330 ASN A C 1
ATOM 2435 O O . ASN A 1 330 ? 4.691 20.680 -6.206 1.00 84.75 330 ASN A O 1
ATOM 2439 N N . SER A 1 331 ? 4.507 19.336 -8.002 1.00 89.94 331 SER A N 1
ATOM 2440 C CA . SER A 1 331 ? 5.862 18.784 -7.950 1.00 89.94 331 SER A CA 1
ATOM 2441 C C . SER A 1 331 ? 6.559 18.853 -9.306 1.00 89.94 331 SER A C 1
ATOM 2443 O O . SER A 1 331 ? 5.925 18.784 -10.362 1.00 89.94 331 SER A O 1
ATOM 2445 N N . ASP A 1 332 ? 7.889 18.933 -9.288 1.00 90.62 332 ASP A N 1
ATOM 2446 C CA . ASP A 1 332 ? 8.733 18.862 -10.479 1.00 90.62 332 ASP A CA 1
ATOM 2447 C C . ASP A 1 332 ? 9.298 17.449 -10.746 1.00 90.62 332 ASP A C 1
ATOM 2449 O O . ASP A 1 332 ? 10.083 17.294 -11.691 1.00 90.62 332 ASP A O 1
ATOM 2453 N N . HIS A 1 333 ? 8.911 16.439 -9.954 1.00 93.25 333 HIS A N 1
ATOM 2454 C CA . HIS A 1 333 ? 9.332 15.036 -10.075 1.00 93.25 333 HIS A CA 1
ATOM 2455 C C . HIS A 1 333 ? 8.299 14.045 -9.501 1.00 93.25 333 HIS A C 1
ATOM 2457 O O . HIS A 1 333 ? 7.375 14.435 -8.794 1.00 93.25 333 HIS A O 1
ATOM 2463 N N . LEU A 1 334 ? 8.445 12.747 -9.804 1.00 93.81 334 LEU A N 1
ATOM 2464 C CA . LEU A 1 334 ? 7.642 11.678 -9.187 1.00 93.81 334 LEU A CA 1
ATOM 2465 C C . LEU A 1 334 ? 8.331 11.109 -7.947 1.00 93.81 334 LEU A C 1
ATOM 2467 O O . LEU A 1 334 ? 7.718 10.990 -6.889 1.00 93.81 334 LEU A O 1
ATOM 2471 N N . VAL A 1 335 ? 9.604 10.746 -8.100 1.00 96.00 335 VAL A N 1
ATOM 2472 C CA . VAL A 1 335 ? 10.399 10.095 -7.059 1.00 96.00 335 VAL A CA 1
ATOM 2473 C C . VAL A 1 335 ? 11.646 10.925 -6.781 1.00 96.00 335 VAL A C 1
ATOM 2475 O O . VAL A 1 335 ? 12.413 11.207 -7.701 1.00 96.00 335 VAL A O 1
ATOM 2478 N N . ALA A 1 336 ? 11.868 11.292 -5.524 1.00 97.00 336 ALA A N 1
ATOM 2479 C CA . ALA A 1 336 ? 13.146 11.805 -5.047 1.00 97.00 336 ALA A CA 1
ATOM 2480 C C . ALA A 1 336 ? 13.905 10.694 -4.325 1.00 97.00 336 ALA A C 1
ATOM 2482 O O . ALA A 1 336 ? 13.332 9.989 -3.492 1.00 97.00 336 ALA A O 1
ATOM 2483 N N . ILE A 1 337 ? 15.193 10.549 -4.631 1.00 97.19 337 ILE A N 1
ATOM 2484 C CA . ILE A 1 337 ? 16.059 9.569 -3.976 1.00 97.19 337 ILE A CA 1
ATOM 2485 C C . ILE A 1 337 ? 17.294 10.238 -3.376 1.00 97.19 337 ILE A C 1
ATOM 2487 O O . ILE A 1 337 ? 17.924 11.096 -3.998 1.00 97.19 337 ILE A O 1
ATOM 2491 N N . GLN A 1 338 ? 17.687 9.788 -2.189 1.00 97.12 338 GLN A N 1
ATOM 2492 C CA . GLN A 1 338 ? 18.915 10.192 -1.518 1.00 97.12 338 GLN A CA 1
ATOM 2493 C C . GLN A 1 338 ? 19.554 8.982 -0.830 1.00 97.12 338 GLN A C 1
ATOM 2495 O O . GLN A 1 338 ? 18.911 8.324 -0.014 1.00 97.12 338 GLN A O 1
ATOM 2500 N N . ASN A 1 339 ? 20.824 8.693 -1.141 1.00 96.12 339 ASN A N 1
ATOM 2501 C CA . ASN A 1 339 ? 21.621 7.637 -0.489 1.00 96.12 339 ASN A CA 1
ATOM 2502 C C . ASN A 1 339 ? 20.887 6.285 -0.369 1.00 96.12 339 ASN A C 1
ATOM 2504 O O . ASN A 1 339 ? 20.931 5.655 0.685 1.00 96.12 339 ASN A O 1
ATOM 2508 N N . SER A 1 340 ? 20.162 5.881 -1.414 1.00 96.75 340 SER A N 1
ATOM 2509 C CA . SER A 1 340 ? 19.267 4.723 -1.356 1.00 96.75 340 SER A CA 1
ATOM 2510 C C . SER A 1 340 ? 19.498 3.738 -2.494 1.00 96.75 340 SER A C 1
ATOM 2512 O O . SER A 1 340 ? 19.816 4.157 -3.611 1.00 96.75 340 SER A O 1
ATOM 2514 N N . ALA A 1 341 ? 19.279 2.458 -2.188 1.00 92.62 341 ALA A N 1
ATOM 2515 C CA . ALA A 1 341 ? 19.301 1.344 -3.127 1.00 92.62 341 ALA A CA 1
ATOM 2516 C C . ALA A 1 341 ? 17.865 0.937 -3.492 1.00 92.62 341 ALA A C 1
ATOM 2518 O O . ALA A 1 341 ? 17.083 0.550 -2.615 1.00 92.62 341 ALA A O 1
ATOM 2519 N N . VAL A 1 342 ? 17.507 1.070 -4.770 1.00 94.00 342 VAL A N 1
ATOM 2520 C CA . VAL A 1 342 ? 16.130 0.970 -5.267 1.00 94.00 342 VAL A CA 1
ATOM 2521 C C . VAL A 1 342 ? 16.039 0.233 -6.602 1.00 94.00 342 VAL A C 1
ATOM 2523 O O . VAL A 1 342 ? 16.898 0.383 -7.474 1.00 94.00 342 VAL A O 1
ATOM 2526 N N . GLU A 1 343 ? 14.931 -0.481 -6.782 1.00 91.69 343 GLU A N 1
ATOM 2527 C CA . GLU A 1 343 ? 14.491 -1.063 -8.049 1.00 91.69 343 GLU A CA 1
ATOM 2528 C C . GLU A 1 343 ? 13.073 -0.553 -8.343 1.00 91.69 343 GLU A C 1
ATOM 2530 O O . GLU A 1 343 ? 12.112 -0.887 -7.652 1.00 91.69 343 GLU A O 1
ATOM 2535 N N . LEU A 1 344 ? 12.944 0.338 -9.327 1.00 92.44 344 LEU A N 1
ATOM 2536 C CA . LEU A 1 344 ? 11.702 1.050 -9.621 1.00 92.44 344 LEU A CA 1
ATOM 2537 C C . LEU A 1 344 ? 11.254 0.764 -11.053 1.00 92.44 344 LEU A C 1
ATOM 2539 O O . LEU A 1 344 ? 12.042 0.965 -11.974 1.00 92.44 344 LEU A O 1
ATOM 2543 N N . PHE A 1 345 ? 9.994 0.383 -11.270 1.00 89.81 345 PHE A N 1
ATOM 2544 C CA . PHE A 1 345 ? 9.467 0.053 -12.600 1.00 89.81 345 PHE A CA 1
ATOM 2545 C C . PHE A 1 345 ? 8.102 0.686 -12.884 1.00 89.81 345 PHE A C 1
ATOM 2547 O O . PHE A 1 345 ? 7.281 0.887 -11.992 1.00 89.81 345 PHE A O 1
ATOM 2554 N N . GLY A 1 346 ? 7.830 1.001 -14.152 1.00 88.06 346 GLY A N 1
ATOM 2555 C CA . GLY A 1 346 ? 6.534 1.542 -14.578 1.00 88.06 346 GLY A CA 1
ATOM 2556 C C . GLY A 1 346 ? 6.166 2.857 -13.882 1.00 88.06 346 GLY A C 1
ATOM 2557 O O . GLY A 1 346 ? 5.050 3.002 -13.390 1.00 88.06 346 GLY A O 1
ATOM 2558 N N . LEU A 1 347 ? 7.116 3.791 -13.810 1.00 89.75 347 LEU A N 1
ATOM 2559 C CA . LEU A 1 347 ? 6.952 5.087 -13.155 1.00 89.75 347 LEU A CA 1
ATOM 2560 C C . LEU A 1 347 ? 6.221 6.068 -14.074 1.00 89.75 347 LEU A C 1
ATOM 2562 O O . LEU A 1 347 ? 6.657 6.281 -15.208 1.00 89.75 347 LEU A O 1
ATOM 2566 N N . GLN A 1 348 ? 5.143 6.686 -13.592 1.00 89.06 348 GLN A N 1
ATOM 2567 C CA . GLN A 1 348 ? 4.302 7.585 -14.377 1.00 89.06 348 GLN A CA 1
ATOM 2568 C C . GLN A 1 348 ? 3.857 8.827 -13.586 1.00 89.06 348 GLN A C 1
ATOM 2570 O O . GLN A 1 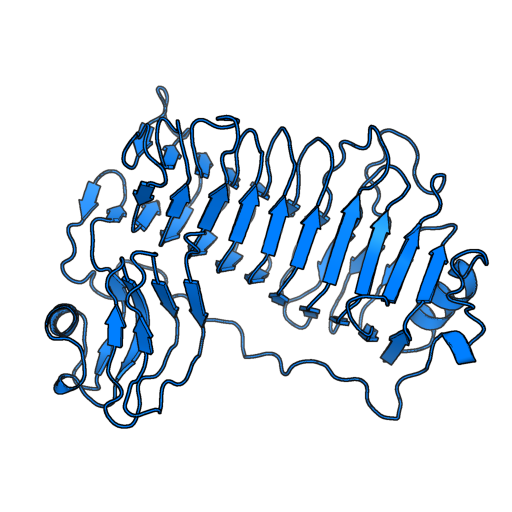348 ? 3.419 8.742 -12.443 1.00 89.06 348 GLN A O 1
ATOM 2575 N N . ILE A 1 349 ? 3.930 9.998 -14.218 1.00 87.69 349 ILE A N 1
ATOM 2576 C CA . ILE A 1 349 ? 3.497 11.284 -13.644 1.00 87.69 349 ILE A CA 1
ATOM 2577 C C . ILE A 1 349 ? 2.867 12.165 -14.730 1.00 87.69 349 ILE A C 1
ATOM 2579 O O . ILE A 1 349 ? 3.306 12.120 -15.885 1.00 87.69 349 ILE A O 1
ATOM 2583 N N . ASN A 1 350 ? 1.813 12.922 -14.397 1.00 79.00 350 ASN A N 1
ATOM 2584 C CA . ASN A 1 350 ? 1.249 13.934 -15.306 1.00 79.00 350 ASN A CA 1
ATOM 2585 C C . ASN A 1 350 ? 1.913 15.318 -15.157 1.00 79.00 350 ASN A C 1
ATOM 2587 O O . ASN A 1 350 ? 2.591 15.584 -14.180 1.00 79.00 350 ASN A O 1
ATOM 2591 N N . GLN A 1 351 ? 1.748 16.145 -16.195 1.00 69.00 351 GLN A N 1
ATOM 2592 C CA . GLN A 1 351 ? 2.087 17.570 -16.386 1.00 69.00 351 GLN A CA 1
ATOM 2593 C C . GLN A 1 351 ? 3.202 18.245 -15.550 1.00 69.00 351 GLN A C 1
ATOM 2595 O O . GLN A 1 351 ? 3.174 18.303 -14.325 1.00 69.00 351 GLN A O 1
ATOM 2600 N N . ASN A 1 352 ? 4.091 18.948 -16.270 1.00 69.94 352 ASN A N 1
ATOM 2601 C CA . ASN A 1 352 ? 5.055 19.950 -15.785 1.00 69.94 352 ASN A CA 1
ATOM 2602 C C . ASN A 1 352 ? 6.095 19.450 -14.773 1.00 69.94 352 ASN A C 1
ATOM 2604 O O . ASN A 1 352 ? 6.579 20.210 -13.934 1.00 69.94 352 ASN A O 1
ATOM 2608 N N . SER A 1 353 ? 6.502 18.191 -14.894 1.00 80.44 353 SER A N 1
ATOM 2609 C 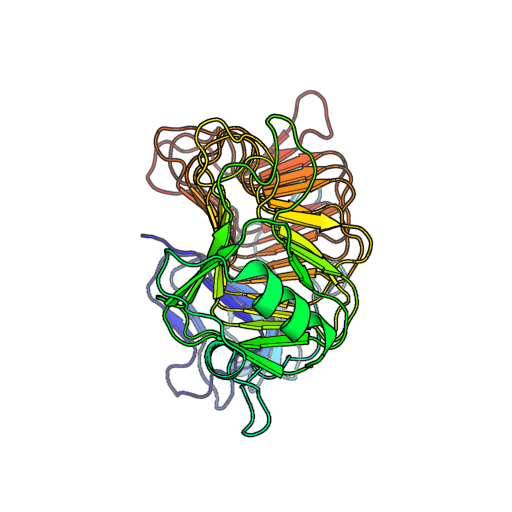CA . SER A 1 353 ? 7.669 17.681 -14.179 1.00 80.44 353 SER A CA 1
ATOM 2610 C C . SER A 1 353 ? 8.946 17.918 -14.985 1.00 80.44 353 SER A C 1
ATOM 2612 O O . SER A 1 353 ? 8.990 17.755 -16.207 1.00 80.44 353 SER A O 1
ATOM 2614 N N . SER A 1 354 ? 10.012 18.291 -14.284 1.00 87.75 354 SER A N 1
ATOM 2615 C CA . SER A 1 354 ? 11.351 18.433 -14.857 1.00 87.75 354 SER A CA 1
ATOM 2616 C C . SER A 1 354 ? 12.058 17.088 -15.050 1.00 87.75 354 SER A C 1
ATOM 2618 O O . SER A 1 354 ? 13.027 17.011 -15.803 1.00 87.75 354 SER A O 1
ATOM 2620 N N . CYS A 1 355 ? 11.593 16.046 -14.356 1.00 91.12 355 CYS A N 1
ATOM 2621 C CA . CYS A 1 355 ? 12.057 14.665 -14.457 1.00 91.12 355 CYS A CA 1
ATOM 2622 C C . CYS A 1 355 ? 11.035 13.711 -13.826 1.00 91.12 355 CYS A C 1
ATOM 2624 O O . CYS A 1 355 ? 10.055 14.155 -13.238 1.00 91.12 355 CYS A O 1
ATOM 2626 N N . ILE A 1 356 ? 11.261 12.403 -13.932 1.00 92.12 356 ILE A N 1
ATOM 2627 C CA . ILE A 1 356 ? 10.485 11.390 -13.202 1.00 92.12 356 ILE A CA 1
ATOM 2628 C C . ILE A 1 356 ? 11.220 11.006 -11.918 1.00 92.12 356 ILE A C 1
ATOM 2630 O O . ILE A 1 356 ? 10.609 10.977 -10.853 1.00 92.12 356 ILE A O 1
ATOM 2634 N N . VAL A 1 357 ? 12.531 10.773 -12.003 1.00 95.06 357 VAL A N 1
ATOM 2635 C CA . VAL A 1 357 ? 13.377 10.480 -10.839 1.00 95.06 357 VAL A CA 1
ATOM 2636 C C . VAL A 1 357 ? 14.394 11.604 -10.656 1.00 95.06 357 VAL A C 1
ATOM 2638 O O . VAL A 1 357 ? 15.152 11.917 -11.578 1.00 95.06 357 VAL A O 1
ATOM 2641 N N . LEU A 1 358 ? 14.415 12.189 -9.461 1.00 95.62 358 LEU A N 1
ATOM 2642 C CA . LEU A 1 358 ? 15.396 13.169 -9.011 1.00 95.62 358 LEU A CA 1
ATOM 2643 C C . LEU A 1 358 ? 16.374 12.495 -8.040 1.00 95.62 358 LEU A C 1
ATOM 2645 O O . LEU A 1 358 ? 16.014 12.174 -6.910 1.00 95.62 358 LEU A O 1
ATOM 2649 N N . ASP A 1 359 ? 17.619 12.300 -8.466 1.00 96.19 359 ASP A N 1
ATOM 2650 C CA . ASP A 1 359 ? 18.678 11.741 -7.627 1.00 96.19 359 ASP A CA 1
ATOM 2651 C C . ASP A 1 359 ? 19.485 12.844 -6.946 1.00 96.19 359 ASP A C 1
ATOM 2653 O O . ASP A 1 359 ? 20.272 13.561 -7.569 1.00 96.19 359 ASP A O 1
ATOM 2657 N N . GLN A 1 360 ? 19.290 12.963 -5.638 1.00 96.12 360 GLN A N 1
ATOM 2658 C CA . GLN A 1 360 ? 19.880 13.988 -4.784 1.00 96.12 360 GLN A CA 1
ATOM 2659 C C . GLN A 1 360 ? 21.169 13.520 -4.095 1.00 96.12 360 GLN A C 1
ATOM 2661 O O . GLN A 1 360 ? 21.689 14.201 -3.215 1.00 96.12 360 GLN A O 1
ATOM 2666 N N . THR A 1 361 ? 21.708 12.365 -4.493 1.00 92.94 361 THR A N 1
ATOM 2667 C CA . THR A 1 361 ? 22.948 11.811 -3.922 1.00 92.94 361 THR A CA 1
ATOM 2668 C C . THR A 1 361 ? 24.185 12.631 -4.308 1.00 92.94 361 THR A C 1
ATOM 2670 O O . THR A 1 361 ? 25.197 12.600 -3.612 1.00 92.94 361 THR A O 1
ATOM 2673 N N . THR A 1 362 ? 24.121 13.389 -5.405 1.00 91.25 362 THR A N 1
ATOM 2674 C CA . THR A 1 362 ? 25.199 14.274 -5.868 1.00 91.25 362 THR A CA 1
ATOM 2675 C C . THR A 1 362 ? 24.785 15.743 -5.827 1.00 91.25 362 THR A C 1
ATOM 2677 O O . THR A 1 362 ? 23.599 16.075 -5.802 1.00 91.25 362 THR A O 1
ATOM 2680 N N . ASN A 1 363 ? 25.778 16.638 -5.866 1.00 90.81 363 ASN A N 1
ATOM 2681 C CA . ASN A 1 363 ? 25.574 18.072 -6.058 1.00 90.81 363 ASN A CA 1
ATOM 2682 C C . ASN A 1 363 ? 26.336 18.546 -7.317 1.00 90.81 363 ASN A C 1
ATOM 2684 O O . ASN A 1 363 ? 27.569 18.496 -7.309 1.00 90.81 363 ASN A O 1
ATOM 2688 N N . PRO A 1 364 ? 25.647 18.990 -8.387 1.00 93.81 364 PRO A N 1
ATOM 2689 C CA . PRO A 1 364 ? 24.189 19.105 -8.506 1.00 93.81 364 PRO A CA 1
ATOM 2690 C C . PRO A 1 364 ? 23.479 17.740 -8.555 1.00 93.81 364 PRO A C 1
ATOM 2692 O O . PRO A 1 364 ? 24.089 16.718 -8.882 1.00 93.81 364 PRO A O 1
ATOM 2695 N N . SER A 1 365 ? 22.186 17.734 -8.221 1.00 95.88 365 SER A N 1
ATOM 2696 C CA . SER A 1 365 ? 21.319 16.555 -8.345 1.00 95.88 365 SER A CA 1
ATOM 2697 C C . SER A 1 365 ? 21.139 16.153 -9.811 1.00 95.88 365 SER A C 1
ATOM 2699 O O . SER A 1 365 ? 21.148 17.009 -10.700 1.00 95.88 365 SER A O 1
ATOM 2701 N N . ILE A 1 366 ? 20.942 14.859 -10.064 1.00 95.19 366 ILE A N 1
ATOM 2702 C CA . ILE A 1 366 ? 20.762 14.308 -11.412 1.00 95.19 366 ILE A CA 1
ATOM 2703 C C . ILE A 1 366 ? 19.275 14.061 -11.671 1.00 95.19 366 ILE A C 1
ATOM 2705 O O . ILE A 1 366 ? 18.543 13.596 -10.802 1.00 95.19 366 ILE A O 1
ATOM 2709 N N . LYS A 1 367 ? 18.824 14.387 -12.881 1.00 94.12 367 LYS A N 1
ATOM 2710 C CA . LYS A 1 367 ? 17.429 14.289 -13.317 1.00 94.12 367 LYS A CA 1
ATOM 2711 C C . LYS A 1 367 ? 17.284 13.186 -14.363 1.00 94.12 367 LYS A C 1
ATOM 2713 O O . LYS A 1 367 ? 17.987 13.218 -15.371 1.00 94.12 367 LYS A O 1
ATOM 2718 N N . TYR A 1 368 ? 16.370 12.242 -14.142 1.00 92.25 368 TYR A N 1
ATOM 2719 C CA . TYR A 1 368 ? 16.130 11.097 -15.027 1.00 92.25 368 TYR A CA 1
ATOM 2720 C C . TYR A 1 368 ? 14.694 11.021 -15.537 1.00 92.25 368 TYR A C 1
ATOM 2722 O O . TYR A 1 368 ? 13.738 11.364 -14.841 1.00 92.25 368 TYR A O 1
ATOM 2730 N N . GLY A 1 369 ? 14.547 10.468 -16.740 1.00 86.69 369 GLY A N 1
ATOM 2731 C CA . GLY A 1 369 ? 13.270 10.394 -17.442 1.00 86.69 369 GLY A CA 1
ATOM 2732 C C . GLY A 1 369 ? 12.955 11.685 -18.205 1.00 86.69 369 GLY A C 1
ATOM 2733 O O . GLY A 1 369 ? 13.610 12.710 -18.006 1.00 86.69 369 GLY A O 1
ATOM 2734 N N . PRO A 1 370 ? 11.989 11.637 -19.130 1.00 79.06 370 PRO A N 1
ATOM 2735 C CA . PRO A 1 370 ? 11.636 12.797 -19.936 1.00 79.06 370 PRO A CA 1
ATOM 2736 C C . PRO A 1 370 ? 10.984 13.888 -19.072 1.00 79.06 370 PRO A C 1
ATOM 2738 O O . PRO A 1 370 ? 10.112 13.604 -18.254 1.00 79.06 370 PRO A O 1
ATOM 2741 N N . ALA A 1 371 ? 11.378 15.143 -19.293 1.00 73.06 371 ALA A N 1
ATOM 2742 C CA . ALA A 1 371 ? 10.579 16.299 -18.893 1.00 73.06 371 ALA A CA 1
ATOM 2743 C C . ALA A 1 371 ? 9.412 16.459 -19.879 1.00 73.06 371 ALA A C 1
ATOM 2745 O O . ALA A 1 371 ? 9.577 16.159 -21.065 1.00 73.06 371 ALA A O 1
ATOM 2746 N N . SER A 1 372 ? 8.244 16.929 -19.437 1.00 61.38 372 SER A N 1
ATOM 2747 C CA . SER A 1 372 ? 7.109 17.096 -20.356 1.00 61.38 372 SER A CA 1
ATOM 2748 C C . SER A 1 372 ? 6.097 18.158 -19.934 1.00 61.38 372 SER A C 1
ATOM 2750 O O . SER A 1 372 ? 5.818 18.340 -18.749 1.00 61.38 372 SER A O 1
ATOM 2752 N N . GLY A 1 373 ? 5.532 18.827 -20.946 1.00 60.56 373 GLY A N 1
ATOM 2753 C CA . GLY A 1 373 ? 4.327 19.659 -20.853 1.00 60.56 373 GLY A CA 1
ATOM 2754 C C . GLY A 1 373 ? 3.039 18.943 -21.301 1.00 60.56 373 GLY A C 1
ATOM 2755 O O . GLY A 1 373 ? 1.997 19.586 -21.388 1.00 60.56 373 GLY A O 1
ATOM 2756 N N . ASP A 1 374 ? 3.100 17.639 -21.605 1.00 55.75 374 ASP A N 1
ATOM 2757 C CA . ASP A 1 374 ? 1.981 16.800 -22.063 1.00 55.75 374 ASP A CA 1
ATOM 2758 C C . ASP A 1 374 ? 1.224 16.113 -20.906 1.00 55.75 374 ASP A C 1
ATOM 2760 O O . ASP A 1 374 ? 1.553 16.241 -19.726 1.00 55.75 374 ASP A O 1
ATOM 2764 N N . ALA A 1 375 ? 0.189 15.337 -21.261 1.00 65.06 375 ALA A N 1
ATOM 2765 C CA . ALA A 1 375 ? -0.749 14.712 -20.334 1.00 65.06 375 ALA A CA 1
ATOM 2766 C C . ALA A 1 375 ? -0.135 13.677 -19.366 1.00 65.06 375 ALA A C 1
ATOM 2768 O O . ALA A 1 375 ? -0.563 13.676 -18.222 1.00 65.06 375 ALA A O 1
ATOM 2769 N N . PHE A 1 376 ? 0.824 12.824 -19.771 1.00 76.50 376 PHE A N 1
ATOM 2770 C CA . PHE A 1 376 ? 1.546 11.870 -18.897 1.00 76.50 376 PHE A CA 1
ATOM 2771 C C . PHE A 1 376 ? 2.885 11.437 -19.519 1.00 76.50 376 PHE A C 1
ATOM 2773 O O . PHE A 1 376 ? 2.952 11.196 -20.724 1.00 76.50 376 PHE A O 1
ATOM 2780 N N . VAL A 1 377 ? 3.923 11.266 -18.693 1.00 80.88 377 VAL A N 1
ATOM 2781 C CA . VAL A 1 377 ? 5.215 10.674 -19.087 1.00 80.88 377 VAL A CA 1
ATOM 2782 C C . VAL A 1 377 ? 5.528 9.403 -18.317 1.00 80.88 377 VAL A C 1
ATOM 2784 O O . VAL A 1 377 ? 5.060 9.223 -17.194 1.00 80.88 377 VAL A O 1
ATOM 2787 N N . THR A 1 378 ? 6.352 8.538 -18.915 1.00 84.81 378 THR A N 1
ATOM 2788 C CA . THR A 1 378 ? 6.731 7.246 -18.338 1.00 84.81 378 THR A CA 1
ATOM 2789 C C . THR A 1 378 ? 8.243 7.030 -18.361 1.00 84.81 378 THR A C 1
ATOM 2791 O O . THR A 1 378 ? 8.904 7.298 -19.365 1.00 84.81 378 THR A O 1
ATOM 2794 N N . LEU A 1 379 ? 8.776 6.504 -17.255 1.00 87.69 379 LEU A N 1
ATOM 2795 C CA . LEU A 1 379 ? 10.101 5.893 -17.170 1.00 87.69 379 LEU A CA 1
ATOM 2796 C C . LEU A 1 379 ? 9.904 4.408 -16.864 1.00 87.69 379 LEU A C 1
ATOM 2798 O O . LEU A 1 379 ? 9.309 4.051 -15.848 1.00 87.69 379 LEU A O 1
ATOM 2802 N N . ASN A 1 380 ? 10.377 3.542 -17.762 1.00 87.00 380 ASN A N 1
ATOM 2803 C CA . ASN A 1 380 ? 10.078 2.110 -17.676 1.00 87.00 380 ASN A CA 1
ATOM 2804 C C . ASN A 1 380 ? 10.774 1.448 -16.491 1.00 87.00 380 ASN A C 1
ATOM 2806 O O . ASN A 1 380 ? 10.160 0.608 -15.840 1.00 87.00 380 ASN A O 1
ATOM 2810 N N . GLY A 1 381 ? 12.011 1.855 -16.197 1.00 89.25 381 GLY A N 1
ATOM 2811 C CA . GLY A 1 381 ? 12.692 1.435 -14.985 1.00 89.25 381 GLY A CA 1
ATOM 2812 C C . GLY A 1 381 ? 13.841 2.347 -14.569 1.00 89.25 381 GLY A C 1
ATOM 2813 O O . GLY A 1 381 ? 14.464 3.023 -15.396 1.00 89.25 381 GLY A O 1
ATOM 2814 N N . PHE A 1 382 ? 14.115 2.344 -13.272 1.00 91.88 382 PHE A N 1
ATOM 2815 C CA . PHE A 1 382 ? 15.232 3.019 -12.634 1.00 91.88 382 PHE A CA 1
ATOM 2816 C C . PHE A 1 382 ? 15.804 2.113 -11.546 1.00 91.88 382 PHE A C 1
ATOM 2818 O O . PHE A 1 382 ? 15.085 1.687 -10.646 1.00 91.88 382 PHE A O 1
ATOM 2825 N N . ILE A 1 383 ? 17.099 1.834 -11.632 1.00 90.44 383 ILE A N 1
ATOM 2826 C CA . ILE A 1 383 ? 17.805 0.916 -10.751 1.00 90.44 383 ILE A CA 1
ATOM 2827 C C . ILE A 1 383 ? 19.049 1.610 -10.223 1.00 90.44 383 ILE A C 1
ATOM 2829 O O . ILE A 1 383 ? 19.874 2.139 -10.982 1.00 90.44 383 ILE A O 1
ATOM 2833 N N . LYS A 1 384 ? 19.188 1.580 -8.904 1.00 90.56 384 LYS A N 1
ATOM 2834 C CA . LYS A 1 384 ? 20.358 2.079 -8.201 1.00 90.56 384 LYS A CA 1
ATOM 2835 C C . LYS A 1 384 ? 20.709 1.087 -7.093 1.00 90.56 384 LYS A C 1
ATOM 2837 O O . LYS A 1 384 ? 19.880 0.919 -6.206 1.00 90.56 384 LYS A O 1
ATOM 2842 N N . PRO A 1 385 ? 21.857 0.400 -7.177 1.00 83.38 385 PRO A N 1
ATOM 2843 C CA . PRO A 1 385 ? 22.256 -0.595 -6.188 1.00 83.38 385 PRO A CA 1
ATOM 2844 C C . PRO A 1 385 ? 22.707 0.017 -4.860 1.00 83.38 385 PRO A C 1
ATOM 2846 O O . PRO A 1 385 ? 23.035 1.230 -4.831 1.00 83.38 385 PRO A O 1
#

Radius of gyration: 21.68 Å; chains: 1; bounding box: 51×46×56 Å